Protein AF-A0A957X0J4-F1 (afdb_monomer_lite)

Secondary structure (DSSP, 8-state):
-EEEEESSHHHHHHHHHHHHHTT--EEEEE---TTS---HHHHHHHHHTTT---EEEES--TTSGGG-SSPPPTTHHHHHHHHHHHHHHHHHHTT-EEEEE-SSHHHHHHHHHHHHHTT-GGGGGGEEEEEEEE-TTS-TTTTSSHHHHHHSTT--TTT---STTHHHHHHHHHHHHTSS---EEEEEEE--TT---STTS--S-TTHHHHHHHHHHHHHHHTB-TTSSB--TTB-----TTSBSS-STT-SBSSTT---HHHHHHHHTSPP-----GGGS----------------------PPPEE-THHHHHT-EEE----SSSEEEEEEEEE-TTTSTT--EEEEEEE-TTS-B-TT-EEEEEETT--TTSPPEEEE--TTSEEEEE---EE-TTTT---EEEEESSS-B-EEEEE-EETT---EEEEEEEEPP-

Foldseek 3Di:
DAEAEDQDLVSLLVVCLVCVVVVHQYAYEHNAALPDDDDLLSNQVSCVVSVHAAHYEYFEAQVDQVSHPDGNDPCSLLSSLLSLLVSLVNQVVNPHAYEDYYDDLSSVLSVLVNNVVVVNLVSLVRYAYAYAFAAQQPAQQPPLDPVNCVVPPPDDCCNPVNHSCVLVNVQVSCCVRVVGHGQYEYNEYQYAQQGCPDVVGDGRHPPNSQVRLLQVLVCQVVQAGPNGDGNAPSHDYHQYPDCDDPQDSRHCDPHPVHHVVSNVVSNVPPDDDDGDHPVVPDDPDDDDDDDDDDDDFDDDLDPQAAAEDPVCVLLLKDKDDFPDPWDKEWRYKDKFFLVRLVLAAKEKEAEAESRRQADFQFWKWKDFDPDDPPDDTDIWTAHNRNMTMDGADFEDASVVLPFTIKMFTPPTGTMMIGSDHQHVVGRMYMYIYIYTYDD

Sequence (439 aa):
WTLIYAQDELQAQRAAKACWAAGIMPVVRIGKKIDEFVDTEQYVRALQAINVPPYVQIYNEPGDGREWEEERPDNYTKIFGERWARHAAKTVDVGGYAGLQVMGKEELFAAVDAVAAMGRQDIWQRAFFVVHNYGVNHPPAYPYDELTQREHPGRTILEDSVSILSFLAFAKWMQERIGFVLPIVGGEGGWQFGVNDDRRYPEVIQPFHADYHREVFEWFRTGLLSNGEPLPDYLFSVTPWLVGGWNTSEDWWGGPLGDKTETIEAVRAIPAFIRTFSWGESGTDDDGEPVDEEDNGEDSTGTSSLEWDSRLDGLGVRLTRMTAAQGWRLVSAHYRDVHESDNKHHIYITAIDGNQRPVAGAKFLVDWIGRRTDEQPGLLTTDDRGMANYAMFINMHPEEKDGILFALAQNQPSDRVDGMGLPNNHHVCFDLTFQVAPA

Structure (mmCIF, N/CA/C/O backbone):
data_AF-A0A957X0J4-F1
#
_entry.id   AF-A0A957X0J4-F1
#
loop_
_atom_site.group_PDB
_atom_site.id
_atom_site.type_symbol
_atom_site.label_atom_id
_atom_site.label_alt_id
_atom_site.label_comp_id
_atom_site.label_asym_id
_atom_site.label_entity_id
_atom_site.label_seq_id
_atom_site.pdbx_PDB_ins_code
_atom_site.Cartn_x
_atom_site.Cartn_y
_atom_site.Cartn_z
_atom_site.occupancy
_atom_site.B_iso_or_equiv
_atom_site.auth_seq_id
_atom_site.auth_comp_id
_atom_site.auth_asym_id
_atom_site.auth_atom_id
_atom_site.pdbx_PDB_model_num
ATOM 1 N N . TRP A 1 1 ? -3.758 -3.192 -5.979 1.00 90.81 1 TRP A N 1
ATOM 2 C CA . TRP A 1 1 ? -3.930 -1.795 -5.548 1.00 90.81 1 TRP A CA 1
ATOM 3 C C . TRP A 1 1 ? -4.050 -0.915 -6.775 1.00 90.81 1 TRP A C 1
ATOM 5 O O . TRP A 1 1 ? -3.449 -1.245 -7.790 1.00 90.81 1 TRP A O 1
ATOM 15 N N . THR A 1 2 ? -4.842 0.149 -6.707 1.00 92.69 2 THR A N 1
ATOM 16 C CA . THR A 1 2 ? -4.929 1.181 -7.747 1.00 92.69 2 THR A CA 1
ATOM 17 C C . THR A 1 2 ? -5.300 2.512 -7.104 1.00 92.69 2 THR A C 1
ATOM 19 O O . THR A 1 2 ? -6.131 2.533 -6.192 1.00 92.69 2 THR A O 1
ATOM 22 N N . LEU A 1 3 ? -4.677 3.601 -7.558 1.00 93.81 3 LEU A N 1
ATOM 23 C CA . LEU A 1 3 ? -5.058 4.948 -7.157 1.00 93.81 3 LEU A CA 1
ATOM 24 C C . LEU A 1 3 ? -6.136 5.479 -8.106 1.00 93.81 3 LEU A C 1
ATOM 26 O O . LEU A 1 3 ? -5.975 5.478 -9.324 1.00 93.81 3 LEU A O 1
ATOM 30 N N . ILE A 1 4 ? -7.235 5.955 -7.534 1.00 94.19 4 ILE A N 1
ATOM 31 C CA . ILE A 1 4 ? -8.353 6.560 -8.247 1.00 94.19 4 ILE A CA 1
ATOM 32 C C . ILE A 1 4 ? -8.335 8.052 -7.958 1.00 94.19 4 ILE A C 1
ATOM 34 O O . ILE A 1 4 ? -8.582 8.467 -6.828 1.00 94.19 4 ILE A O 1
ATOM 38 N N . TYR A 1 5 ? -8.109 8.860 -8.986 1.00 93.00 5 TYR A N 1
ATOM 39 C CA . TYR A 1 5 ? -8.348 10.295 -8.917 1.00 93.00 5 TYR A CA 1
ATOM 40 C C . TYR A 1 5 ? -9.841 10.578 -9.114 1.00 93.00 5 TYR A C 1
ATOM 42 O O . TYR A 1 5 ? -10.386 10.309 -10.186 1.00 93.00 5 TYR A O 1
ATOM 50 N N . ALA A 1 6 ? -10.512 11.096 -8.084 1.00 94.62 6 ALA A N 1
ATOM 51 C CA . ALA A 1 6 ? -11.949 11.362 -8.116 1.00 94.62 6 ALA A CA 1
ATOM 52 C C . ALA A 1 6 ? -12.252 12.834 -7.812 1.00 94.62 6 ALA A C 1
ATOM 54 O O . ALA A 1 6 ? -11.852 13.346 -6.770 1.00 94.62 6 ALA A O 1
ATOM 55 N N . GLN A 1 7 ? -12.990 13.507 -8.700 1.00 92.94 7 GLN A N 1
ATOM 56 C CA . GLN A 1 7 ? -13.403 14.909 -8.508 1.00 92.94 7 GLN A CA 1
ATOM 57 C C . GLN A 1 7 ? -14.531 15.079 -7.484 1.00 92.94 7 GLN A C 1
ATOM 59 O O . GLN A 1 7 ? -14.693 16.151 -6.890 1.00 92.94 7 GLN A O 1
ATOM 64 N N . ASP A 1 8 ? -15.331 14.027 -7.331 1.00 94.44 8 ASP A N 1
ATOM 65 C CA . ASP A 1 8 ? -16.509 13.965 -6.480 1.00 94.44 8 ASP A CA 1
ATOM 66 C C . ASP A 1 8 ? -16.737 12.530 -5.970 1.00 94.44 8 ASP A C 1
ATOM 68 O O . ASP A 1 8 ? -16.127 11.552 -6.426 1.00 94.44 8 ASP A O 1
ATOM 72 N N . GLU A 1 9 ? -17.633 12.402 -5.000 1.00 95.62 9 GLU A N 1
ATOM 73 C CA . GLU A 1 9 ? -17.987 11.150 -4.347 1.00 95.62 9 GLU A CA 1
ATOM 74 C C . GLU A 1 9 ? -18.682 10.152 -5.285 1.00 95.62 9 GLU A C 1
ATOM 76 O O . GLU A 1 9 ? -18.562 8.939 -5.098 1.00 95.62 9 GLU A O 1
ATOM 81 N N . LEU A 1 10 ? -19.373 10.624 -6.328 1.00 95.56 10 LEU A N 1
ATOM 82 C CA . LEU A 1 10 ? -20.038 9.757 -7.300 1.00 95.56 10 LEU A CA 1
ATOM 83 C C . LEU A 1 10 ? -19.016 9.073 -8.217 1.00 95.56 10 LEU A C 1
ATOM 85 O O . LEU A 1 10 ? -19.148 7.880 -8.514 1.00 95.56 10 LEU A O 1
ATOM 89 N N . GLN A 1 11 ? -17.991 9.805 -8.653 1.00 95.81 11 GLN A N 1
ATOM 90 C CA . GLN A 1 11 ? -16.853 9.258 -9.387 1.00 95.81 11 GLN A CA 1
ATOM 91 C C . GLN A 1 11 ? -16.086 8.261 -8.525 1.00 95.81 11 GLN A C 1
ATOM 93 O O . GLN A 1 11 ? -15.827 7.146 -8.986 1.00 95.81 11 GLN A O 1
ATOM 98 N N . ALA A 1 12 ? -15.810 8.624 -7.266 1.00 96.62 12 ALA A N 1
ATOM 99 C CA . ALA A 1 12 ? -15.154 7.742 -6.308 1.00 96.62 12 ALA A CA 1
ATOM 100 C C . ALA A 1 12 ? -15.907 6.410 -6.171 1.00 96.62 12 ALA A C 1
ATOM 102 O O . ALA A 1 12 ? -15.308 5.354 -6.361 1.00 96.62 12 ALA A O 1
ATOM 103 N N . GLN A 1 13 ? -17.227 6.438 -5.944 1.00 97.12 13 GLN A N 1
ATOM 104 C CA . GLN A 1 13 ? -18.039 5.218 -5.831 1.00 97.12 13 GLN A CA 1
ATOM 105 C C . GLN A 1 13 ? -17.980 4.353 -7.084 1.00 97.12 13 GLN A C 1
ATOM 107 O O . GLN A 1 13 ? -17.777 3.144 -6.998 1.00 97.12 13 GLN A O 1
ATOM 112 N N . ARG A 1 14 ? -18.190 4.952 -8.260 1.00 96.94 14 ARG A N 1
ATOM 113 C CA . ARG A 1 14 ? -18.267 4.200 -9.519 1.00 96.94 14 ARG A CA 1
ATOM 114 C C . ARG A 1 14 ? -16.950 3.501 -9.830 1.00 96.94 14 ARG A C 1
ATOM 116 O O . ARG A 1 14 ? -16.962 2.307 -10.129 1.00 96.94 14 ARG A O 1
ATOM 123 N N . ALA A 1 15 ? -15.843 4.232 -9.738 1.00 95.75 15 ALA A N 1
ATOM 124 C CA . ALA A 1 15 ? -14.519 3.689 -10.004 1.00 95.75 15 ALA A CA 1
ATOM 125 C C . ALA A 1 15 ? -14.124 2.655 -8.941 1.00 95.75 15 ALA A C 1
ATOM 127 O O . ALA A 1 15 ? -13.758 1.535 -9.290 1.00 95.75 15 ALA A O 1
ATOM 128 N N . ALA A 1 16 ? -14.292 2.974 -7.654 1.00 97.75 16 ALA A N 1
ATOM 129 C CA . ALA A 1 16 ? -13.911 2.072 -6.572 1.00 97.75 16 ALA A CA 1
ATOM 130 C C . ALA A 1 16 ? -14.724 0.772 -6.593 1.00 97.75 16 ALA A C 1
ATOM 132 O O . ALA A 1 16 ? -14.151 -0.301 -6.429 1.00 97.75 16 ALA A O 1
ATOM 133 N N . LYS A 1 17 ? -16.030 0.840 -6.891 1.00 97.50 17 LYS A N 1
ATOM 134 C CA . LYS A 1 17 ? -16.876 -0.348 -7.069 1.00 97.50 17 LYS A CA 1
ATOM 135 C C . LYS A 1 17 ? -16.375 -1.242 -8.200 1.00 97.50 17 LYS A C 1
ATOM 137 O O . LYS A 1 17 ? -16.339 -2.458 -8.038 1.00 97.50 17 LYS A O 1
ATOM 142 N N . ALA A 1 18 ? -16.009 -0.654 -9.340 1.00 96.50 18 ALA A N 1
ATOM 143 C CA . ALA A 1 18 ? -15.516 -1.407 -10.489 1.00 96.50 18 ALA A CA 1
ATOM 144 C C . ALA A 1 18 ? -14.172 -2.087 -10.186 1.00 96.50 18 ALA A C 1
ATOM 146 O O . ALA A 1 18 ? -14.012 -3.272 -10.472 1.00 96.50 18 ALA A O 1
ATOM 147 N N . CYS A 1 19 ? -13.235 -1.367 -9.562 1.00 95.81 19 CYS A N 1
ATOM 148 C CA . CYS A 1 19 ? -11.945 -1.919 -9.150 1.00 95.81 19 CYS A CA 1
ATOM 149 C C . CYS A 1 19 ? -12.114 -3.037 -8.116 1.00 95.81 19 CYS A C 1
ATOM 151 O O . CYS A 1 19 ? -11.553 -4.119 -8.285 1.00 95.81 19 CYS A O 1
ATOM 153 N N . TRP A 1 20 ? -12.939 -2.811 -7.092 1.00 96.94 20 TRP A N 1
ATOM 154 C CA . TRP A 1 20 ? -13.171 -3.783 -6.029 1.00 96.94 20 TRP A CA 1
ATOM 155 C C . TRP A 1 20 ? -13.800 -5.076 -6.551 1.00 96.94 20 TRP A C 1
ATOM 157 O O . TRP A 1 20 ? -13.308 -6.161 -6.256 1.00 96.94 20 TRP A O 1
ATOM 167 N N . ALA A 1 21 ? -14.812 -4.968 -7.418 1.00 95.75 21 ALA A N 1
ATOM 168 C CA . ALA A 1 21 ? -15.426 -6.124 -8.073 1.00 95.75 21 ALA A CA 1
ATOM 169 C C . ALA A 1 21 ? -14.443 -6.917 -8.958 1.00 95.75 21 ALA A C 1
ATOM 171 O O . ALA A 1 21 ? -14.666 -8.096 -9.219 1.00 95.75 21 ALA A O 1
ATOM 172 N N . ALA A 1 22 ? -13.355 -6.286 -9.412 1.00 95.31 22 ALA A N 1
ATOM 173 C CA . ALA A 1 22 ? -12.282 -6.925 -10.168 1.00 95.31 22 ALA A CA 1
ATOM 174 C C . ALA A 1 22 ? -11.150 -7.487 -9.280 1.00 95.31 22 ALA A C 1
ATOM 176 O O . ALA A 1 22 ? -10.128 -7.922 -9.806 1.00 95.31 22 ALA A O 1
ATOM 177 N N . GLY A 1 23 ? -11.292 -7.460 -7.949 1.00 94.88 23 GLY A N 1
ATOM 178 C CA . GLY A 1 23 ? -10.247 -7.889 -7.012 1.00 94.88 23 GLY A CA 1
ATOM 179 C C . GLY A 1 23 ? -9.084 -6.898 -6.885 1.00 94.88 23 GLY A C 1
ATOM 180 O O . GLY A 1 23 ? -8.009 -7.253 -6.403 1.00 94.88 23 GLY A O 1
ATOM 181 N N . ILE A 1 24 ? -9.267 -5.649 -7.323 1.00 93.94 24 ILE A N 1
ATOM 182 C CA . ILE A 1 24 ? -8.251 -4.597 -7.260 1.00 93.94 24 ILE A CA 1
ATOM 183 C C . ILE A 1 24 ? -8.589 -3.664 -6.096 1.00 93.94 24 ILE A C 1
ATOM 185 O O . ILE A 1 24 ? -9.567 -2.925 -6.160 1.00 93.94 24 ILE A O 1
ATOM 189 N N . MET A 1 25 ? -7.751 -3.658 -5.054 1.00 95.81 25 MET A N 1
ATOM 190 C CA . MET A 1 25 ? -7.910 -2.758 -3.902 1.00 95.81 25 MET A CA 1
ATOM 191 C C . MET A 1 25 ? -7.870 -1.276 -4.332 1.00 95.81 25 MET A C 1
ATOM 193 O O . MET A 1 25 ? -6.819 -0.842 -4.824 1.00 95.81 25 MET A O 1
ATOM 197 N N . PRO A 1 26 ? -8.961 -0.506 -4.165 1.00 96.75 26 PRO A N 1
ATOM 198 C CA . PRO A 1 26 ? -8.997 0.905 -4.529 1.00 96.75 26 PRO A CA 1
ATOM 199 C C . PRO A 1 26 ? -8.455 1.800 -3.407 1.00 96.75 26 PRO A C 1
ATOM 201 O O . PRO A 1 26 ? -8.773 1.614 -2.235 1.00 96.75 26 PRO A O 1
ATOM 204 N N . VAL A 1 27 ? -7.691 2.821 -3.788 1.00 97.56 27 VAL A N 1
ATOM 205 C CA . VAL A 1 27 ? -7.331 3.967 -2.943 1.00 97.56 27 VAL A CA 1
ATOM 206 C C . VAL A 1 27 ? -7.837 5.216 -3.646 1.00 97.56 27 VAL A C 1
ATOM 208 O O . VAL A 1 27 ? -7.495 5.449 -4.801 1.00 97.56 27 VAL A O 1
ATOM 211 N N . VAL A 1 28 ? -8.669 6.016 -2.985 1.00 98.06 28 VAL A N 1
ATOM 212 C CA . VAL A 1 28 ? -9.260 7.209 -3.604 1.00 98.06 28 VAL A CA 1
ATOM 213 C C . VAL A 1 28 ? -8.454 8.446 -3.240 1.00 98.06 28 VAL A C 1
ATOM 215 O O . VAL A 1 28 ? -8.458 8.871 -2.089 1.00 98.06 28 VAL A O 1
ATOM 218 N N . ARG A 1 29 ? -7.806 9.066 -4.226 1.00 97.31 29 ARG A N 1
ATOM 219 C CA . ARG A 1 29 ? -7.288 10.431 -4.123 1.00 97.31 29 ARG A CA 1
ATOM 220 C C . ARG A 1 29 ? -8.423 11.412 -4.362 1.00 97.31 29 ARG A C 1
ATOM 222 O O . ARG A 1 29 ? -9.022 11.441 -5.438 1.00 97.31 29 ARG A O 1
ATOM 229 N N . ILE A 1 30 ? -8.682 12.244 -3.358 1.00 97.31 30 ILE A N 1
ATOM 230 C CA . ILE A 1 30 ? -9.615 13.359 -3.492 1.00 97.31 30 ILE A CA 1
ATOM 231 C C . ILE A 1 30 ? -9.006 14.378 -4.456 1.00 97.31 30 ILE A C 1
ATOM 233 O O . ILE A 1 30 ? -7.952 14.950 -4.184 1.00 97.31 30 ILE A O 1
ATOM 237 N N . GLY A 1 31 ? -9.683 14.620 -5.575 1.00 94.88 31 GLY A N 1
ATOM 238 C CA . GLY A 1 31 ? -9.282 15.562 -6.616 1.00 94.88 31 GLY A CA 1
ATOM 239 C C . GLY A 1 31 ? -9.581 17.012 -6.252 1.00 94.88 31 GLY A C 1
ATOM 240 O O . GLY A 1 31 ? -10.241 17.708 -7.017 1.00 94.88 31 GLY A O 1
ATOM 241 N N . LYS A 1 32 ? -9.140 17.440 -5.066 1.00 95.50 32 LYS A N 1
ATOM 242 C CA . LYS A 1 32 ? -9.283 18.806 -4.560 1.00 95.50 32 LYS A CA 1
ATOM 243 C C . LYS A 1 32 ? -7.927 19.393 -4.229 1.00 95.50 32 LYS A C 1
ATOM 245 O O . LYS A 1 32 ? -7.069 18.701 -3.678 1.00 95.50 32 LYS A O 1
ATOM 250 N N . LYS A 1 33 ? -7.776 20.677 -4.535 1.00 96.19 33 LYS A N 1
ATOM 251 C CA . LYS A 1 33 ? -6.574 21.443 -4.209 1.00 96.19 33 LYS A CA 1
ATOM 252 C C . LYS A 1 33 ? -6.496 21.720 -2.712 1.00 96.19 33 LYS A C 1
ATOM 254 O O . LYS A 1 33 ? -7.494 21.646 -1.992 1.00 96.19 33 LYS A O 1
ATOM 259 N N . ILE A 1 34 ? -5.303 22.035 -2.221 1.00 96.69 34 ILE A N 1
ATOM 260 C CA . ILE A 1 34 ? -5.025 22.135 -0.781 1.00 96.69 34 ILE A CA 1
ATOM 261 C C . ILE A 1 34 ? -5.799 23.276 -0.115 1.00 96.69 34 ILE A C 1
ATOM 263 O O . ILE A 1 34 ? -6.102 23.216 1.077 1.00 96.69 34 ILE A O 1
ATOM 267 N N . ASP A 1 35 ? -6.107 24.334 -0.852 1.00 94.62 35 ASP A N 1
ATOM 268 C CA . ASP A 1 35 ? -6.868 25.518 -0.443 1.00 94.62 35 ASP A CA 1
ATOM 269 C C . ASP A 1 35 ? -8.339 25.508 -0.853 1.00 94.62 35 ASP A C 1
ATOM 271 O O . ASP A 1 35 ? -9.083 26.413 -0.471 1.00 94.62 35 ASP A O 1
ATOM 275 N N . GLU A 1 36 ? -8.794 24.439 -1.498 1.00 93.44 36 GLU A N 1
ATOM 276 C CA . GLU A 1 36 ? -10.209 24.211 -1.737 1.00 93.44 36 GLU A CA 1
ATOM 277 C C . GLU A 1 36 ? -10.918 23.621 -0.513 1.00 93.44 36 GLU A C 1
ATOM 279 O O . GLU A 1 36 ? -10.334 23.002 0.384 1.00 93.44 36 GLU A O 1
ATOM 284 N N . PHE A 1 37 ? -12.240 23.785 -0.494 1.00 91.00 37 PHE A N 1
ATOM 285 C CA . PHE A 1 37 ? -13.083 23.078 0.455 1.00 91.00 37 PHE A CA 1
ATOM 286 C C . PHE A 1 37 ? -13.076 21.573 0.155 1.00 91.00 37 PHE A C 1
ATOM 288 O O . PHE A 1 37 ? -13.434 21.141 -0.942 1.00 91.00 37 PHE A O 1
ATOM 295 N N . VAL A 1 38 ? -12.735 20.779 1.171 1.00 91.06 38 VAL A N 1
ATOM 296 C CA . VAL A 1 38 ? -12.770 19.315 1.126 1.00 91.06 38 VAL A CA 1
ATOM 297 C C . VAL A 1 38 ? -13.694 18.781 2.207 1.00 91.06 38 VAL A C 1
ATOM 299 O O . VAL A 1 38 ? -13.618 19.185 3.369 1.00 91.06 38 VAL A O 1
ATOM 302 N N . ASP A 1 39 ? -14.528 17.812 1.843 1.00 93.69 39 ASP A N 1
ATOM 303 C CA . ASP A 1 39 ? -15.300 17.025 2.796 1.00 93.69 39 ASP A CA 1
ATOM 304 C C . ASP A 1 39 ? -14.899 15.551 2.712 1.00 93.69 39 ASP A C 1
ATOM 306 O O . ASP A 1 39 ? -15.461 14.768 1.950 1.00 93.69 39 ASP A O 1
ATOM 310 N N . THR A 1 40 ? -13.877 15.176 3.484 1.00 97.31 40 THR A N 1
ATOM 311 C CA . THR A 1 40 ? -13.363 13.801 3.512 1.00 97.31 40 THR A CA 1
ATOM 312 C C . THR A 1 40 ? -14.394 12.793 4.011 1.00 97.31 40 THR A C 1
ATOM 314 O O . THR A 1 40 ? -14.355 11.637 3.593 1.00 97.31 40 THR A O 1
ATOM 317 N N . GLU A 1 41 ? -15.342 13.214 4.857 1.00 97.75 41 GLU A N 1
ATOM 318 C CA . GLU A 1 41 ? -16.391 12.326 5.354 1.00 97.75 41 GLU A CA 1
ATOM 319 C C . GLU A 1 41 ? -17.260 11.818 4.202 1.00 97.75 41 GLU A C 1
ATOM 321 O O . GLU A 1 41 ? -17.531 10.621 4.135 1.00 97.75 41 GLU A O 1
ATOM 326 N N . GLN A 1 42 ? -17.634 12.680 3.251 1.00 97.44 42 GLN A N 1
ATOM 327 C CA . GLN A 1 42 ? -18.466 12.267 2.117 1.00 97.44 42 GLN A CA 1
ATOM 328 C C . GLN A 1 42 ? -17.806 11.167 1.282 1.00 97.44 42 GLN A C 1
ATOM 330 O O . GLN A 1 42 ? -18.472 10.195 0.934 1.00 97.44 42 GLN A O 1
ATOM 335 N N . TYR A 1 43 ? -16.496 11.256 1.034 1.00 98.44 43 TYR A N 1
ATOM 336 C CA . TYR A 1 43 ? -15.752 10.212 0.321 1.00 98.44 43 TYR A CA 1
ATOM 337 C C . TYR A 1 43 ? -15.695 8.899 1.113 1.00 98.44 43 TYR A C 1
ATOM 339 O O 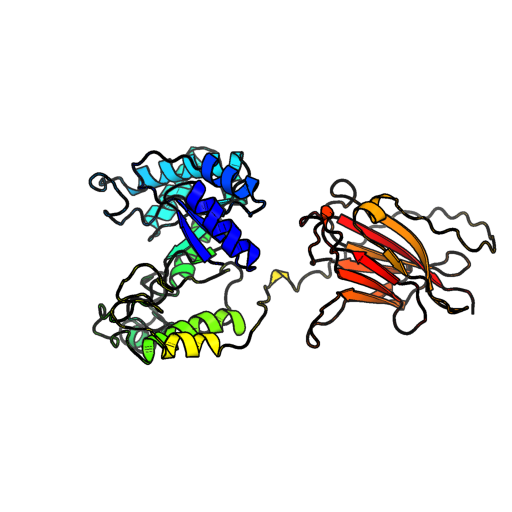. TYR A 1 43 ? -15.905 7.830 0.541 1.00 98.44 43 TYR A O 1
ATOM 347 N N . VAL A 1 44 ? -15.478 8.957 2.431 1.00 98.62 44 VAL A N 1
ATOM 348 C CA . VAL A 1 44 ? -15.489 7.752 3.277 1.00 98.62 44 VAL A CA 1
ATOM 349 C C . VAL A 1 44 ? -16.866 7.089 3.271 1.00 98.62 44 VAL A C 1
ATOM 351 O O . VAL A 1 44 ? -16.970 5.890 3.010 1.00 98.62 44 VAL A O 1
ATOM 354 N N . ARG A 1 45 ? -17.931 7.863 3.504 1.00 98.25 45 ARG A N 1
ATOM 355 C CA . ARG A 1 45 ? -19.318 7.368 3.507 1.00 98.25 45 ARG A CA 1
ATOM 356 C C . ARG A 1 45 ? -19.705 6.777 2.159 1.00 98.25 45 ARG A C 1
ATOM 358 O O . ARG A 1 45 ? -20.377 5.752 2.105 1.00 98.25 45 ARG A O 1
ATOM 365 N N . ALA A 1 46 ? -19.258 7.406 1.081 1.00 97.75 46 ALA A N 1
ATOM 366 C CA . ALA A 1 46 ? -19.467 6.947 -0.277 1.00 97.75 46 ALA A CA 1
ATOM 367 C C . ALA A 1 46 ? -18.858 5.557 -0.521 1.00 97.75 46 ALA A C 1
ATOM 369 O O . ALA A 1 46 ? -19.538 4.688 -1.061 1.00 97.75 46 ALA A O 1
ATOM 370 N N . LEU A 1 47 ? -17.622 5.315 -0.073 1.00 98.44 47 LEU A N 1
ATOM 371 C CA . LEU A 1 47 ? -16.977 4.000 -0.174 1.00 98.44 47 LEU A CA 1
ATOM 372 C C . LEU A 1 47 ? -17.636 2.956 0.739 1.00 98.44 47 LEU A C 1
ATOM 374 O O . LEU A 1 47 ? -17.915 1.838 0.305 1.00 98.44 47 LEU A O 1
ATOM 378 N N . GLN A 1 48 ? -17.981 3.338 1.970 1.00 98.19 48 GLN A N 1
ATOM 379 C CA . GLN A 1 48 ? -18.703 2.468 2.903 1.00 98.19 48 GLN A CA 1
ATOM 380 C C . GLN A 1 48 ? -20.067 2.028 2.349 1.00 98.19 48 GLN A C 1
ATOM 382 O O . GLN A 1 48 ? -20.427 0.861 2.472 1.00 98.19 48 GLN A O 1
ATOM 387 N N . ALA A 1 49 ? -20.805 2.921 1.681 1.00 97.69 49 ALA A N 1
ATOM 388 C CA . ALA A 1 49 ? -22.122 2.625 1.109 1.00 97.69 49 ALA A CA 1
ATOM 389 C C . ALA A 1 49 ? -22.101 1.542 0.013 1.00 97.69 49 ALA A C 1
ATOM 391 O O . ALA A 1 49 ? -23.144 0.977 -0.317 1.00 97.69 49 ALA A O 1
ATOM 392 N N . ILE A 1 50 ? -20.928 1.253 -0.556 1.00 96.50 50 ILE A N 1
ATOM 393 C CA . ILE A 1 50 ? -20.717 0.202 -1.559 1.00 96.50 50 ILE A CA 1
ATOM 394 C C . ILE A 1 50 ? -19.862 -0.958 -1.026 1.00 96.50 50 ILE A C 1
ATOM 396 O O . ILE A 1 50 ? -19.390 -1.765 -1.824 1.00 96.50 50 ILE A O 1
ATOM 400 N N . ASN A 1 51 ? -19.677 -1.048 0.298 1.00 96.31 51 ASN A N 1
ATOM 401 C CA . ASN A 1 51 ? -18.871 -2.064 0.985 1.00 96.31 51 ASN A CA 1
ATOM 402 C C . ASN A 1 51 ? -17.415 -2.136 0.494 1.00 96.31 51 ASN A C 1
ATOM 404 O O . ASN A 1 51 ? -16.811 -3.206 0.452 1.00 96.31 51 ASN A O 1
ATOM 408 N N . VAL A 1 52 ? -16.849 -0.989 0.116 1.00 97.06 52 VAL A N 1
ATOM 409 C CA . VAL A 1 52 ? -15.437 -0.868 -0.251 1.00 97.06 52 VAL A CA 1
ATOM 410 C C . VAL A 1 52 ? -14.655 -0.296 0.936 1.00 97.06 52 VAL A C 1
ATOM 412 O O . VAL A 1 52 ? -15.106 0.690 1.529 1.00 97.06 52 VAL A O 1
ATOM 415 N N . PRO A 1 53 ? -13.476 -0.855 1.281 1.00 97.19 53 PRO A N 1
ATOM 416 C CA . PRO A 1 53 ? -12.619 -0.291 2.317 1.00 97.19 53 PRO A CA 1
ATOM 417 C C . PRO A 1 53 ? -12.291 1.194 2.053 1.00 97.19 53 PRO A C 1
ATOM 419 O O . PRO A 1 53 ? -11.795 1.533 0.976 1.00 97.19 53 PRO A O 1
ATOM 422 N N . PRO A 1 54 ? -12.558 2.101 3.008 1.00 97.94 54 PRO A N 1
ATOM 423 C CA . PRO A 1 54 ? -12.480 3.544 2.784 1.00 97.94 54 PRO A CA 1
ATOM 424 C C . PRO A 1 54 ? -11.048 4.104 2.895 1.00 97.94 54 PRO A C 1
ATOM 426 O O . PRO A 1 54 ? -10.758 4.906 3.786 1.00 97.94 54 PRO A O 1
ATOM 429 N N . TYR A 1 55 ? -10.149 3.691 1.998 1.00 98.44 55 TYR A N 1
ATOM 430 C CA . TYR A 1 55 ? -8.802 4.264 1.868 1.00 98.44 55 TYR A CA 1
ATOM 431 C C . TYR A 1 55 ? -8.841 5.546 1.042 1.00 98.44 55 TYR A C 1
ATOM 433 O O . TYR A 1 55 ? -9.110 5.510 -0.161 1.00 98.44 55 TYR A O 1
ATOM 441 N N . VAL A 1 56 ? -8.558 6.679 1.686 1.00 98.50 56 VAL A N 1
ATOM 442 C CA . VAL A 1 56 ? -8.663 7.997 1.059 1.00 98.50 56 VAL A CA 1
ATOM 443 C C . VAL A 1 56 ? -7.349 8.757 1.195 1.00 98.50 56 VAL A C 1
ATOM 445 O O . VAL A 1 56 ? -6.939 9.086 2.304 1.00 98.50 56 VAL A O 1
ATOM 448 N N . GLN A 1 57 ? -6.703 9.069 0.073 1.00 98.56 57 GLN A N 1
ATOM 449 C CA . GLN A 1 57 ? -5.590 10.012 0.028 1.00 98.56 57 GLN A CA 1
ATOM 450 C C . GLN A 1 57 ? -6.129 11.443 0.105 1.00 98.56 57 GLN A C 1
ATOM 452 O O . GLN A 1 57 ? -6.976 11.859 -0.694 1.00 98.56 57 GLN A O 1
ATOM 457 N N . ILE A 1 58 ? -5.608 12.191 1.075 1.00 98.38 58 ILE A N 1
ATOM 458 C CA . ILE A 1 58 ? -5.996 13.570 1.352 1.00 98.38 58 ILE A CA 1
ATOM 459 C C . ILE A 1 58 ? -4.944 14.490 0.733 1.00 98.38 58 ILE A C 1
ATOM 461 O O . ILE A 1 58 ? -3.801 14.505 1.189 1.00 98.38 58 ILE A O 1
ATOM 465 N N . TYR A 1 59 ? -5.370 15.282 -0.254 1.00 97.62 59 TYR A N 1
ATOM 466 C CA . TYR A 1 59 ? -4.520 16.183 -1.040 1.00 97.62 59 TYR A CA 1
ATOM 467 C C . TYR A 1 59 ? -3.385 15.474 -1.798 1.00 97.62 59 TYR A C 1
ATOM 469 O O . TYR A 1 59 ? -3.292 14.243 -1.834 1.00 97.62 59 TYR A O 1
ATOM 477 N N . ASN A 1 60 ? -2.559 16.272 -2.469 1.00 97.44 60 ASN A N 1
ATOM 478 C CA . ASN A 1 60 ? -1.434 15.819 -3.266 1.00 97.44 60 ASN A CA 1
ATOM 479 C C . ASN A 1 60 ? -0.334 16.879 -3.304 1.00 97.44 60 ASN A C 1
ATOM 481 O O . ASN A 1 60 ? -0.633 18.066 -3.240 1.00 97.44 60 ASN A O 1
ATOM 485 N N . GLU A 1 61 ? 0.905 16.413 -3.387 1.00 96.94 61 GLU A N 1
ATOM 486 C CA . GLU A 1 61 ? 2.169 17.108 -3.627 1.00 96.94 61 GLU A CA 1
ATOM 487 C C . GLU A 1 61 ? 2.170 18.575 -3.184 1.00 96.94 61 GLU A C 1
ATOM 489 O O . GLU A 1 61 ? 2.175 19.478 -4.017 1.00 96.94 61 GLU A O 1
ATOM 494 N N . PRO A 1 62 ? 2.183 18.861 -1.869 1.00 97.62 62 PRO A N 1
ATOM 495 C CA . PRO A 1 62 ? 1.984 20.224 -1.391 1.00 97.62 62 PRO A CA 1
ATOM 496 C C . PRO A 1 62 ? 3.057 21.219 -1.834 1.00 97.62 62 PRO A C 1
ATOM 498 O O . PRO A 1 62 ? 2.775 22.418 -1.875 1.00 97.62 62 PRO A O 1
ATOM 501 N N . GLY A 1 63 ? 4.255 20.759 -2.190 1.00 96.94 63 GLY A N 1
ATOM 502 C CA . GLY A 1 63 ? 5.305 21.578 -2.790 1.00 96.94 63 GLY A CA 1
ATOM 503 C C . GLY A 1 63 ? 5.035 22.001 -4.240 1.00 96.94 63 GLY A C 1
ATOM 504 O O . GLY A 1 63 ? 5.617 22.993 -4.695 1.00 96.94 63 GLY A O 1
ATOM 505 N N . ASP A 1 64 ? 4.144 21.315 -4.958 1.00 96.38 64 ASP A N 1
ATOM 506 C CA . ASP A 1 64 ? 3.764 21.659 -6.325 1.00 96.38 64 ASP A CA 1
ATOM 507 C C . ASP A 1 64 ? 2.723 22.783 -6.333 1.00 96.38 64 ASP A C 1
ATOM 509 O O . ASP A 1 64 ? 1.636 22.665 -5.772 1.00 96.38 64 ASP A O 1
ATOM 513 N N . GLY A 1 65 ? 3.036 23.888 -7.014 1.00 96.50 65 GLY A N 1
ATOM 514 C CA . GLY A 1 65 ? 2.122 25.022 -7.154 1.00 96.50 65 GLY A CA 1
ATOM 515 C C . GLY A 1 65 ? 0.811 24.684 -7.873 1.00 96.50 65 GLY A C 1
ATOM 516 O O . GLY A 1 65 ? -0.171 25.392 -7.681 1.00 96.50 65 GLY A O 1
ATOM 517 N N . ARG A 1 66 ? 0.759 23.604 -8.665 1.00 95.56 66 ARG A N 1
ATOM 518 C CA . ARG A 1 66 ? -0.464 23.149 -9.354 1.00 95.56 66 ARG A CA 1
ATOM 519 C C . ARG A 1 66 ? -1.531 22.616 -8.392 1.00 95.56 66 ARG A C 1
ATOM 521 O O . ARG A 1 66 ? -2.711 22.617 -8.742 1.00 95.56 66 ARG A O 1
ATOM 528 N N . GLU A 1 67 ? -1.128 22.203 -7.192 1.00 96.50 67 GLU A N 1
ATOM 529 C CA . GLU A 1 67 ? -2.006 21.649 -6.150 1.00 96.50 67 GLU A CA 1
ATOM 530 C C . GLU A 1 67 ? -2.638 22.738 -5.259 1.00 96.50 67 GLU A C 1
ATOM 532 O O . GLU A 1 67 ? -3.288 22.442 -4.252 1.00 96.50 67 GLU A O 1
ATOM 537 N N . TRP A 1 68 ? -2.479 24.004 -5.656 1.00 97.44 68 TRP A N 1
ATOM 538 C CA . TRP A 1 68 ? -3.050 25.192 -5.026 1.00 97.44 68 TRP A CA 1
ATOM 539 C C . TRP A 1 68 ? -3.898 25.959 -6.049 1.00 97.44 68 TRP A C 1
ATOM 541 O O . TRP A 1 68 ? -3.627 25.957 -7.256 1.00 97.44 68 TRP A O 1
ATOM 551 N N . GLU A 1 69 ? -5.018 26.520 -5.603 1.00 94.62 69 GLU A N 1
ATOM 552 C CA . GLU A 1 69 ? -5.890 27.342 -6.442 1.00 94.62 69 GLU A CA 1
ATOM 553 C C . GLU A 1 69 ? -5.303 28.739 -6.575 1.00 94.62 69 GLU A C 1
ATOM 555 O O . GLU A 1 69 ? -5.211 29.281 -7.678 1.00 94.62 69 GLU A O 1
ATOM 560 N N . GLU A 1 70 ? -4.834 29.276 -5.453 1.00 94.06 70 GLU A N 1
ATOM 561 C CA . GLU A 1 70 ? -4.008 30.470 -5.416 1.00 94.06 70 GLU A CA 1
ATOM 562 C C . GLU A 1 70 ? -2.513 30.125 -5.506 1.00 94.06 70 GLU A C 1
ATOM 564 O O . GLU A 1 70 ? -2.099 28.966 -5.562 1.00 94.06 70 GLU A O 1
ATOM 569 N N . GLU A 1 71 ? -1.668 31.154 -5.537 1.00 95.88 71 GLU A N 1
ATOM 570 C CA . GLU A 1 71 ? -0.221 30.967 -5.466 1.00 95.88 71 GLU A CA 1
ATOM 571 C C . GLU A 1 71 ? 0.161 30.225 -4.177 1.00 95.88 71 GLU A C 1
ATOM 573 O O . GLU A 1 71 ? -0.269 30.596 -3.080 1.00 95.88 71 GLU A O 1
ATOM 578 N N . ARG A 1 72 ? 0.993 29.179 -4.306 1.00 97.25 72 ARG A N 1
ATOM 579 C CA . ARG A 1 72 ? 1.476 28.407 -3.158 1.00 97.25 72 ARG A CA 1
ATOM 580 C C . ARG A 1 72 ? 2.165 29.350 -2.161 1.00 97.25 72 ARG A C 1
ATOM 582 O O . ARG A 1 72 ? 3.190 29.940 -2.502 1.00 97.25 72 ARG A O 1
ATOM 589 N N . PRO A 1 73 ? 1.671 29.459 -0.918 1.00 97.19 73 PRO A N 1
ATOM 590 C CA . PRO A 1 73 ? 2.224 30.400 0.047 1.00 97.19 73 PRO A CA 1
ATOM 591 C C . PRO A 1 73 ? 3.604 29.954 0.556 1.00 97.19 73 PRO A C 1
ATOM 593 O O . PRO A 1 73 ? 3.903 28.763 0.632 1.00 97.19 73 PRO A O 1
ATOM 596 N N . ASP A 1 74 ? 4.437 30.893 1.007 1.00 97.25 74 ASP A N 1
ATOM 597 C CA . ASP A 1 74 ? 5.775 30.575 1.539 1.00 97.25 74 ASP A CA 1
ATOM 598 C C . ASP A 1 74 ? 5.727 29.608 2.735 1.00 97.25 74 ASP A C 1
ATOM 600 O O . ASP A 1 74 ? 6.579 28.735 2.887 1.00 97.25 74 ASP A O 1
ATOM 604 N N . ASN A 1 75 ? 4.696 29.721 3.578 1.00 97.44 75 ASN A N 1
ATOM 605 C CA . ASN A 1 75 ? 4.467 28.853 4.735 1.00 97.44 75 ASN A CA 1
ATOM 606 C C . ASN A 1 75 ? 3.585 27.628 4.415 1.00 97.44 75 ASN A C 1
ATOM 608 O O . ASN A 1 75 ? 2.909 27.108 5.310 1.00 97.44 75 ASN A O 1
ATOM 612 N N . TYR A 1 76 ? 3.571 27.175 3.157 1.00 98.25 76 TYR A N 1
ATOM 613 C CA . TYR A 1 76 ? 2.714 26.083 2.689 1.00 98.25 76 TYR A CA 1
ATOM 614 C C . TYR A 1 76 ? 2.844 24.794 3.505 1.00 98.25 76 TYR A C 1
ATOM 616 O O . TYR A 1 76 ? 1.825 24.166 3.759 1.00 98.25 76 TYR A O 1
ATOM 624 N N . THR A 1 77 ? 4.043 24.414 3.965 1.00 98.38 77 THR A N 1
ATOM 625 C CA . THR A 1 77 ? 4.252 23.173 4.737 1.00 98.38 77 THR A CA 1
ATOM 626 C C . THR A 1 77 ? 3.395 23.154 5.998 1.00 98.38 77 THR A C 1
ATOM 628 O O . THR A 1 77 ? 2.701 22.175 6.272 1.00 98.38 77 THR A O 1
ATOM 631 N N . LYS A 1 78 ? 3.362 24.277 6.726 1.00 98.25 78 LYS A N 1
ATOM 632 C CA . LYS A 1 78 ? 2.514 24.455 7.907 1.00 98.25 78 LYS A CA 1
ATOM 633 C C . LYS A 1 78 ? 1.029 24.405 7.541 1.00 98.25 78 LYS A C 1
ATOM 635 O O . LYS A 1 78 ? 0.267 23.702 8.198 1.00 98.25 78 LYS A O 1
ATOM 640 N N . ILE A 1 79 ? 0.623 25.135 6.500 1.00 98.38 79 ILE A N 1
ATOM 641 C CA . ILE A 1 79 ? -0.782 25.193 6.061 1.00 98.38 79 ILE A CA 1
ATOM 642 C C . ILE A 1 79 ? -1.275 23.805 5.644 1.00 98.38 79 ILE A C 1
ATOM 644 O O . ILE A 1 79 ? -2.348 23.377 6.071 1.00 98.38 79 ILE A O 1
ATOM 648 N N . PHE A 1 80 ? -0.484 23.098 4.840 1.00 98.56 80 PHE A N 1
ATOM 649 C CA . PHE A 1 80 ? -0.749 21.730 4.430 1.00 98.56 80 PHE A CA 1
ATOM 650 C C . PHE A 1 80 ? -0.857 20.811 5.646 1.00 98.56 80 PHE A C 1
ATOM 652 O O . PHE A 1 80 ? -1.882 20.153 5.793 1.00 98.56 80 PHE A O 1
ATOM 659 N N . GLY A 1 81 ? 0.131 20.811 6.548 1.00 98.56 81 GLY A N 1
ATOM 660 C CA . GLY A 1 81 ? 0.126 19.946 7.730 1.00 98.56 81 GLY A CA 1
ATOM 661 C C . GLY A 1 81 ? -1.125 20.138 8.592 1.00 98.56 81 GLY A C 1
ATOM 662 O O . GLY A 1 81 ? -1.810 19.171 8.923 1.00 98.56 81 GLY A O 1
ATOM 663 N N . GLU A 1 82 ? -1.492 21.390 8.887 1.00 98.56 82 GLU A N 1
ATOM 664 C CA . GLU A 1 82 ? -2.697 21.732 9.660 1.00 98.56 82 GLU A CA 1
ATOM 665 C C . GLU A 1 82 ? -4.003 21.348 8.945 1.00 98.56 82 GLU A C 1
ATOM 667 O O . GLU A 1 82 ? -4.996 20.985 9.584 1.00 98.56 82 GLU A O 1
ATOM 672 N N . ARG A 1 83 ? -4.054 21.446 7.613 1.00 98.50 83 ARG A N 1
ATOM 673 C CA . ARG A 1 83 ? -5.225 21.023 6.831 1.00 98.50 83 ARG A CA 1
ATOM 674 C C . ARG A 1 83 ? -5.319 19.506 6.764 1.00 98.50 83 ARG A C 1
ATOM 676 O O . ARG A 1 83 ? -6.369 18.964 7.106 1.00 98.50 83 ARG A O 1
ATOM 683 N N . TRP A 1 84 ? -4.233 18.832 6.402 1.00 98.62 84 TRP A N 1
ATOM 684 C CA . TRP A 1 84 ? -4.170 17.380 6.339 1.00 98.62 84 TRP A CA 1
ATOM 685 C C . TRP A 1 84 ? -4.553 16.758 7.684 1.00 98.62 84 TRP A C 1
ATOM 687 O O . TRP A 1 84 ? -5.467 15.943 7.716 1.00 98.62 84 TRP A O 1
ATOM 697 N N . ALA A 1 85 ? -3.977 17.211 8.805 1.00 98.75 85 ALA A N 1
ATOM 698 C CA . ALA A 1 85 ? -4.283 16.660 10.129 1.00 98.75 85 ALA A CA 1
ATOM 699 C C . ALA A 1 85 ? -5.770 16.811 10.510 1.00 98.75 85 ALA A C 1
ATOM 701 O O . ALA A 1 85 ? -6.381 15.876 11.034 1.00 98.75 85 ALA A O 1
ATOM 702 N N . ARG A 1 86 ? -6.400 17.950 10.181 1.00 98.50 86 ARG A N 1
ATOM 703 C CA . ARG A 1 86 ? -7.848 18.153 10.388 1.00 98.50 86 ARG A CA 1
ATOM 704 C C . ARG A 1 86 ? -8.697 17.213 9.538 1.00 98.50 86 ARG A C 1
ATOM 706 O O . ARG A 1 86 ? -9.707 16.702 10.018 1.00 98.50 86 ARG A O 1
ATOM 713 N N . HIS A 1 87 ? -8.313 16.987 8.288 1.00 98.69 87 HIS A N 1
ATOM 714 C CA . HIS A 1 87 ? -9.026 16.082 7.388 1.00 98.69 87 HIS A CA 1
ATOM 715 C C . HIS A 1 87 ? -8.783 14.606 7.721 1.00 98.69 87 HIS A C 1
ATOM 717 O O . HIS A 1 87 ? -9.708 13.800 7.610 1.00 98.69 87 HIS A O 1
ATOM 723 N N . ALA A 1 88 ? -7.590 14.258 8.199 1.00 98.75 88 ALA A N 1
ATOM 724 C CA . ALA A 1 88 ? -7.255 12.933 8.696 1.00 98.75 88 ALA A CA 1
ATOM 725 C C . ALA A 1 88 ? -8.079 12.599 9.945 1.00 98.75 88 ALA A C 1
ATOM 727 O O . ALA A 1 88 ? -8.705 11.544 9.979 1.00 98.75 88 ALA A O 1
ATOM 728 N N . ALA A 1 89 ? -8.192 13.531 10.902 1.00 98.69 89 ALA A N 1
ATOM 729 C CA . ALA A 1 89 ? -9.066 13.382 12.068 1.00 98.69 89 ALA A CA 1
ATOM 730 C C . ALA A 1 89 ? -10.512 13.067 11.655 1.00 98.69 89 ALA A C 1
ATOM 732 O O . ALA A 1 89 ? -11.059 12.052 12.070 1.00 98.69 89 ALA A O 1
ATOM 733 N N . LYS A 1 90 ? -11.093 13.874 10.753 1.00 98.44 90 LYS A N 1
ATOM 734 C CA . LYS A 1 90 ? -12.448 13.635 10.225 1.00 98.44 90 LYS A CA 1
ATOM 735 C C . LYS A 1 90 ? -12.586 12.262 9.573 1.00 98.44 90 LYS A C 1
ATOM 737 O O . LYS A 1 90 ? -13.559 11.569 9.828 1.00 98.44 90 LYS A O 1
ATOM 742 N N . THR A 1 91 ? -11.616 11.883 8.742 1.00 98.69 91 THR A N 1
ATOM 743 C CA . THR A 1 91 ? -11.590 10.592 8.037 1.00 98.69 91 THR A CA 1
ATOM 744 C C . THR A 1 91 ? -11.614 9.435 9.032 1.00 98.69 91 THR A C 1
ATOM 746 O O . THR A 1 91 ? -12.431 8.527 8.902 1.00 98.69 91 THR A O 1
ATOM 749 N N . VAL A 1 92 ? -10.762 9.495 10.057 1.00 98.56 92 VAL A N 1
ATOM 750 C CA . VAL A 1 92 ? -10.655 8.479 11.110 1.00 98.56 92 VAL A CA 1
ATOM 751 C C . VAL A 1 92 ? -11.921 8.411 11.965 1.00 98.56 92 VAL A C 1
ATOM 753 O O . VAL A 1 92 ? -12.418 7.312 12.211 1.00 98.56 92 VAL A O 1
ATOM 756 N N . ASP A 1 93 ? -12.490 9.559 12.342 1.00 98.44 93 ASP A N 1
ATOM 757 C CA . ASP A 1 93 ? -13.691 9.652 13.186 1.00 98.44 93 ASP A CA 1
ATOM 758 C C . ASP A 1 93 ? -14.919 8.975 12.548 1.00 98.44 93 ASP A C 1
ATOM 760 O O . ASP A 1 93 ? -15.814 8.506 13.253 1.00 98.44 93 ASP A O 1
ATOM 764 N N . VAL A 1 94 ? -14.952 8.865 11.214 1.00 98.38 94 VAL A N 1
ATOM 765 C CA . VAL A 1 94 ? -16.031 8.191 10.469 1.00 98.38 94 VAL A CA 1
ATOM 766 C C . VAL A 1 94 ? -15.659 6.788 9.983 1.00 98.38 94 VAL A C 1
ATOM 768 O O . VAL A 1 94 ? -16.381 6.186 9.185 1.00 98.38 94 VAL A O 1
ATOM 771 N N . GLY A 1 95 ? -14.550 6.239 10.481 1.00 98.19 95 GLY A N 1
ATOM 772 C CA . GLY A 1 95 ? -14.108 4.875 10.200 1.00 98.19 95 GLY A CA 1
ATOM 773 C C . GLY A 1 95 ? -13.300 4.710 8.909 1.00 98.19 95 GLY A C 1
ATOM 774 O O . GLY A 1 95 ? -13.137 3.581 8.449 1.00 98.19 95 GLY A O 1
ATOM 775 N N . GLY A 1 96 ? -12.803 5.805 8.333 1.00 98.50 96 GLY A N 1
ATOM 776 C CA . GLY A 1 96 ? -11.912 5.829 7.173 1.00 98.50 96 GLY A CA 1
ATOM 777 C C . GLY A 1 96 ? -10.451 5.504 7.499 1.00 98.50 96 GLY A C 1
ATOM 778 O O . GLY A 1 96 ? -10.059 5.462 8.670 1.00 98.50 96 GLY A O 1
ATOM 779 N N . TYR A 1 97 ? -9.646 5.333 6.447 1.00 98.81 97 TYR A N 1
ATOM 780 C CA . TYR A 1 97 ? -8.183 5.328 6.511 1.00 98.81 97 TYR A CA 1
ATOM 781 C C . TYR A 1 97 ? -7.635 6.572 5.806 1.00 98.81 97 TYR A C 1
ATOM 783 O O . TYR A 1 97 ? -8.021 6.862 4.671 1.00 98.81 97 TYR A O 1
ATOM 791 N N . ALA A 1 98 ? -6.748 7.306 6.477 1.00 98.75 98 ALA A N 1
ATOM 792 C CA . ALA A 1 98 ? -6.228 8.590 6.011 1.00 98.75 98 ALA A CA 1
ATOM 793 C C . ALA A 1 98 ? -4.862 8.431 5.326 1.00 98.75 98 ALA A C 1
ATOM 795 O O . ALA A 1 98 ? -3.868 8.089 5.965 1.00 98.75 98 ALA A O 1
ATOM 796 N N . GLY A 1 99 ? -4.814 8.709 4.027 1.00 98.69 99 GLY A N 1
ATOM 797 C CA . GLY A 1 99 ? -3.595 8.691 3.229 1.00 98.69 99 GLY A CA 1
ATOM 798 C C . GLY A 1 99 ? -2.854 10.021 3.318 1.00 98.69 99 GLY A C 1
ATOM 799 O O . GLY A 1 99 ? -3.427 11.075 3.021 1.00 98.69 99 GLY A O 1
ATOM 800 N N . LEU A 1 100 ? -1.584 9.970 3.715 1.00 98.81 100 LEU A N 1
ATOM 801 C CA . LEU A 1 100 ? -0.642 11.086 3.651 1.00 98.81 100 LEU A CA 1
ATOM 802 C C . LEU A 1 100 ? 0.204 10.970 2.386 1.00 98.81 100 LEU A C 1
ATOM 804 O O . LEU A 1 100 ? 0.877 9.961 2.208 1.00 98.81 100 LEU A O 1
ATOM 808 N N . GLN A 1 101 ? 0.211 12.010 1.559 1.00 98.06 101 GLN A N 1
ATOM 809 C CA . GLN A 1 101 ? 1.092 12.124 0.400 1.00 98.06 101 GLN A CA 1
ATOM 810 C C . GLN A 1 101 ? 1.886 13.426 0.529 1.00 98.06 101 GLN A C 1
ATOM 812 O O . GLN A 1 101 ? 1.297 14.483 0.758 1.00 98.06 101 GLN A O 1
ATOM 817 N N . VAL A 1 102 ? 3.213 13.325 0.434 1.00 98.00 102 VAL A N 1
ATOM 818 C CA . VAL A 1 102 ? 4.155 14.454 0.415 1.00 98.00 102 VAL A CA 1
ATOM 819 C C . VAL A 1 102 ? 5.403 14.075 -0.391 1.00 98.00 102 VAL A C 1
ATOM 821 O O . VAL A 1 102 ? 5.668 12.890 -0.593 1.00 98.00 102 VAL A O 1
ATOM 824 N N . MET A 1 103 ? 6.197 15.065 -0.798 1.00 95.12 103 MET A N 1
ATOM 825 C CA . MET A 1 103 ? 7.405 14.895 -1.615 1.00 95.12 103 MET A CA 1
ATOM 826 C C . MET A 1 103 ? 8.708 14.976 -0.815 1.00 95.12 103 MET A C 1
ATOM 828 O O . MET A 1 103 ? 9.749 14.541 -1.305 1.00 95.12 103 MET A O 1
ATOM 832 N N . GLY A 1 104 ? 8.680 15.478 0.425 1.00 95.50 104 GLY A N 1
ATOM 833 C CA . GLY A 1 104 ? 9.903 15.615 1.218 1.00 95.50 104 GLY A CA 1
ATOM 834 C C . GLY A 1 104 ? 9.750 15.533 2.735 1.00 95.50 104 GLY A C 1
ATOM 835 O O . GLY A 1 104 ? 8.654 15.528 3.301 1.00 95.50 104 GLY A O 1
ATOM 836 N N . LYS A 1 105 ? 10.909 15.499 3.409 1.00 96.94 105 LYS A N 1
ATOM 837 C CA . LYS A 1 105 ? 11.027 15.397 4.873 1.00 96.94 105 LYS A CA 1
ATOM 838 C C . LYS A 1 105 ? 10.290 16.522 5.603 1.00 96.94 105 LYS A C 1
ATOM 840 O O . LYS A 1 105 ? 9.623 16.263 6.600 1.00 96.94 105 LYS A O 1
ATOM 845 N N . GLU A 1 106 ? 10.411 17.757 5.120 1.00 97.56 106 GLU A N 1
ATOM 846 C CA . GLU A 1 106 ? 9.822 18.934 5.776 1.00 97.56 106 GLU A CA 1
ATOM 847 C C . GLU A 1 106 ? 8.291 18.878 5.804 1.00 97.56 106 GLU A C 1
ATOM 849 O O . GLU A 1 106 ? 7.675 19.150 6.832 1.00 97.56 106 GLU A O 1
ATOM 854 N N . GLU A 1 107 ? 7.675 18.466 4.698 1.00 98.25 107 GLU A N 1
ATOM 855 C CA . GLU A 1 107 ? 6.224 18.319 4.570 1.00 98.25 107 GLU A CA 1
ATOM 856 C C . GLU A 1 107 ? 5.699 17.170 5.442 1.00 98.25 107 GLU A C 1
ATOM 858 O O . GLU A 1 107 ? 4.704 17.341 6.152 1.00 98.25 107 GLU A O 1
ATOM 863 N N . LEU A 1 108 ? 6.402 16.026 5.456 1.00 98.56 108 LEU A N 1
ATOM 864 C CA . LEU A 1 108 ? 6.092 14.907 6.353 1.00 98.56 108 LEU A CA 1
ATOM 865 C C . LEU A 1 108 ? 6.118 15.371 7.813 1.00 98.56 108 LEU A C 1
ATOM 867 O O . LEU A 1 108 ? 5.192 15.102 8.576 1.00 98.56 108 LEU A O 1
ATOM 871 N N . PHE A 1 109 ? 7.174 16.084 8.205 1.00 98.62 109 PHE A N 1
ATOM 872 C CA . PHE A 1 109 ? 7.348 16.541 9.580 1.00 98.62 109 PHE A CA 1
ATOM 873 C C . PHE A 1 109 ? 6.272 17.556 9.965 1.00 98.62 109 PHE A C 1
ATOM 875 O O . PHE A 1 109 ? 5.718 17.449 11.055 1.00 98.62 109 PHE A O 1
ATOM 882 N N . ALA A 1 110 ? 5.895 18.462 9.062 1.00 98.62 110 ALA A N 1
ATOM 883 C CA . ALA A 1 110 ? 4.809 19.406 9.303 1.00 98.62 110 ALA A CA 1
ATOM 884 C C . ALA A 1 110 ? 3.454 18.708 9.532 1.00 98.62 110 ALA A C 1
ATOM 886 O O . ALA A 1 110 ? 2.699 19.114 10.418 1.00 98.62 110 ALA A O 1
ATOM 887 N N . ALA A 1 111 ? 3.150 17.639 8.786 1.00 98.62 111 ALA A N 1
ATOM 888 C CA . ALA A 1 111 ? 1.949 16.834 9.018 1.00 98.62 111 ALA A CA 1
ATOM 889 C C . ALA A 1 111 ? 1.985 16.136 10.389 1.00 98.62 111 ALA A C 1
ATOM 891 O O . ALA A 1 111 ? 0.986 16.146 11.114 1.00 98.62 111 ALA A O 1
ATOM 892 N N . VAL A 1 112 ? 3.143 15.591 10.784 1.00 98.62 112 VAL A N 1
ATOM 893 C CA . VAL A 1 112 ? 3.297 14.972 12.108 1.00 98.62 112 VAL A CA 1
ATOM 894 C C . VAL A 1 112 ? 3.124 15.988 13.236 1.00 98.62 112 VAL A C 1
ATOM 896 O O . VAL A 1 112 ? 2.403 15.728 14.204 1.00 98.62 112 VAL A O 1
ATOM 899 N N . ASP A 1 113 ? 3.747 17.157 13.104 1.00 98.56 113 ASP A N 1
ATOM 900 C CA . ASP A 1 113 ? 3.675 18.240 14.085 1.00 98.56 113 ASP A CA 1
ATOM 901 C C . ASP A 1 113 ? 2.235 18.722 14.266 1.00 98.56 113 ASP A C 1
ATOM 903 O O . ASP A 1 113 ? 1.791 18.938 15.395 1.00 98.56 113 ASP A O 1
ATOM 907 N N . ALA A 1 114 ? 1.481 18.828 13.171 1.00 98.75 114 ALA A N 1
ATOM 908 C CA . ALA A 1 114 ? 0.078 19.213 13.204 1.00 98.75 114 ALA A CA 1
ATOM 909 C C . ALA A 1 114 ? -0.802 18.179 13.931 1.00 98.75 114 ALA A C 1
ATOM 911 O O . ALA A 1 114 ? -1.623 18.561 14.768 1.00 98.75 114 ALA A O 1
ATOM 912 N N . VAL A 1 115 ? -0.605 16.877 13.688 1.00 98.75 115 VAL A N 1
ATOM 913 C CA . VAL A 1 115 ? -1.315 15.812 14.426 1.00 98.75 115 VAL A CA 1
ATOM 914 C C . VAL A 1 115 ? -0.992 15.861 15.920 1.00 98.75 115 VAL A C 1
ATOM 916 O O . VAL A 1 115 ? -1.894 15.763 16.760 1.00 98.75 115 VAL A O 1
ATOM 919 N N . ALA A 1 116 ? 0.282 16.059 16.265 1.00 98.19 116 ALA A N 1
ATOM 920 C CA . ALA A 1 116 ? 0.715 16.183 17.651 1.00 98.19 116 ALA A CA 1
ATOM 921 C C . ALA A 1 116 ? 0.101 17.413 18.336 1.00 98.19 116 ALA A C 1
ATOM 923 O O . ALA A 1 116 ? -0.404 17.298 19.453 1.00 98.19 116 ALA A O 1
ATOM 924 N N . ALA A 1 117 ? 0.079 18.564 17.657 1.00 98.44 117 ALA A N 1
ATOM 925 C CA . ALA A 1 117 ? -0.516 19.800 18.162 1.00 98.44 117 ALA A CA 1
ATOM 926 C C . ALA A 1 117 ? -2.033 19.683 18.390 1.00 98.44 117 ALA A C 1
ATOM 928 O O . ALA A 1 117 ? -2.571 20.320 19.295 1.00 98.44 117 ALA A O 1
ATOM 929 N N . MET A 1 118 ? -2.720 18.845 17.608 1.00 98.12 118 MET A N 1
ATOM 930 C CA . MET A 1 118 ? -4.137 18.523 17.802 1.00 98.12 118 MET A CA 1
ATOM 931 C C . MET A 1 118 ? -4.394 17.527 18.943 1.00 98.12 118 MET A C 1
ATOM 933 O O . MET A 1 118 ? -5.547 17.333 19.322 1.00 98.12 118 MET A O 1
ATOM 937 N N . GLY A 1 119 ? -3.358 16.866 19.472 1.00 98.00 119 GLY A N 1
ATOM 938 C CA . GLY A 1 119 ? -3.509 15.795 20.460 1.00 98.00 119 GLY A CA 1
ATOM 939 C C . GLY A 1 119 ? -4.180 14.533 19.902 1.00 98.00 119 GLY A C 1
ATOM 940 O O . GLY A 1 119 ? -4.768 13.776 20.667 1.00 98.00 119 GLY A O 1
ATOM 941 N N . ARG A 1 120 ? -4.109 14.307 18.581 1.00 97.88 120 ARG A N 1
ATOM 942 C CA . ARG A 1 120 ? -4.811 13.225 17.862 1.00 97.88 120 ARG A CA 1
ATOM 943 C C . ARG A 1 120 ? -3.866 12.134 17.347 1.00 97.88 120 ARG A C 1
ATOM 945 O O . ARG A 1 120 ? -3.928 11.723 16.193 1.00 97.88 120 ARG A O 1
ATOM 952 N N . GLN A 1 121 ? -2.957 11.665 18.204 1.00 96.81 121 GLN A N 1
ATOM 953 C CA . GLN A 1 121 ? -1.996 10.601 17.855 1.00 96.81 121 GLN A CA 1
ATOM 954 C C . GLN A 1 121 ? -2.680 9.277 17.457 1.00 96.81 121 GLN A C 1
ATOM 956 O O . GLN A 1 121 ? -2.071 8.445 16.791 1.00 96.81 121 GLN A O 1
ATOM 961 N N . ASP A 1 122 ? -3.952 9.093 17.822 1.00 97.19 122 ASP A N 1
ATOM 962 C CA . ASP A 1 122 ? -4.800 7.981 17.384 1.00 97.19 122 ASP A CA 1
ATOM 963 C C . ASP A 1 122 ? -4.959 7.910 15.856 1.00 97.19 122 ASP A C 1
ATOM 965 O O . ASP A 1 122 ? -5.142 6.818 15.320 1.00 97.19 122 ASP A O 1
ATOM 969 N N . ILE A 1 123 ? -4.806 9.036 15.142 1.00 98.62 123 ILE A N 1
ATOM 970 C CA . ILE A 1 123 ? -4.864 9.085 13.672 1.00 98.62 123 ILE A CA 1
ATOM 971 C C . ILE A 1 123 ? -3.901 8.077 13.045 1.00 98.62 123 ILE A C 1
ATOM 973 O O . ILE A 1 123 ? -4.250 7.429 12.058 1.00 98.62 123 ILE A O 1
ATOM 977 N N . TRP A 1 124 ? -2.712 7.890 13.624 1.00 98.25 124 TRP A N 1
ATOM 978 C CA . TRP A 1 124 ? -1.704 7.015 13.033 1.00 98.25 124 TRP A CA 1
ATOM 979 C C . TRP A 1 124 ? -2.086 5.535 13.026 1.00 98.25 124 TRP A C 1
ATOM 981 O O . TRP A 1 124 ? -1.558 4.787 12.211 1.00 98.25 124 TRP A O 1
ATOM 991 N N . GLN A 1 125 ? -3.042 5.112 13.860 1.00 96.88 125 GLN A N 1
ATOM 992 C CA . GLN A 1 125 ? -3.570 3.740 13.842 1.00 96.88 125 GLN A CA 1
ATOM 993 C C . GLN A 1 125 ? -4.381 3.439 12.574 1.00 96.88 125 GLN A C 1
ATOM 995 O O . GLN A 1 125 ? -4.645 2.281 12.256 1.00 96.88 125 GLN A O 1
ATOM 1000 N N . ARG A 1 126 ? -4.808 4.484 11.858 1.00 98.19 126 ARG A N 1
ATOM 1001 C CA . ARG A 1 126 ? -5.600 4.408 10.626 1.00 98.19 126 ARG A CA 1
ATOM 1002 C C . ARG A 1 126 ? -5.004 5.262 9.508 1.00 98.19 126 ARG A C 1
ATOM 1004 O O . ARG A 1 126 ? -5.691 5.573 8.536 1.00 98.19 126 ARG A O 1
ATOM 1011 N N . ALA A 1 127 ? -3.735 5.637 9.632 1.00 98.69 127 ALA A N 1
ATOM 1012 C CA . ALA A 1 127 ? -3.017 6.348 8.591 1.00 98.69 127 ALA A CA 1
ATOM 1013 C C . ALA A 1 127 ? -2.233 5.374 7.709 1.00 98.69 127 ALA A C 1
ATOM 1015 O O . ALA A 1 127 ? -1.777 4.322 8.154 1.00 98.69 127 ALA A O 1
ATOM 1016 N N . PHE A 1 128 ? -2.046 5.760 6.456 1.00 98.81 128 PHE A N 1
ATOM 1017 C CA . PHE A 1 128 ? -1.132 5.107 5.531 1.00 98.81 128 PHE A CA 1
ATOM 1018 C C . PHE A 1 128 ? -0.393 6.177 4.730 1.00 98.81 128 PHE A C 1
ATOM 1020 O O . PHE A 1 128 ? -0.843 7.320 4.627 1.00 98.81 128 PHE A O 1
ATOM 1027 N N . PHE A 1 129 ? 0.762 5.822 4.189 1.00 98.81 129 PHE A N 1
ATOM 1028 C CA . PHE A 1 129 ? 1.562 6.710 3.369 1.00 98.81 129 PHE A CA 1
ATOM 1029 C C . PHE A 1 129 ? 1.362 6.383 1.894 1.00 98.81 129 PHE A C 1
ATOM 1031 O O . PHE A 1 129 ? 1.402 5.222 1.486 1.00 98.81 129 PHE A O 1
ATOM 1038 N N . VAL A 1 130 ? 1.156 7.415 1.092 1.00 98.50 130 VAL A N 1
ATOM 1039 C CA . VAL A 1 130 ? 1.084 7.310 -0.357 1.00 98.50 130 VAL A CA 1
ATOM 1040 C C . VAL A 1 130 ? 2.389 7.847 -0.914 1.00 98.50 130 VAL A C 1
ATOM 1042 O O . VAL A 1 130 ? 2.653 9.044 -0.836 1.00 98.50 130 VAL A O 1
ATOM 1045 N N . VAL A 1 131 ? 3.225 6.965 -1.453 1.00 97.56 131 VAL A N 1
ATOM 1046 C CA . VAL A 1 131 ? 4.510 7.373 -2.022 1.00 97.56 131 VAL A CA 1
ATOM 1047 C C . VAL A 1 131 ? 4.353 7.765 -3.485 1.00 97.56 131 VAL A C 1
ATOM 1049 O O . VAL A 1 131 ? 3.649 7.092 -4.242 1.00 97.56 131 VAL A O 1
ATOM 1052 N N . HIS A 1 132 ? 5.023 8.851 -3.867 1.00 96.44 132 HIS A N 1
ATOM 1053 C CA . HIS A 1 132 ? 5.261 9.231 -5.256 1.00 96.44 132 HIS A CA 1
ATOM 1054 C C . HIS A 1 132 ? 6.734 8.975 -5.576 1.00 96.44 132 HIS A C 1
ATOM 1056 O O . HIS A 1 132 ? 7.606 9.795 -5.291 1.00 96.44 132 HIS A O 1
ATOM 1062 N N . ASN A 1 133 ? 7.037 7.779 -6.074 1.00 94.56 133 ASN A N 1
ATOM 1063 C CA . ASN A 1 133 ? 8.406 7.327 -6.308 1.00 94.56 133 ASN A CA 1
ATOM 1064 C C . ASN A 1 133 ? 8.737 7.349 -7.801 1.00 94.56 133 ASN A C 1
ATOM 1066 O O . ASN A 1 133 ? 8.830 6.317 -8.463 1.00 94.56 133 ASN A O 1
ATOM 1070 N N . TYR A 1 134 ? 8.900 8.550 -8.348 1.00 94.88 134 TYR A N 1
ATOM 1071 C CA . TYR A 1 134 ? 9.381 8.720 -9.714 1.00 94.88 134 TYR A CA 1
ATOM 1072 C C . TYR A 1 134 ? 10.884 8.443 -9.797 1.00 94.88 134 TYR A C 1
ATOM 1074 O O . TYR A 1 134 ? 11.685 9.033 -9.073 1.00 94.88 134 TYR A O 1
ATOM 1082 N N . GLY A 1 135 ? 11.271 7.553 -10.710 1.00 94.06 135 GLY A N 1
ATOM 1083 C CA . GLY A 1 135 ? 12.673 7.267 -11.015 1.00 94.06 135 GLY A CA 1
ATOM 1084 C C . GLY A 1 135 ? 13.321 8.293 -11.947 1.00 94.06 135 GLY A C 1
ATOM 1085 O O . GLY A 1 135 ? 14.524 8.217 -12.174 1.00 94.06 135 GLY A O 1
ATOM 1086 N N . VAL A 1 136 ? 12.549 9.244 -12.491 1.00 93.81 136 VAL A N 1
ATOM 1087 C CA . VAL A 1 136 ? 12.994 10.193 -13.529 1.00 93.81 136 VAL A CA 1
ATOM 1088 C C . VAL A 1 136 ? 13.580 9.415 -14.712 1.00 93.81 136 VAL A C 1
ATOM 1090 O O . VAL A 1 136 ? 12.829 8.690 -15.354 1.00 93.81 136 VAL A O 1
ATOM 1093 N N . ASN A 1 137 ? 14.887 9.492 -14.979 1.00 96.50 137 ASN A N 1
ATOM 1094 C CA . ASN A 1 137 ? 15.599 8.610 -15.907 1.00 96.50 137 ASN A CA 1
ATOM 1095 C C . ASN A 1 137 ? 16.737 7.816 -15.242 1.00 96.50 137 ASN A C 1
ATOM 1097 O O . ASN A 1 137 ? 17.578 7.232 -15.925 1.00 96.50 137 ASN A O 1
ATOM 1101 N N . HIS A 1 138 ? 16.743 7.749 -13.911 1.00 97.88 138 HIS A N 1
ATOM 1102 C CA . HIS A 1 138 ? 17.675 6.941 -13.135 1.00 97.88 138 HIS A CA 1
ATOM 1103 C C . HIS A 1 138 ? 17.316 5.444 -13.197 1.00 97.88 138 HIS A C 1
ATOM 1105 O O . HIS A 1 138 ? 16.135 5.105 -13.282 1.00 97.88 138 HIS A O 1
ATOM 1111 N N . PRO A 1 139 ? 18.289 4.519 -13.129 1.00 97.81 139 PRO A N 1
ATOM 1112 C CA . PRO A 1 139 ? 18.011 3.086 -13.078 1.00 97.81 139 PRO A CA 1
ATOM 1113 C C . PRO A 1 139 ? 17.339 2.679 -11.751 1.00 97.81 139 PRO A C 1
ATOM 1115 O O . PRO A 1 139 ? 17.482 3.387 -10.751 1.00 97.81 139 PRO A O 1
ATOM 1118 N N . PRO A 1 140 ? 16.677 1.508 -11.681 1.00 98.19 140 PRO A N 1
ATOM 1119 C CA . PRO A 1 140 ? 15.973 1.049 -10.479 1.00 98.19 140 PRO A CA 1
ATOM 1120 C C . PRO A 1 140 ? 16.825 0.969 -9.204 1.00 98.19 140 PRO A C 1
ATOM 1122 O O . PRO A 1 140 ? 16.310 1.143 -8.102 1.00 98.19 140 PRO A O 1
ATOM 1125 N N . ALA A 1 141 ? 18.134 0.742 -9.343 1.00 97.88 141 ALA A N 1
ATOM 1126 C CA . ALA A 1 141 ? 19.074 0.683 -8.225 1.00 97.88 141 ALA A CA 1
ATOM 1127 C C . ALA A 1 141 ? 19.566 2.059 -7.733 1.00 97.88 141 ALA A C 1
ATOM 1129 O O . ALA A 1 141 ? 20.305 2.112 -6.753 1.00 97.88 141 ALA A O 1
ATOM 1130 N N . TYR A 1 142 ? 19.207 3.174 -8.376 1.00 98.19 142 TYR A N 1
ATOM 1131 C CA . TYR A 1 142 ? 19.698 4.506 -8.000 1.00 98.19 142 TYR A CA 1
ATOM 1132 C C . TYR A 1 142 ? 19.321 4.888 -6.553 1.00 98.19 142 TYR A C 1
ATOM 1134 O O . TYR A 1 142 ? 18.180 4.648 -6.142 1.00 98.19 142 TYR A O 1
ATOM 1142 N N . PRO A 1 143 ? 20.213 5.531 -5.770 1.00 97.38 143 PRO A N 1
ATOM 1143 C CA . PRO A 1 143 ? 21.556 6.019 -6.127 1.00 97.38 143 PRO A CA 1
ATOM 1144 C C . PRO A 1 143 ? 22.687 5.000 -5.886 1.00 97.38 143 PRO A C 1
ATOM 1146 O O . PRO A 1 143 ? 23.861 5.364 -5.801 1.00 97.38 143 PRO A O 1
ATOM 1149 N N . TYR A 1 144 ? 22.356 3.721 -5.715 1.00 97.62 144 TYR A N 1
ATOM 1150 C CA . TYR A 1 144 ? 23.311 2.649 -5.413 1.00 97.62 144 TYR A CA 1
ATOM 1151 C C . TYR A 1 144 ? 23.940 2.021 -6.664 1.00 97.62 144 TYR A C 1
ATOM 1153 O O . TYR A 1 144 ? 24.737 1.091 -6.555 1.00 97.62 144 TYR A O 1
ATOM 1161 N N . ASP A 1 145 ? 23.591 2.516 -7.849 1.00 97.38 145 ASP A N 1
ATOM 1162 C CA . ASP A 1 145 ? 24.134 2.054 -9.118 1.00 97.38 145 ASP A CA 1
ATOM 1163 C C . ASP A 1 145 ? 25.632 2.397 -9.275 1.00 97.38 145 ASP A C 1
ATOM 1165 O O . ASP A 1 145 ? 26.178 3.290 -8.620 1.00 97.38 145 ASP A O 1
ATOM 1169 N N . GLU A 1 146 ? 26.314 1.688 -10.179 1.00 97.56 146 GLU A N 1
ATOM 1170 C CA . GLU A 1 146 ? 27.762 1.823 -10.381 1.00 97.56 146 GLU A CA 1
ATOM 1171 C C . GLU A 1 146 ? 28.188 3.244 -10.788 1.00 97.56 146 GLU A C 1
ATOM 1173 O O . GLU A 1 146 ? 29.246 3.719 -10.363 1.00 97.56 146 GLU A O 1
ATOM 1178 N N . LEU A 1 147 ? 27.387 3.932 -11.610 1.00 97.19 147 LEU A N 1
ATOM 1179 C CA . LEU A 1 147 ? 27.725 5.262 -12.108 1.00 97.19 147 LEU A CA 1
ATOM 1180 C C . LEU A 1 147 ? 27.712 6.270 -10.961 1.00 97.19 147 LEU A C 1
ATOM 1182 O O . LEU A 1 147 ? 28.718 6.953 -10.743 1.00 97.19 147 LEU A O 1
ATOM 1186 N N . THR A 1 148 ? 26.626 6.304 -10.185 1.00 97.50 148 THR A N 1
ATOM 1187 C CA . THR A 1 148 ? 26.521 7.189 -9.019 1.00 97.50 148 THR A CA 1
ATOM 1188 C C . THR A 1 148 ? 27.586 6.873 -7.979 1.00 97.50 148 THR A C 1
ATOM 1190 O O . THR A 1 148 ? 28.243 7.792 -7.497 1.00 97.50 148 THR A O 1
ATOM 1193 N N . GLN A 1 149 ? 27.826 5.599 -7.659 1.00 97.50 149 GLN A N 1
ATOM 1194 C CA . GLN A 1 149 ? 28.817 5.228 -6.642 1.00 97.50 149 GLN A CA 1
ATOM 1195 C C . GLN A 1 149 ? 30.261 5.517 -7.072 1.00 97.50 149 GLN A C 1
ATOM 1197 O O . GLN A 1 149 ? 31.117 5.762 -6.223 1.00 97.50 149 GLN A O 1
ATOM 1202 N N . ARG A 1 150 ? 30.556 5.548 -8.377 1.00 97.75 150 ARG A N 1
ATOM 1203 C CA . ARG A 1 150 ? 31.865 5.983 -8.882 1.00 97.75 150 ARG A CA 1
ATOM 1204 C C . ARG A 1 150 ? 32.077 7.491 -8.722 1.00 97.75 150 ARG A C 1
ATOM 1206 O O . ARG A 1 150 ? 33.184 7.912 -8.395 1.00 97.75 150 ARG A O 1
ATOM 1213 N N . GLU A 1 151 ? 31.050 8.298 -8.977 1.00 97.25 151 GLU A N 1
ATOM 1214 C CA . GLU A 1 151 ? 31.123 9.768 -8.900 1.00 97.25 151 GLU A CA 1
ATOM 1215 C C . GLU A 1 151 ? 30.966 10.296 -7.468 1.00 97.25 151 GLU A C 1
ATOM 1217 O O . GLU A 1 151 ? 31.612 11.269 -7.069 1.00 97.25 151 GLU A O 1
ATOM 1222 N N . HIS A 1 152 ? 30.127 9.627 -6.681 1.00 97.06 152 HIS A N 1
ATOM 1223 C CA . HIS A 1 152 ? 29.766 9.971 -5.313 1.00 97.06 152 HIS A CA 1
ATOM 1224 C C . HIS A 1 152 ? 29.788 8.721 -4.417 1.00 97.06 152 HIS A C 1
ATOM 1226 O O . HIS A 1 152 ? 28.731 8.223 -4.022 1.00 97.06 152 HIS A O 1
ATOM 1232 N N . PRO A 1 153 ? 30.984 8.205 -4.072 1.00 96.88 153 PRO A N 1
ATOM 1233 C CA . PRO A 1 153 ? 31.108 7.008 -3.249 1.00 96.88 153 PRO A CA 1
ATOM 1234 C C . PRO A 1 153 ? 30.377 7.137 -1.912 1.00 96.88 153 PRO A C 1
ATOM 1236 O O . PRO A 1 153 ? 30.592 8.097 -1.171 1.00 96.88 153 PRO A O 1
ATOM 1239 N N . GLY A 1 154 ? 29.545 6.145 -1.595 1.00 94.94 154 GLY A N 1
ATOM 1240 C CA . GLY A 1 154 ? 28.793 6.092 -0.344 1.00 94.94 154 GLY A CA 1
ATOM 1241 C C . GLY A 1 154 ? 27.501 6.902 -0.349 1.00 94.94 154 GLY A C 1
ATOM 1242 O O . GLY A 1 154 ? 26.851 6.956 0.692 1.00 94.94 154 GLY A O 1
ATOM 1243 N N . ARG A 1 155 ? 27.110 7.496 -1.488 1.00 97.00 155 ARG A N 1
ATOM 1244 C CA . ARG A 1 155 ? 25.828 8.196 -1.595 1.00 97.00 155 ARG A CA 1
ATOM 1245 C C . ARG A 1 155 ? 24.670 7.251 -1.293 1.00 97.00 155 ARG A C 1
ATOM 1247 O O . ARG A 1 155 ? 24.634 6.128 -1.794 1.00 97.00 155 ARG A O 1
ATOM 1254 N N . THR A 1 156 ? 23.718 7.725 -0.499 1.00 96.31 156 THR A N 1
ATOM 1255 C CA . THR A 1 156 ? 22.537 6.963 -0.078 1.00 96.31 156 THR A CA 1
ATOM 1256 C C . THR A 1 156 ? 21.236 7.639 -0.496 1.00 96.31 156 THR A C 1
ATOM 1258 O O . THR A 1 156 ? 21.208 8.827 -0.819 1.00 96.31 156 THR A O 1
ATOM 1261 N N . ILE A 1 157 ? 20.127 6.900 -0.398 1.00 95.75 157 ILE A N 1
ATOM 1262 C CA . ILE A 1 157 ? 18.776 7.421 -0.649 1.00 95.75 157 ILE A CA 1
ATOM 1263 C C . ILE A 1 157 ? 18.390 8.612 0.249 1.00 95.75 157 ILE A C 1
ATOM 1265 O O . ILE A 1 157 ? 17.492 9.376 -0.083 1.00 95.75 157 ILE A O 1
ATOM 1269 N N . LEU A 1 158 ? 19.056 8.794 1.398 1.00 95.38 158 LEU A N 1
ATOM 1270 C CA . LEU A 1 158 ? 18.806 9.930 2.294 1.00 95.38 158 LEU A CA 1
ATOM 1271 C C . LEU A 1 158 ? 19.445 11.229 1.795 1.00 95.38 158 LEU A C 1
ATOM 1273 O O . LEU A 1 158 ? 19.015 12.308 2.198 1.00 95.38 158 LEU A O 1
ATOM 1277 N N . GLU A 1 159 ? 20.473 11.124 0.958 1.00 95.00 159 GLU A N 1
ATOM 1278 C CA . GLU A 1 159 ? 21.158 12.267 0.353 1.00 95.00 159 GLU A CA 1
ATOM 1279 C C . GLU A 1 159 ? 20.582 12.601 -1.022 1.00 95.00 159 GLU A C 1
ATOM 1281 O O . GLU A 1 159 ? 20.570 13.767 -1.407 1.00 95.00 159 GLU A O 1
ATOM 1286 N N . ASP A 1 160 ? 20.091 11.591 -1.744 1.00 94.00 160 ASP A N 1
ATOM 1287 C CA . ASP A 1 160 ? 19.415 11.755 -3.024 1.00 94.00 160 ASP A CA 1
ATOM 1288 C C . ASP A 1 160 ? 18.229 10.791 -3.122 1.00 94.00 160 ASP A C 1
ATOM 1290 O O . ASP A 1 160 ? 18.385 9.601 -3.396 1.00 94.00 160 ASP A O 1
ATOM 1294 N N . SER A 1 161 ? 17.040 11.323 -2.845 1.00 91.69 161 SER A N 1
ATOM 1295 C CA . SER A 1 161 ? 15.786 10.563 -2.813 1.00 91.69 161 SER A CA 1
ATOM 1296 C C . SER A 1 161 ? 14.996 10.649 -4.119 1.00 91.69 161 SER A C 1
ATOM 1298 O O . SER A 1 161 ? 13.891 10.116 -4.181 1.00 91.69 161 SER A O 1
ATOM 1300 N N . VAL A 1 162 ? 15.545 11.272 -5.172 1.00 91.94 162 VAL A N 1
ATOM 1301 C CA . VAL A 1 162 ? 14.904 11.360 -6.494 1.00 91.94 162 VAL A CA 1
ATOM 1302 C C . VAL A 1 162 ? 15.075 10.019 -7.214 1.00 91.94 162 VAL A C 1
ATOM 1304 O O . VAL A 1 162 ? 15.934 9.831 -8.074 1.00 91.94 162 VAL A O 1
ATOM 1307 N N . SER A 1 163 ? 14.312 9.029 -6.757 1.00 94.56 163 SER A N 1
ATOM 1308 C CA . SER A 1 163 ? 14.454 7.628 -7.134 1.00 94.56 163 SER A CA 1
ATOM 1309 C C . SER A 1 163 ? 13.154 6.861 -6.926 1.00 94.56 163 SER A C 1
ATOM 1311 O O . SER A 1 163 ? 12.355 7.167 -6.040 1.00 94.56 163 SER A O 1
ATOM 1313 N N . ILE A 1 164 ? 13.019 5.748 -7.645 1.00 97.31 164 ILE A N 1
ATOM 1314 C CA . ILE A 1 164 ? 12.010 4.722 -7.379 1.00 97.31 164 ILE A CA 1
ATOM 1315 C C . ILE A 1 164 ? 12.125 4.133 -5.953 1.00 97.31 164 ILE A C 1
ATOM 1317 O O . ILE A 1 164 ? 11.141 3.641 -5.399 1.00 97.31 164 ILE A O 1
ATOM 1321 N N . LEU A 1 165 ? 13.308 4.222 -5.327 1.00 97.94 165 LEU A N 1
ATOM 1322 C CA . LEU A 1 165 ? 13.578 3.777 -3.954 1.00 97.94 165 LEU A CA 1
ATOM 1323 C C . LEU A 1 165 ? 13.258 4.837 -2.881 1.00 97.94 165 LEU A C 1
ATOM 1325 O O . LEU A 1 165 ? 13.529 4.607 -1.701 1.00 97.94 165 LEU A O 1
ATOM 1329 N N . SER A 1 166 ? 12.670 5.986 -3.241 1.00 97.00 166 SER A N 1
ATOM 1330 C CA . SER A 1 166 ? 12.404 7.105 -2.314 1.00 97.00 166 SER A CA 1
ATOM 1331 C C . SER A 1 166 ? 11.611 6.712 -1.060 1.00 97.00 166 SER A C 1
ATOM 1333 O O . SER A 1 166 ? 11.792 7.306 0.006 1.00 97.00 166 SER A O 1
ATOM 1335 N N . PHE A 1 167 ? 10.787 5.661 -1.138 1.00 98.12 167 PHE A N 1
ATOM 1336 C CA . PHE A 1 167 ? 10.045 5.118 0.002 1.00 98.12 167 PHE A CA 1
ATOM 1337 C C . PHE A 1 167 ? 10.953 4.714 1.179 1.00 98.12 167 PHE A C 1
ATOM 1339 O O . PHE A 1 167 ? 10.520 4.800 2.327 1.00 98.12 167 PHE A O 1
ATOM 1346 N N . LEU A 1 168 ? 12.211 4.328 0.929 1.00 98.25 168 LEU A N 1
ATOM 1347 C CA . LEU A 1 168 ? 13.187 4.015 1.980 1.00 98.25 168 LEU A CA 1
ATOM 1348 C C . LEU A 1 168 ? 13.552 5.260 2.802 1.00 98.25 168 LEU A C 1
ATOM 1350 O O . LEU A 1 168 ? 13.679 5.187 4.028 1.00 98.25 168 LEU A O 1
ATOM 1354 N N . ALA A 1 169 ? 13.679 6.418 2.146 1.00 98.06 169 ALA A N 1
ATOM 1355 C CA . ALA A 1 169 ? 13.939 7.681 2.829 1.00 98.06 169 ALA A CA 1
ATOM 1356 C C . ALA A 1 169 ? 12.745 8.085 3.704 1.00 98.06 169 ALA A C 1
ATOM 1358 O O . ALA A 1 169 ? 12.918 8.390 4.886 1.00 98.06 169 ALA A O 1
ATOM 1359 N N . PHE A 1 170 ? 11.526 7.979 3.169 1.00 98.50 170 PHE A N 1
ATOM 1360 C CA . PHE A 1 170 ? 10.306 8.225 3.937 1.00 98.50 170 PHE A CA 1
ATOM 1361 C C . PHE A 1 170 ? 10.157 7.278 5.126 1.00 98.50 170 PHE A C 1
ATOM 1363 O O . PHE A 1 170 ? 9.859 7.739 6.226 1.00 98.50 170 PHE A O 1
ATOM 1370 N N . ALA A 1 171 ? 10.422 5.983 4.948 1.00 98.56 171 ALA A N 1
ATOM 1371 C CA . ALA A 1 171 ? 10.403 5.018 6.042 1.00 98.56 171 ALA A CA 1
ATOM 1372 C C . ALA A 1 171 ? 11.376 5.420 7.160 1.00 98.56 171 ALA A C 1
ATOM 1374 O O . ALA A 1 171 ? 11.010 5.426 8.337 1.00 98.56 171 ALA A O 1
ATOM 1375 N N . LYS A 1 172 ? 12.593 5.855 6.807 1.00 98.12 172 LYS A N 1
ATOM 1376 C CA . LYS A 1 172 ? 13.565 6.357 7.785 1.00 98.12 172 LYS A CA 1
ATOM 1377 C C . LYS A 1 172 ? 13.057 7.595 8.527 1.00 98.12 172 LYS A C 1
ATOM 1379 O O . LYS A 1 172 ? 13.207 7.667 9.746 1.00 98.12 172 LYS A O 1
ATOM 1384 N N . TRP A 1 173 ? 12.458 8.550 7.820 1.00 98.38 173 TRP A N 1
ATOM 1385 C CA . TRP A 1 173 ? 11.930 9.778 8.419 1.00 98.38 173 TRP A CA 1
ATOM 1386 C C . TRP A 1 173 ? 10.708 9.523 9.310 1.00 98.38 173 TRP A C 1
ATOM 1388 O O . TRP A 1 173 ? 10.599 10.138 10.369 1.00 98.38 173 TRP A O 1
ATOM 1398 N N . MET A 1 174 ? 9.822 8.594 8.939 1.00 98.56 174 MET A N 1
ATOM 1399 C CA . MET A 1 174 ? 8.710 8.159 9.792 1.00 98.56 174 MET A CA 1
ATOM 1400 C C . MET A 1 174 ? 9.231 7.481 11.062 1.00 98.56 174 MET A C 1
ATOM 1402 O O . MET A 1 174 ? 8.862 7.875 12.168 1.00 98.56 174 MET A O 1
ATOM 1406 N N . GLN A 1 175 ? 10.179 6.549 10.929 1.00 97.88 175 GLN A N 1
ATOM 1407 C CA . GLN A 1 175 ? 10.807 5.896 12.077 1.00 97.88 175 GLN A CA 1
ATOM 1408 C C . GLN A 1 175 ? 11.469 6.912 13.027 1.00 97.88 175 GLN A C 1
ATOM 1410 O O . GLN A 1 175 ? 11.368 6.767 14.243 1.00 97.88 175 GLN A O 1
ATOM 1415 N N . GLU A 1 176 ? 12.119 7.949 12.487 1.00 95.81 176 GLU A N 1
ATOM 1416 C CA . GLU A 1 176 ? 12.725 9.051 13.251 1.00 95.81 176 GLU A CA 1
ATOM 1417 C C . GLU A 1 176 ? 11.675 9.920 13.963 1.00 95.81 176 GLU A C 1
ATOM 1419 O O . GLU A 1 176 ? 11.878 10.308 15.114 1.00 95.81 176 GLU A O 1
ATOM 1424 N N . ARG A 1 177 ? 10.561 10.247 13.292 1.00 95.62 177 ARG A N 1
ATOM 1425 C CA . ARG A 1 177 ? 9.601 11.252 13.776 1.00 95.62 177 ARG A CA 1
ATOM 1426 C C . ARG A 1 177 ? 8.473 10.675 14.632 1.00 95.62 177 ARG A C 1
ATOM 1428 O O . ARG A 1 177 ? 8.101 11.320 15.612 1.00 95.62 177 ARG A O 1
ATOM 1435 N N . ILE A 1 178 ? 7.927 9.517 14.260 1.00 95.94 178 ILE A N 1
ATOM 1436 C CA . ILE A 1 178 ? 6.770 8.879 14.919 1.00 95.94 178 ILE A CA 1
ATOM 1437 C C . ILE A 1 178 ? 7.087 7.505 15.526 1.00 95.94 178 ILE A C 1
ATOM 1439 O O . ILE A 1 178 ? 6.255 6.956 16.238 1.00 95.94 178 ILE A O 1
ATOM 1443 N N . GLY A 1 179 ? 8.292 6.965 15.310 1.00 96.81 179 GLY A N 1
ATOM 1444 C CA . GLY A 1 179 ? 8.752 5.730 15.959 1.00 96.81 179 GLY A CA 1
ATOM 1445 C C . GLY A 1 179 ? 8.338 4.428 15.266 1.00 96.81 179 GLY A C 1
ATOM 1446 O O . GLY A 1 179 ? 8.654 3.353 15.773 1.00 96.81 179 GLY A O 1
ATOM 1447 N N . PHE A 1 180 ? 7.672 4.504 14.115 1.00 97.31 180 PHE A N 1
ATOM 1448 C CA . PHE A 1 180 ? 7.317 3.366 13.262 1.00 97.31 180 PHE A CA 1
ATOM 1449 C C . PHE A 1 180 ? 7.133 3.827 11.813 1.00 97.31 180 PHE A C 1
ATOM 1451 O O . PHE A 1 180 ? 7.138 5.026 11.527 1.00 97.31 180 PHE A O 1
ATOM 1458 N N . VAL A 1 181 ? 6.975 2.874 10.895 1.00 98.38 181 VAL A N 1
ATOM 1459 C CA . VAL A 1 181 ? 6.732 3.131 9.471 1.00 98.38 181 VAL A CA 1
ATOM 1460 C C . VAL A 1 181 ? 5.264 2.857 9.162 1.00 98.38 181 VAL A C 1
ATOM 1462 O O . VAL A 1 181 ? 4.753 1.787 9.490 1.00 98.38 181 VAL A O 1
ATOM 1465 N N . LEU A 1 182 ? 4.580 3.823 8.547 1.00 98.44 182 LEU A N 1
ATOM 1466 C CA . LEU A 1 182 ? 3.212 3.621 8.069 1.00 98.44 182 LEU A CA 1
ATOM 1467 C C . LEU A 1 182 ? 3.196 2.607 6.915 1.00 98.44 182 LEU A C 1
ATOM 1469 O O . LEU A 1 182 ? 4.159 2.562 6.148 1.00 98.44 182 LEU A O 1
ATOM 1473 N N . PRO A 1 183 ? 2.099 1.852 6.716 1.00 98.12 183 PRO A N 1
ATOM 1474 C CA . PRO A 1 183 ? 1.899 1.113 5.475 1.00 98.12 183 PRO A CA 1
ATOM 1475 C C . PRO A 1 183 ? 2.027 2.061 4.278 1.00 98.12 183 PRO A C 1
ATOM 1477 O O . PRO A 1 183 ? 1.395 3.114 4.255 1.00 98.12 183 PRO A O 1
ATOM 1480 N N . ILE A 1 184 ? 2.849 1.697 3.301 1.00 98.56 184 ILE A N 1
ATOM 1481 C CA . ILE A 1 184 ? 3.153 2.483 2.109 1.00 98.56 184 ILE A CA 1
ATOM 1482 C C . ILE A 1 184 ? 2.452 1.861 0.905 1.00 98.56 184 ILE A C 1
ATOM 1484 O O . ILE A 1 184 ? 2.627 0.679 0.611 1.00 98.56 184 ILE A O 1
ATOM 1488 N N . VAL A 1 185 ? 1.700 2.665 0.165 1.00 97.69 185 VAL A N 1
ATOM 1489 C CA . VAL A 1 185 ? 1.119 2.305 -1.135 1.00 97.69 185 VAL A CA 1
ATOM 1490 C C . VAL A 1 185 ? 1.598 3.289 -2.197 1.00 97.69 185 VAL A C 1
ATOM 1492 O O . VAL A 1 185 ? 1.871 4.448 -1.887 1.00 97.69 185 VAL A O 1
ATOM 1495 N N . GLY A 1 186 ? 1.704 2.852 -3.449 1.00 96.19 186 GLY A N 1
ATOM 1496 C CA . GLY A 1 186 ? 2.034 3.754 -4.551 1.00 96.19 186 GLY A CA 1
ATOM 1497 C C . GLY A 1 186 ? 0.847 4.652 -4.895 1.00 96.19 186 GLY A C 1
ATOM 1498 O O . GLY A 1 186 ? -0.249 4.143 -5.141 1.00 96.19 186 GLY A O 1
ATOM 1499 N N . GLY A 1 187 ? 1.059 5.965 -4.945 1.00 95.19 187 GLY A N 1
ATOM 1500 C CA . GLY A 1 187 ? 0.099 6.910 -5.527 1.00 95.19 187 GLY A CA 1
ATOM 1501 C C . GLY A 1 187 ? 0.416 7.192 -6.985 1.00 95.19 187 GLY A C 1
ATOM 1502 O O . GLY A 1 187 ? -0.431 7.043 -7.861 1.00 95.19 187 GLY A O 1
ATOM 1503 N N . GLU A 1 188 ? 1.681 7.503 -7.229 1.00 94.12 188 GLU A N 1
ATOM 1504 C CA . GLU A 1 188 ? 2.269 7.749 -8.537 1.00 94.12 188 GLU A CA 1
ATOM 1505 C C . GLU A 1 188 ? 3.719 7.244 -8.521 1.00 94.12 188 GLU A C 1
ATOM 1507 O O . GLU A 1 188 ? 4.290 7.001 -7.454 1.00 94.12 188 GLU A O 1
ATOM 1512 N N . GLY A 1 189 ? 4.342 7.076 -9.683 1.00 94.50 189 GLY A N 1
ATOM 1513 C CA . GLY A 1 189 ? 5.744 6.679 -9.746 1.00 94.50 189 GLY A CA 1
ATOM 1514 C C . GLY A 1 189 ? 6.103 5.915 -11.006 1.00 94.50 189 GLY A C 1
ATOM 1515 O O . GLY A 1 189 ? 5.403 5.969 -12.019 1.00 94.50 189 GLY A O 1
ATOM 1516 N N . GLY A 1 190 ? 7.218 5.191 -10.931 1.00 95.50 190 GLY A N 1
ATOM 1517 C CA . GLY A 1 190 ? 7.814 4.545 -12.096 1.00 95.50 190 GLY A CA 1
ATOM 1518 C C . GLY A 1 190 ? 8.599 5.544 -12.942 1.00 95.50 190 GLY A C 1
ATOM 1519 O O . GLY A 1 190 ? 9.215 6.473 -12.413 1.00 95.50 190 GLY A O 1
ATOM 1520 N N . TRP A 1 191 ? 8.590 5.338 -14.257 1.00 95.12 191 TRP A N 1
ATOM 1521 C CA . TRP A 1 191 ? 9.335 6.164 -15.204 1.00 95.12 191 TRP A CA 1
ATOM 1522 C C . TRP A 1 191 ? 8.433 6.684 -16.308 1.00 95.12 191 TRP A C 1
ATOM 1524 O O . TRP A 1 191 ? 7.781 5.914 -17.007 1.00 95.12 191 TRP A O 1
ATOM 1534 N N . GLN A 1 192 ? 8.448 7.993 -16.508 1.00 92.94 192 GLN A N 1
ATOM 1535 C CA . GLN A 1 192 ? 7.713 8.623 -17.593 1.00 92.94 192 GLN A CA 1
ATOM 1536 C C . GLN A 1 192 ? 8.455 8.418 -18.918 1.00 92.94 192 GLN A C 1
ATOM 1538 O O . GLN A 1 192 ? 9.669 8.615 -19.017 1.00 92.94 192 GLN A O 1
ATOM 1543 N N . PHE A 1 193 ? 7.720 8.025 -19.957 1.00 93.06 193 PHE A N 1
ATOM 1544 C CA . PHE A 1 193 ? 8.293 7.756 -21.273 1.00 93.06 193 PHE A CA 1
ATOM 1545 C C . PHE A 1 193 ? 8.897 9.030 -21.895 1.00 93.06 193 PHE A C 1
ATOM 1547 O O . PHE A 1 193 ? 8.215 10.044 -22.029 1.00 93.06 193 PHE A O 1
ATOM 1554 N N . GLY A 1 194 ? 10.161 8.963 -22.316 1.00 92.31 194 GLY A N 1
ATOM 1555 C CA . GLY A 1 194 ? 10.907 10.067 -22.933 1.00 92.31 194 GLY A CA 1
ATOM 1556 C C . GLY A 1 194 ? 11.607 11.017 -21.953 1.00 92.31 194 GLY A C 1
ATOM 1557 O O . GLY A 1 194 ? 12.251 11.970 -22.390 1.00 92.31 194 GLY A O 1
ATOM 1558 N N . VAL A 1 195 ? 11.517 10.787 -20.637 1.00 92.88 195 VAL A N 1
ATOM 1559 C CA . VAL A 1 195 ? 12.236 11.622 -19.660 1.00 92.88 195 VAL A CA 1
ATOM 1560 C C . VAL A 1 195 ? 13.751 11.442 -19.795 1.00 92.88 195 VAL A C 1
ATOM 1562 O O . VAL A 1 195 ? 14.251 10.335 -20.006 1.00 92.88 195 VAL A O 1
ATOM 1565 N N . ASN A 1 196 ? 14.480 12.559 -19.708 1.00 96.38 196 ASN A N 1
ATOM 1566 C CA . ASN A 1 196 ? 15.924 12.669 -19.951 1.00 96.38 196 ASN A CA 1
ATOM 1567 C C . ASN A 1 196 ? 16.513 13.854 -19.161 1.00 96.38 196 ASN A C 1
ATOM 1569 O O . ASN A 1 196 ? 17.215 14.713 -19.712 1.00 96.38 196 ASN A O 1
ATOM 1573 N N . ASP A 1 197 ? 16.134 13.952 -17.888 1.00 95.19 197 ASP A N 1
ATOM 1574 C CA . ASP A 1 197 ? 16.474 15.100 -17.045 1.00 95.19 197 ASP A CA 1
ATOM 1575 C C . ASP A 1 197 ? 17.924 15.011 -16.558 1.00 95.19 197 ASP A C 1
ATOM 1577 O O . ASP A 1 197 ? 18.676 15.984 -16.666 1.00 95.19 197 ASP A O 1
ATOM 1581 N N . ASP A 1 198 ? 18.357 13.829 -16.105 1.00 95.94 198 ASP A N 1
ATOM 1582 C CA . ASP A 1 198 ? 19.755 13.564 -15.782 1.00 95.94 198 ASP A CA 1
ATOM 1583 C C . ASP A 1 198 ? 20.512 13.053 -17.012 1.00 95.94 198 ASP A C 1
ATOM 1585 O O . ASP A 1 198 ? 20.398 11.899 -17.427 1.00 95.94 198 ASP A O 1
ATOM 1589 N N . ARG A 1 199 ? 21.365 13.914 -17.572 1.00 96.62 199 ARG A N 1
ATOM 1590 C CA . ARG A 1 199 ? 22.158 13.631 -18.781 1.00 96.62 199 ARG A CA 1
ATOM 1591 C C . ARG A 1 199 ? 23.214 12.538 -18.614 1.00 96.62 199 ARG A C 1
ATOM 1593 O O . ARG A 1 199 ? 23.844 12.167 -19.604 1.00 96.62 199 ARG A O 1
ATOM 1600 N N . ARG A 1 200 ? 23.435 12.043 -17.396 1.00 96.25 200 ARG A N 1
ATOM 1601 C CA . ARG A 1 200 ? 24.309 10.895 -17.125 1.00 96.25 200 ARG A CA 1
ATOM 1602 C C . ARG A 1 200 ? 23.662 9.568 -17.526 1.00 96.25 200 ARG A C 1
ATOM 1604 O O . ARG A 1 200 ? 24.382 8.619 -17.833 1.00 96.25 200 ARG A O 1
ATOM 1611 N N . TYR A 1 201 ? 22.331 9.515 -17.555 1.00 97.56 201 TYR A N 1
ATOM 1612 C CA . TYR A 1 201 ? 21.553 8.313 -17.840 1.00 97.56 201 TYR A CA 1
ATOM 1613 C C . TYR A 1 201 ? 20.861 8.390 -19.205 1.00 97.56 201 TYR A C 1
ATOM 1615 O O . TYR A 1 201 ? 20.624 9.483 -19.724 1.00 97.56 201 TYR A O 1
ATOM 1623 N N . PRO A 1 202 ? 20.548 7.238 -19.826 1.00 97.06 202 PRO A N 1
ATOM 1624 C CA . PRO A 1 202 ? 19.783 7.220 -21.064 1.00 97.06 202 PRO A CA 1
ATOM 1625 C C . PRO A 1 202 ? 18.385 7.817 -20.874 1.00 97.06 202 PRO A C 1
ATOM 1627 O O . PRO A 1 202 ? 17.839 7.865 -19.774 1.00 97.06 202 PRO A O 1
ATOM 1630 N N . GLU A 1 203 ? 17.797 8.254 -21.982 1.00 97.19 203 GLU A N 1
ATOM 1631 C CA . GLU A 1 203 ? 16.385 8.618 -22.035 1.00 97.19 203 GLU A CA 1
ATOM 1632 C C . GLU A 1 203 ? 15.500 7.387 -21.795 1.00 97.19 203 GLU A C 1
ATOM 1634 O O . GLU A 1 203 ? 15.804 6.293 -22.283 1.00 97.19 203 GLU A O 1
ATOM 1639 N N . VAL A 1 204 ? 14.388 7.563 -21.076 1.00 96.06 204 VAL A N 1
ATOM 1640 C CA . VAL A 1 204 ? 13.446 6.478 -20.760 1.00 96.06 204 VAL A CA 1
ATOM 1641 C C . VAL A 1 204 ? 12.557 6.157 -21.963 1.00 96.06 204 VAL A C 1
ATOM 1643 O O . VAL A 1 204 ? 11.365 6.452 -22.005 1.00 96.06 204 VAL A O 1
ATOM 1646 N N . ILE A 1 205 ? 13.142 5.515 -22.961 1.00 94.94 205 ILE A N 1
ATOM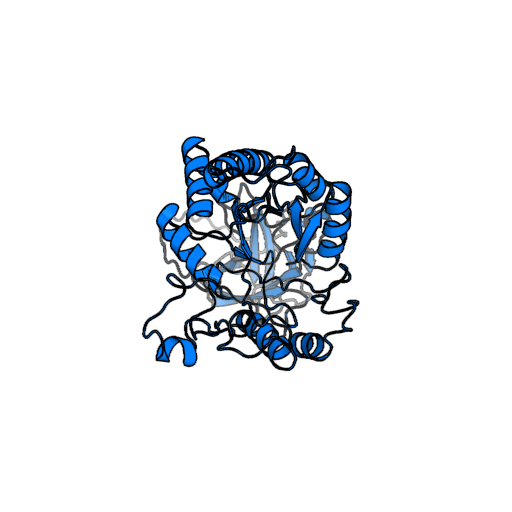 1647 C CA . ILE A 1 205 ? 12.433 4.866 -24.068 1.00 94.94 205 ILE A CA 1
ATOM 1648 C C . ILE A 1 205 ? 12.649 3.354 -23.987 1.00 94.94 205 ILE A C 1
ATOM 1650 O O . ILE A 1 205 ? 13.243 2.855 -23.032 1.00 94.94 205 ILE A O 1
ATOM 1654 N N . GLN A 1 206 ? 12.167 2.592 -24.967 1.00 95.06 206 GLN A N 1
ATOM 1655 C CA . GLN A 1 206 ? 12.500 1.169 -25.024 1.00 95.06 206 GLN A CA 1
ATOM 1656 C C . GLN A 1 206 ? 14.006 0.949 -25.281 1.00 95.06 206 GLN A C 1
ATOM 1658 O O . GLN A 1 206 ? 14.602 1.709 -26.051 1.00 95.06 206 GLN A O 1
ATOM 1663 N N . PRO A 1 207 ? 14.631 -0.073 -24.664 1.00 96.25 207 PRO A N 1
ATOM 1664 C CA . PRO A 1 207 ? 14.018 -1.068 -23.771 1.00 96.25 207 PRO A CA 1
ATOM 1665 C C . PRO A 1 207 ? 13.922 -0.623 -22.299 1.00 96.25 207 PRO A C 1
ATOM 1667 O O . PRO A 1 207 ? 13.244 -1.275 -21.511 1.00 96.25 207 PRO A O 1
ATOM 1670 N N . PHE A 1 208 ? 14.546 0.497 -21.912 1.00 97.69 208 PHE A N 1
ATOM 1671 C CA . PHE A 1 208 ? 14.634 0.944 -20.514 1.00 97.69 208 PHE A CA 1
ATOM 1672 C C . PHE A 1 208 ? 13.269 1.099 -19.837 1.00 97.69 208 PHE A C 1
ATOM 1674 O O . PHE A 1 208 ? 13.099 0.672 -18.699 1.00 97.69 208 PHE A O 1
ATOM 1681 N N . HIS A 1 209 ? 12.270 1.644 -20.538 1.00 96.62 209 HIS A N 1
ATOM 1682 C CA . HIS A 1 209 ? 10.920 1.766 -19.986 1.00 96.62 209 HIS A CA 1
ATOM 1683 C C . HIS A 1 209 ? 10.306 0.396 -19.635 1.00 96.62 209 HIS A C 1
ATOM 1685 O O . HIS A 1 209 ? 9.623 0.276 -18.620 1.00 96.62 209 HIS A O 1
ATOM 1691 N N . ALA A 1 210 ? 10.530 -0.646 -20.445 1.00 97.75 210 ALA A N 1
ATOM 1692 C CA . ALA A 1 210 ? 10.085 -2.005 -20.139 1.00 97.75 210 ALA A CA 1
ATOM 1693 C C . ALA A 1 210 ? 10.908 -2.650 -19.017 1.00 97.75 210 ALA A C 1
ATOM 1695 O O . ALA A 1 210 ? 10.326 -3.177 -18.067 1.00 97.75 210 ALA A O 1
ATOM 1696 N N . ASP A 1 211 ? 12.235 -2.575 -19.108 1.00 98.31 211 ASP A N 1
ATOM 1697 C CA . ASP A 1 211 ? 13.148 -3.233 -18.173 1.00 98.31 211 ASP A CA 1
ATOM 1698 C C . ASP A 1 211 ? 12.991 -2.685 -16.752 1.00 98.31 211 ASP A C 1
ATOM 1700 O O . ASP A 1 211 ? 12.838 -3.456 -15.805 1.00 98.31 211 ASP A O 1
ATOM 1704 N N . TYR A 1 212 ? 12.933 -1.359 -16.602 1.00 98.06 212 TYR A N 1
ATOM 1705 C CA . TYR A 1 212 ? 12.834 -0.720 -15.292 1.00 98.06 212 TYR A CA 1
ATOM 1706 C C . TYR A 1 212 ? 11.509 -1.041 -14.596 1.00 98.06 212 TYR A C 1
ATOM 1708 O O . TYR A 1 212 ? 11.494 -1.419 -13.425 1.00 98.06 212 TYR A O 1
ATOM 1716 N N . HIS A 1 213 ? 10.382 -0.969 -15.313 1.00 97.62 213 HIS A N 1
ATOM 1717 C CA . HIS A 1 213 ? 9.088 -1.326 -14.730 1.00 97.62 213 HIS A CA 1
ATOM 1718 C C . HIS A 1 213 ? 8.994 -2.815 -14.405 1.00 97.62 213 HIS A C 1
ATOM 1720 O O . HIS A 1 213 ? 8.477 -3.171 -13.345 1.00 97.62 213 HIS A O 1
ATOM 1726 N N . ARG A 1 214 ? 9.510 -3.689 -15.280 1.00 97.81 214 ARG A N 1
ATOM 1727 C CA . ARG A 1 214 ? 9.573 -5.124 -14.997 1.00 97.81 214 ARG A CA 1
ATOM 1728 C C . ARG A 1 214 ? 10.346 -5.386 -13.707 1.00 97.81 214 ARG A C 1
ATOM 1730 O O . ARG A 1 214 ? 9.864 -6.148 -12.877 1.00 97.81 214 ARG A O 1
ATOM 1737 N N . GLU A 1 215 ? 11.505 -4.756 -13.535 1.00 98.00 215 GLU A N 1
ATOM 1738 C CA . GLU A 1 215 ? 12.346 -4.930 -12.351 1.00 98.00 215 GLU A C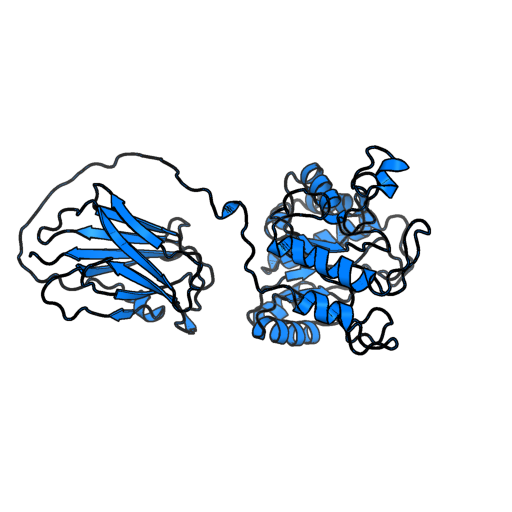A 1
ATOM 1739 C C . GLU A 1 215 ? 11.608 -4.568 -11.055 1.00 98.00 215 GLU A C 1
ATOM 1741 O O . GLU A 1 215 ? 11.606 -5.355 -10.111 1.00 98.00 215 GLU A O 1
ATOM 1746 N N . VAL A 1 216 ? 10.890 -3.443 -11.030 1.00 97.25 216 VAL A N 1
ATOM 1747 C CA . VAL A 1 216 ? 10.126 -3.030 -9.841 1.00 97.25 216 VAL A CA 1
ATOM 1748 C C . VAL A 1 216 ? 9.016 -4.019 -9.492 1.00 97.25 216 VAL A C 1
ATOM 1750 O O . VAL A 1 216 ? 8.808 -4.333 -8.321 1.00 97.25 216 VAL A O 1
ATOM 1753 N N . PHE A 1 217 ? 8.290 -4.541 -10.483 1.00 96.25 217 PHE A N 1
ATOM 1754 C CA . PHE A 1 217 ? 7.270 -5.561 -10.219 1.00 96.25 217 PHE A CA 1
ATOM 1755 C C . PHE A 1 217 ? 7.886 -6.902 -9.798 1.00 96.25 217 PHE A C 1
ATOM 1757 O O . PHE A 1 217 ? 7.314 -7.610 -8.966 1.00 96.25 217 PHE A O 1
ATOM 1764 N N . GLU A 1 218 ? 9.073 -7.234 -10.308 1.00 97.31 218 GLU A N 1
ATOM 1765 C CA . GLU A 1 218 ? 9.847 -8.398 -9.877 1.00 97.31 218 GLU A CA 1
ATOM 1766 C C . GLU A 1 218 ? 10.303 -8.293 -8.415 1.00 97.31 218 GLU A C 1
ATOM 1768 O O . GLU A 1 218 ? 10.442 -9.335 -7.771 1.00 97.31 218 GLU A O 1
ATOM 1773 N N . TRP A 1 219 ? 10.446 -7.092 -7.834 1.00 97.44 219 TRP A N 1
ATOM 1774 C CA . TRP A 1 219 ? 10.717 -6.951 -6.395 1.00 97.44 219 TRP A CA 1
ATOM 1775 C C . TRP A 1 219 ? 9.679 -7.685 -5.556 1.00 97.44 219 TRP A C 1
ATOM 1777 O O . TRP A 1 219 ? 10.021 -8.438 -4.649 1.00 97.44 219 TRP A O 1
ATOM 1787 N N . PHE A 1 220 ? 8.400 -7.517 -5.892 1.00 95.69 220 PHE A N 1
ATOM 1788 C CA . PHE A 1 220 ? 7.292 -8.135 -5.168 1.00 95.69 220 PHE A CA 1
ATOM 1789 C C . PHE A 1 220 ? 7.260 -9.656 -5.334 1.00 95.69 220 PHE A C 1
ATOM 1791 O O . PHE A 1 220 ? 6.838 -10.351 -4.410 1.00 95.69 220 PHE A O 1
ATOM 1798 N N . ARG A 1 221 ? 7.727 -10.177 -6.478 1.00 95.06 221 ARG A N 1
ATOM 1799 C CA . ARG A 1 221 ? 7.826 -11.622 -6.720 1.00 95.06 221 ARG A CA 1
ATOM 1800 C C . ARG A 1 221 ? 9.025 -12.245 -6.010 1.00 95.06 221 ARG A C 1
ATOM 1802 O O . ARG A 1 221 ? 8.941 -13.371 -5.533 1.00 95.06 221 ARG A O 1
ATOM 1809 N N . THR A 1 222 ? 10.155 -11.548 -6.016 1.00 95.19 222 THR A N 1
ATOM 1810 C CA . THR A 1 222 ? 11.443 -12.063 -5.526 1.00 95.19 222 THR A CA 1
ATOM 1811 C C . THR A 1 222 ? 11.698 -11.755 -4.057 1.00 95.19 222 THR A C 1
ATOM 1813 O O . THR A 1 222 ? 12.520 -12.424 -3.438 1.00 95.19 222 THR A O 1
ATOM 1816 N N . GLY A 1 223 ? 11.012 -10.757 -3.501 1.00 95.88 223 GLY A N 1
ATOM 1817 C CA . GLY A 1 223 ? 11.281 -10.232 -2.168 1.00 95.88 223 GLY A CA 1
ATOM 1818 C C . GLY A 1 223 ? 12.574 -9.417 -2.080 1.00 95.88 223 GLY A C 1
ATOM 1819 O O . GLY A 1 223 ? 13.070 -9.217 -0.975 1.00 95.88 223 GLY A O 1
ATOM 1820 N N . LEU A 1 224 ? 13.137 -8.958 -3.206 1.00 96.88 224 LEU A N 1
ATOM 1821 C CA . LEU A 1 224 ? 14.409 -8.232 -3.259 1.00 96.88 224 LEU A CA 1
ATOM 1822 C C . LEU A 1 224 ? 14.276 -6.929 -4.045 1.00 96.88 224 LEU A C 1
ATOM 1824 O O . LEU A 1 224 ? 13.721 -6.910 -5.140 1.00 96.88 224 LEU A O 1
ATOM 1828 N N . LEU A 1 225 ? 14.823 -5.851 -3.494 1.00 98.19 225 LEU A N 1
ATOM 1829 C CA . LEU A 1 225 ? 14.957 -4.559 -4.157 1.00 98.19 225 LEU A CA 1
ATOM 1830 C C . LEU A 1 225 ? 16.155 -4.549 -5.115 1.00 98.19 225 LEU A C 1
ATOM 1832 O O . LEU A 1 225 ? 17.084 -5.348 -4.996 1.00 98.19 225 LEU A O 1
ATOM 1836 N N . SER A 1 226 ? 16.186 -3.572 -6.022 1.00 97.44 226 SER A N 1
ATOM 1837 C CA . SER A 1 226 ? 17.284 -3.380 -6.984 1.00 97.44 226 SER A CA 1
ATOM 1838 C C . SER A 1 226 ? 18.642 -3.069 -6.352 1.00 97.44 226 SER A C 1
ATOM 1840 O O . SER A 1 226 ? 19.676 -3.280 -6.979 1.00 97.44 226 SER A O 1
ATOM 1842 N N . ASN A 1 227 ? 18.664 -2.577 -5.112 1.00 95.19 227 ASN A N 1
ATOM 1843 C CA . ASN A 1 227 ? 19.899 -2.380 -4.347 1.00 95.19 227 ASN A CA 1
ATOM 1844 C C . ASN A 1 227 ? 20.368 -3.662 -3.620 1.00 95.19 227 ASN A C 1
ATOM 1846 O O . ASN A 1 227 ? 21.369 -3.630 -2.909 1.00 95.19 227 ASN A O 1
ATOM 1850 N N . GLY A 1 228 ? 19.654 -4.781 -3.786 1.00 95.75 228 GLY A N 1
ATOM 1851 C CA . GLY A 1 228 ? 19.945 -6.071 -3.160 1.00 95.75 228 GLY A CA 1
ATOM 1852 C C . GLY A 1 228 ? 19.392 -6.240 -1.743 1.00 95.75 228 GLY A C 1
ATOM 1853 O O . GLY A 1 228 ? 19.537 -7.320 -1.170 1.00 95.75 228 GLY A O 1
ATOM 1854 N N . GLU A 1 229 ? 18.759 -5.216 -1.166 1.00 95.62 229 GLU A N 1
ATOM 1855 C CA . GLU A 1 229 ? 18.121 -5.326 0.146 1.00 95.62 229 GLU A CA 1
ATOM 1856 C C . GLU A 1 229 ? 16.780 -6.078 0.058 1.00 95.62 229 GLU A C 1
ATOM 1858 O O . GLU A 1 229 ? 16.126 -6.065 -0.990 1.00 95.62 229 GLU A O 1
ATOM 1863 N N . PRO A 1 230 ? 16.328 -6.725 1.147 1.00 96.31 230 PRO A N 1
ATOM 1864 C CA . PRO A 1 230 ? 14.994 -7.310 1.202 1.00 96.31 230 PRO A CA 1
ATOM 1865 C C . PRO A 1 230 ? 13.903 -6.266 0.947 1.00 96.31 230 PRO A C 1
ATOM 1867 O O . PRO A 1 230 ? 13.960 -5.153 1.473 1.00 96.31 230 PRO A O 1
ATOM 1870 N N . LEU A 1 231 ? 12.876 -6.642 0.185 1.00 97.31 231 LEU A N 1
ATOM 1871 C CA . LEU A 1 231 ? 11.675 -5.835 0.005 1.00 97.31 231 LEU A CA 1
ATOM 1872 C C . LEU A 1 231 ? 10.982 -5.664 1.367 1.00 97.31 231 LEU A C 1
ATOM 1874 O O . LEU A 1 231 ? 10.504 -6.652 1.929 1.00 97.31 231 LEU A O 1
ATOM 1878 N N . PRO A 1 232 ? 10.883 -4.438 1.907 1.00 97.25 232 PRO A N 1
ATOM 1879 C CA . PRO A 1 232 ? 10.308 -4.240 3.222 1.00 97.25 232 PRO A CA 1
ATOM 1880 C C . PRO A 1 232 ? 8.809 -4.500 3.222 1.00 97.25 232 PRO A C 1
ATOM 1882 O O . PRO A 1 232 ? 8.076 -4.105 2.308 1.00 97.25 232 PRO A O 1
ATOM 1885 N N . ASP A 1 233 ? 8.334 -5.090 4.308 1.00 96.12 233 ASP A N 1
ATOM 1886 C CA . ASP A 1 233 ? 6.933 -5.445 4.478 1.00 96.12 233 ASP A CA 1
ATOM 1887 C C . ASP A 1 233 ? 5.963 -4.260 4.496 1.00 96.12 233 ASP A C 1
ATOM 1889 O O . ASP A 1 233 ? 4.786 -4.408 4.179 1.00 96.12 233 ASP A O 1
ATOM 1893 N N . TYR A 1 234 ? 6.448 -3.067 4.831 1.00 96.94 234 TYR A N 1
ATOM 1894 C CA . TYR A 1 234 ? 5.613 -1.874 4.833 1.00 96.94 234 TYR A CA 1
ATOM 1895 C C . TYR A 1 234 ? 5.279 -1.367 3.423 1.00 96.94 234 TYR A C 1
ATOM 1897 O O . TYR A 1 234 ? 4.387 -0.541 3.310 1.00 96.94 234 TYR A O 1
ATOM 1905 N N . LEU A 1 235 ? 5.943 -1.806 2.344 1.00 97.62 235 LEU A N 1
ATOM 1906 C CA . LEU A 1 235 ? 5.622 -1.363 0.978 1.00 97.62 235 LEU A CA 1
ATOM 1907 C C . LEU A 1 235 ? 4.610 -2.308 0.329 1.00 97.62 235 LEU A C 1
ATOM 1909 O O . LEU A 1 235 ? 4.990 -3.387 -0.074 1.00 97.62 235 LEU A O 1
ATOM 1913 N N . PHE A 1 236 ? 3.349 -1.933 0.145 1.00 95.75 236 PHE A N 1
ATOM 1914 C CA . PHE A 1 236 ? 2.296 -2.831 -0.359 1.00 95.75 236 PHE A CA 1
ATOM 1915 C C . PHE A 1 236 ? 2.117 -2.798 -1.878 1.00 95.75 236 PHE A C 1
ATOM 1917 O O . PHE A 1 236 ? 1.615 -3.757 -2.466 1.00 95.75 236 PHE A O 1
ATOM 1924 N N . SER A 1 237 ? 2.478 -1.691 -2.524 1.00 94.94 237 SER A N 1
ATOM 1925 C CA . SER A 1 237 ? 2.329 -1.529 -3.970 1.00 94.94 237 SER A CA 1
ATOM 1926 C C . SER A 1 237 ? 3.216 -0.421 -4.514 1.00 94.94 237 SER A C 1
ATOM 1928 O O . SER A 1 237 ? 3.614 0.484 -3.785 1.00 94.94 237 SER A O 1
ATOM 1930 N N . VAL A 1 238 ? 3.462 -0.489 -5.819 1.00 94.75 238 VAL A N 1
ATOM 1931 C CA . VAL A 1 238 ? 3.904 0.635 -6.647 1.00 94.75 238 VAL A CA 1
ATOM 1932 C C . VAL A 1 238 ? 2.817 0.933 -7.676 1.00 94.75 238 VAL A C 1
ATOM 1934 O O . VAL A 1 238 ? 2.088 0.022 -8.079 1.00 94.75 238 VAL A O 1
ATOM 1937 N N . THR A 1 239 ? 2.722 2.186 -8.113 1.00 93.50 239 THR A N 1
ATOM 1938 C CA . THR A 1 239 ? 1.683 2.626 -9.053 1.00 93.50 239 THR A CA 1
ATOM 1939 C C . THR A 1 239 ? 2.329 3.422 -10.184 1.00 93.50 239 THR A C 1
ATOM 1941 O O . THR A 1 239 ? 2.552 4.619 -10.019 1.00 93.50 239 THR A O 1
ATOM 1944 N N . PRO A 1 240 ? 2.660 2.777 -11.321 1.00 93.06 240 PRO A N 1
ATOM 1945 C CA . PRO A 1 240 ? 3.198 3.478 -12.480 1.00 93.06 240 PRO A CA 1
ATOM 1946 C C . PRO A 1 240 ? 2.215 4.517 -13.027 1.00 93.06 240 PRO A C 1
ATOM 1948 O O . PRO A 1 240 ? 1.053 4.200 -13.302 1.00 93.06 240 PRO A O 1
ATOM 1951 N N . TRP A 1 241 ? 2.698 5.742 -13.209 1.00 89.62 241 TRP A N 1
ATOM 1952 C CA . TRP A 1 241 ? 1.946 6.849 -13.794 1.00 89.62 241 TRP A CA 1
ATOM 1953 C C . TRP A 1 241 ? 2.360 7.027 -15.274 1.00 89.62 241 TRP A C 1
ATOM 1955 O O . TRP A 1 241 ? 3.531 7.264 -15.552 1.00 89.62 241 TRP A O 1
ATOM 1965 N N . LEU A 1 242 ? 1.493 6.850 -16.279 1.00 87.25 242 LEU A N 1
ATOM 1966 C CA . LEU A 1 242 ? 0.098 6.393 -16.245 1.00 87.25 242 LEU A CA 1
ATOM 1967 C C . LEU A 1 242 ? -0.100 5.121 -17.056 1.00 87.25 242 LEU A C 1
ATOM 1969 O O . LEU A 1 242 ? 0.400 4.973 -18.166 1.00 87.25 242 LEU A O 1
ATOM 1973 N N . VAL A 1 243 ? -0.930 4.217 -16.539 1.00 86.88 243 VAL A N 1
ATOM 1974 C CA . VAL A 1 243 ? -1.302 3.013 -17.289 1.00 86.88 243 VAL A CA 1
ATOM 1975 C C . VAL A 1 243 ? -2.158 3.383 -18.509 1.00 86.88 243 VAL A C 1
ATOM 1977 O O . VAL A 1 243 ? -1.949 2.823 -19.577 1.00 86.88 243 VAL A O 1
ATOM 1980 N N . GLY A 1 244 ? -3.075 4.348 -18.408 1.00 86.44 244 GLY A N 1
ATOM 1981 C CA . GLY A 1 244 ? -3.806 4.864 -19.569 1.00 86.44 244 GLY A CA 1
ATOM 1982 C C . GLY A 1 244 ? -5.005 5.743 -19.213 1.00 86.44 244 GLY A C 1
ATOM 1983 O O . GLY A 1 244 ? -5.421 5.816 -18.055 1.00 86.44 244 GLY A O 1
ATOM 1984 N N . GLY A 1 245 ? -5.605 6.356 -20.237 1.00 76.62 245 GLY A N 1
ATOM 1985 C CA . GLY A 1 245 ? -6.891 7.058 -20.143 1.00 76.62 245 GLY A CA 1
ATOM 1986 C C . GLY A 1 245 ? -6.814 8.578 -19.980 1.00 76.62 245 GLY A C 1
ATOM 1987 O O . GLY A 1 245 ? -7.865 9.214 -19.914 1.00 76.62 245 GLY A O 1
ATOM 1988 N N . TRP A 1 246 ? -5.616 9.168 -19.941 1.00 80.69 246 TRP A N 1
ATOM 1989 C CA . TRP A 1 246 ? -5.436 10.625 -19.850 1.00 80.69 246 TRP A CA 1
ATOM 1990 C C . TRP A 1 246 ? -5.020 11.277 -21.176 1.00 80.69 246 TRP A C 1
ATOM 1992 O O . TRP A 1 246 ? -4.971 12.503 -21.273 1.00 80.69 246 TRP A O 1
ATOM 2002 N N . ASN A 1 247 ? -4.788 10.473 -22.215 1.00 85.69 247 ASN A N 1
ATOM 2003 C CA . ASN A 1 247 ? -4.324 10.892 -23.534 1.00 85.69 247 ASN A CA 1
ATOM 2004 C C . ASN A 1 247 ? -3.010 11.696 -23.461 1.00 85.69 247 ASN A C 1
ATOM 2006 O O . ASN A 1 247 ? -2.836 12.704 -24.152 1.00 85.69 247 ASN A O 1
ATOM 2010 N N . THR A 1 248 ? -2.083 11.248 -22.611 1.00 85.81 248 THR A N 1
ATOM 2011 C CA . THR A 1 248 ? -0.752 11.848 -22.435 1.00 85.81 248 THR A CA 1
ATOM 2012 C C . THR A 1 248 ? 0.329 10.944 -23.017 1.00 85.81 248 THR A C 1
ATOM 2014 O O . THR A 1 248 ? 0.137 9.744 -23.210 1.00 85.81 248 THR A O 1
ATOM 2017 N N . SER A 1 249 ? 1.506 11.504 -23.302 1.00 82.50 249 SER A N 1
ATOM 2018 C CA . SER A 1 249 ? 2.665 10.731 -23.774 1.00 82.50 249 SER A CA 1
ATOM 2019 C C . SER A 1 249 ? 3.065 9.585 -22.835 1.00 82.50 249 SER A C 1
ATOM 2021 O O . SER A 1 249 ? 3.659 8.606 -23.296 1.00 82.50 249 SER A O 1
ATOM 2023 N N . GLU A 1 250 ? 2.707 9.704 -21.556 1.00 85.75 250 GLU A N 1
ATOM 2024 C CA . GLU A 1 250 ? 3.015 8.772 -20.470 1.00 85.75 250 GLU A CA 1
ATOM 2025 C C . GLU A 1 250 ? 2.109 7.539 -20.459 1.00 85.75 250 GLU A C 1
ATOM 2027 O O . GLU A 1 250 ? 2.508 6.514 -19.914 1.00 85.75 250 GLU A O 1
ATOM 2032 N N . ASP A 1 251 ? 0.933 7.604 -21.093 1.00 90.25 251 ASP A N 1
ATOM 2033 C CA . ASP A 1 251 ? -0.011 6.490 -21.130 1.00 90.25 251 ASP A CA 1
ATOM 2034 C C . ASP A 1 251 ? 0.644 5.228 -21.719 1.00 90.25 251 ASP A C 1
ATOM 2036 O O . ASP A 1 251 ? 1.186 5.230 -22.840 1.00 90.25 251 ASP A O 1
ATOM 2040 N N . TRP A 1 252 ? 0.565 4.122 -20.973 1.00 93.12 252 TRP A N 1
ATOM 2041 C CA . TRP A 1 252 ? 1.025 2.823 -21.462 1.00 93.12 252 TRP A CA 1
ATOM 2042 C C . TRP A 1 252 ? 0.155 2.325 -22.610 1.00 93.12 252 TRP A C 1
ATOM 2044 O O . TRP A 1 252 ? 0.684 1.734 -23.547 1.00 93.12 252 TRP A O 1
ATOM 2054 N N . TRP A 1 253 ? -1.153 2.579 -22.571 1.00 92.81 253 TRP A N 1
ATOM 2055 C CA . TRP A 1 253 ? -2.071 2.269 -23.666 1.00 92.81 253 TRP A CA 1
ATOM 2056 C C . TRP A 1 253 ? -3.002 3.442 -23.980 1.00 92.81 253 TRP A C 1
ATOM 2058 O O . TRP A 1 253 ? -3.410 4.193 -23.094 1.00 92.81 253 TRP A O 1
ATOM 2068 N N . GLY A 1 254 ? -3.358 3.594 -25.257 1.00 89.06 254 GLY A N 1
ATOM 2069 C CA . GLY A 1 254 ? -4.314 4.605 -25.721 1.00 89.06 254 GLY A CA 1
ATOM 2070 C C . GLY A 1 254 ? -3.786 6.045 -25.767 1.00 89.06 254 GLY A C 1
ATOM 2071 O O . GLY A 1 254 ? -4.565 6.955 -26.043 1.00 89.06 254 GLY A O 1
ATOM 2072 N N . GLY A 1 255 ? -2.489 6.257 -25.525 1.00 89.44 255 GLY A N 1
ATOM 2073 C CA . GLY A 1 255 ? -1.844 7.569 -25.601 1.00 89.44 255 GLY A CA 1
ATOM 2074 C C . GLY A 1 255 ? -1.430 7.996 -27.021 1.00 89.44 255 GLY A C 1
ATOM 2075 O O . GLY A 1 255 ? -1.317 7.165 -27.927 1.00 89.44 255 GLY A O 1
ATOM 2076 N N . PRO A 1 256 ? -1.099 9.286 -27.231 1.00 90.06 256 PRO A N 1
ATOM 2077 C CA . PRO A 1 256 ? -0.697 9.851 -28.523 1.00 90.06 256 PRO A CA 1
ATOM 2078 C C . PRO A 1 256 ? 0.619 9.293 -29.085 1.00 90.06 256 PRO A C 1
ATOM 2080 O O . PRO A 1 256 ? 0.862 9.410 -30.284 1.00 90.06 256 PRO A O 1
ATOM 2083 N N . LEU A 1 257 ? 1.468 8.689 -28.247 1.00 88.44 257 LEU A N 1
ATOM 2084 C CA . LEU A 1 257 ? 2.716 8.038 -28.674 1.00 88.44 257 LEU A CA 1
ATOM 2085 C C . LEU A 1 257 ? 2.538 6.545 -28.997 1.00 88.44 257 LEU A C 1
ATOM 2087 O O . LEU A 1 257 ? 3.524 5.838 -29.194 1.00 88.44 257 LEU A O 1
ATOM 2091 N N . GLY A 1 258 ? 1.293 6.067 -29.042 1.00 89.81 258 GLY A N 1
ATOM 2092 C CA . GLY A 1 258 ? 0.973 4.657 -29.207 1.00 89.81 258 GLY A CA 1
ATOM 2093 C C . GLY A 1 258 ? 1.203 3.837 -27.938 1.00 89.81 258 GLY A C 1
ATOM 2094 O O . GLY A 1 258 ? 1.754 4.311 -26.934 1.00 89.81 258 GLY A O 1
ATOM 2095 N N . ASP A 1 259 ? 0.758 2.586 -28.012 1.00 94.19 259 ASP A N 1
ATOM 2096 C CA . ASP A 1 259 ? 0.840 1.636 -26.911 1.00 94.19 259 ASP A CA 1
ATOM 2097 C C . ASP A 1 259 ? 2.295 1.236 -26.651 1.00 94.19 259 ASP A C 1
ATOM 2099 O O . ASP A 1 259 ? 3.031 0.829 -27.559 1.00 94.19 259 ASP A O 1
ATOM 2103 N N . LYS A 1 260 ? 2.705 1.284 -25.383 1.00 94.88 260 LYS A N 1
ATOM 2104 C CA . LYS A 1 260 ? 4.015 0.843 -24.888 1.00 94.88 260 LYS A CA 1
ATOM 2105 C C . LYS A 1 260 ? 4.040 -0.685 -24.797 1.00 94.88 260 LYS A C 1
ATOM 2107 O O . LYS A 1 260 ? 4.201 -1.260 -23.723 1.00 94.88 260 LYS A O 1
ATOM 2112 N N . THR A 1 261 ? 3.845 -1.331 -25.946 1.00 95.75 261 THR A N 1
ATOM 2113 C CA . THR A 1 261 ? 3.607 -2.776 -26.082 1.00 95.75 261 THR A CA 1
ATOM 2114 C C . THR A 1 261 ? 4.701 -3.594 -25.405 1.00 95.75 261 THR A C 1
ATOM 2116 O O . THR A 1 261 ? 4.378 -4.456 -24.599 1.00 95.75 261 THR A O 1
ATOM 2119 N N . GLU A 1 262 ? 5.978 -3.259 -25.618 1.00 97.31 262 GLU A N 1
ATOM 2120 C CA . GLU A 1 262 ? 7.101 -3.957 -24.971 1.00 97.31 262 GLU A CA 1
ATOM 2121 C C . GLU A 1 262 ? 7.028 -3.892 -23.436 1.00 97.31 262 GLU A C 1
ATOM 2123 O O . GLU A 1 262 ? 7.272 -4.888 -22.762 1.00 97.31 262 GLU A O 1
ATOM 2128 N N . THR A 1 263 ? 6.620 -2.758 -22.862 1.00 96.56 263 THR A N 1
ATOM 2129 C CA . THR A 1 263 ? 6.446 -2.615 -21.407 1.00 96.56 263 THR A CA 1
ATOM 2130 C C . THR A 1 263 ? 5.254 -3.418 -20.902 1.00 96.56 263 THR A C 1
ATOM 2132 O O . THR A 1 263 ? 5.372 -4.140 -19.912 1.00 96.56 263 THR A O 1
ATOM 2135 N N . ILE A 1 264 ? 4.116 -3.337 -21.596 1.00 96.31 264 ILE A N 1
ATOM 2136 C CA . ILE A 1 264 ? 2.913 -4.107 -21.256 1.00 96.31 264 ILE A CA 1
ATOM 2137 C C . ILE A 1 264 ? 3.217 -5.608 -21.302 1.00 96.31 264 ILE A C 1
ATOM 2139 O O . ILE A 1 264 ? 2.840 -6.343 -20.390 1.00 96.31 264 ILE A O 1
ATOM 2143 N N . GLU A 1 265 ? 3.914 -6.068 -22.339 1.00 97.69 265 GLU A N 1
ATOM 2144 C CA . GLU A 1 265 ? 4.312 -7.464 -22.509 1.00 97.69 265 GLU A CA 1
ATOM 2145 C C . GLU A 1 265 ? 5.339 -7.898 -21.461 1.00 97.69 265 GLU A C 1
ATOM 2147 O O . GLU A 1 265 ? 5.190 -8.981 -20.895 1.00 97.69 265 GLU A O 1
ATOM 2152 N N . ALA A 1 266 ? 6.326 -7.056 -21.138 1.00 97.81 266 ALA A N 1
ATOM 2153 C CA . ALA A 1 266 ? 7.326 -7.346 -20.113 1.00 97.81 266 ALA A CA 1
ATOM 2154 C C . ALA A 1 266 ? 6.698 -7.533 -18.724 1.00 97.81 266 ALA A C 1
ATOM 2156 O O . ALA A 1 266 ? 7.039 -8.490 -18.029 1.00 97.81 266 ALA A O 1
ATOM 2157 N N . VAL A 1 267 ? 5.751 -6.670 -18.340 1.00 95.69 267 VAL A N 1
ATOM 2158 C CA . VAL A 1 267 ? 5.031 -6.788 -17.061 1.00 95.69 267 VAL A CA 1
ATOM 2159 C C . VAL A 1 267 ? 4.046 -7.957 -17.089 1.00 95.69 267 VAL A C 1
ATOM 2161 O O . VAL A 1 267 ? 3.986 -8.731 -16.137 1.00 95.69 267 VAL A O 1
ATOM 2164 N N . ARG A 1 268 ? 3.317 -8.160 -18.196 1.00 95.75 268 ARG A N 1
ATOM 2165 C CA . ARG A 1 268 ? 2.416 -9.315 -18.372 1.00 95.75 268 ARG A CA 1
ATOM 2166 C C . ARG A 1 268 ? 3.160 -10.654 -18.308 1.00 95.75 268 ARG A C 1
ATOM 2168 O O . ARG A 1 268 ? 2.562 -11.652 -17.918 1.00 95.75 268 ARG A O 1
ATOM 2175 N N . ALA A 1 269 ? 4.428 -10.692 -18.712 1.00 97.44 269 ALA A N 1
ATOM 2176 C CA . ALA A 1 269 ? 5.252 -11.896 -18.684 1.00 97.44 269 ALA A CA 1
ATOM 2177 C C . ALA A 1 269 ? 5.725 -12.289 -17.273 1.00 97.44 269 ALA A C 1
ATOM 2179 O O . ALA A 1 269 ? 6.259 -13.389 -17.112 1.00 97.44 269 ALA A O 1
ATOM 2180 N N . ILE A 1 270 ? 5.544 -11.432 -16.261 1.00 96.12 270 ILE A N 1
ATOM 2181 C CA . ILE A 1 270 ? 5.849 -11.776 -14.870 1.00 96.12 270 ILE A CA 1
ATOM 2182 C C . ILE A 1 270 ? 4.843 -12.846 -14.414 1.00 96.12 270 ILE A C 1
ATOM 2184 O O . ILE A 1 270 ? 3.633 -12.607 -14.468 1.00 96.12 270 ILE A O 1
ATOM 2188 N N . PRO A 1 271 ? 5.298 -14.037 -13.976 1.00 93.75 271 PRO A N 1
ATOM 2189 C CA . PRO A 1 271 ? 4.398 -15.076 -13.491 1.00 93.75 271 PRO A CA 1
ATOM 2190 C C . PRO A 1 271 ? 3.575 -14.571 -12.310 1.00 93.75 271 PRO A C 1
ATOM 2192 O O . PRO A 1 271 ? 4.110 -13.877 -11.451 1.00 93.75 271 PRO A O 1
ATOM 2195 N N . ALA A 1 272 ? 2.302 -14.961 -12.230 1.00 91.19 272 ALA A N 1
ATOM 2196 C CA . ALA A 1 272 ? 1.482 -14.649 -11.065 1.00 91.19 272 ALA A CA 1
ATOM 2197 C C . ALA A 1 272 ? 2.140 -15.187 -9.784 1.00 91.19 272 ALA A C 1
ATOM 2199 O O . ALA A 1 272 ? 2.630 -16.318 -9.749 1.00 91.19 272 ALA A O 1
ATOM 2200 N N . PHE A 1 273 ? 2.130 -14.378 -8.733 1.00 91.06 273 PHE A N 1
ATOM 2201 C CA . PHE A 1 273 ? 2.712 -14.713 -7.442 1.00 91.06 273 PHE A CA 1
ATOM 2202 C C . PHE A 1 273 ? 1.851 -14.147 -6.318 1.00 91.06 273 PHE A C 1
ATOM 2204 O O . PHE A 1 273 ? 1.073 -13.213 -6.517 1.00 91.06 273 PHE A O 1
ATOM 2211 N N . ILE A 1 274 ? 2.018 -14.716 -5.131 1.00 89.19 274 ILE A N 1
ATOM 2212 C CA . ILE A 1 274 ? 1.505 -14.160 -3.884 1.00 89.19 274 ILE A CA 1
ATOM 2213 C C . ILE A 1 274 ? 2.730 -13.749 -3.085 1.00 89.19 274 ILE A C 1
ATOM 2215 O O . ILE A 1 274 ? 3.667 -14.530 -2.936 1.00 89.19 274 ILE A O 1
ATOM 2219 N N . ARG A 1 275 ? 2.747 -12.503 -2.625 1.00 86.12 275 ARG A N 1
ATOM 2220 C CA . ARG A 1 275 ? 3.833 -12.004 -1.793 1.00 86.12 275 ARG A CA 1
ATOM 2221 C C . ARG A 1 275 ? 3.672 -12.507 -0.356 1.00 86.12 275 ARG A C 1
ATOM 2223 O O . ARG A 1 27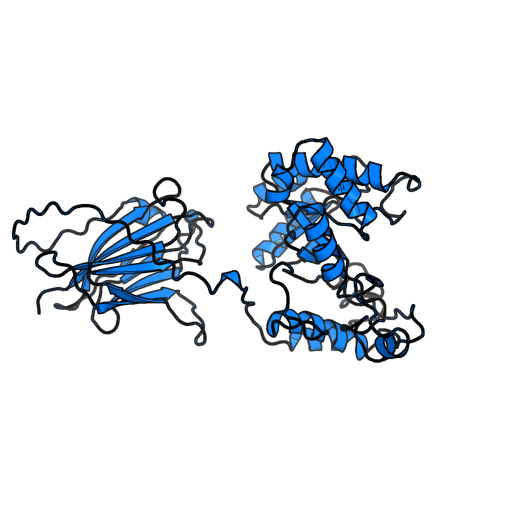5 ? 2.585 -12.393 0.205 1.00 86.12 275 ARG A O 1
ATOM 2230 N N . THR A 1 276 ? 4.770 -12.958 0.242 1.00 80.56 276 THR A N 1
ATOM 2231 C CA . THR A 1 276 ? 4.870 -13.289 1.673 1.00 80.56 276 THR A CA 1
ATOM 2232 C C . THR A 1 276 ? 5.426 -12.097 2.459 1.00 80.56 276 THR A C 1
ATOM 2234 O O . THR A 1 276 ? 6.257 -11.350 1.941 1.00 80.56 276 THR A O 1
ATOM 2237 N N . PHE A 1 277 ? 4.964 -11.916 3.697 1.00 84.88 277 PHE A N 1
ATOM 2238 C CA . PHE A 1 277 ? 5.438 -10.892 4.637 1.00 84.88 277 PHE A CA 1
ATOM 2239 C C . PHE A 1 277 ? 6.136 -11.559 5.831 1.00 84.88 277 PHE A C 1
ATOM 2241 O O . PHE A 1 277 ? 5.781 -12.685 6.184 1.00 84.88 277 PHE A O 1
ATOM 2248 N N . SER A 1 278 ? 7.096 -10.886 6.475 1.00 81.19 278 SER A N 1
ATOM 2249 C CA . SER A 1 278 ? 7.915 -11.488 7.547 1.00 81.19 278 SER A CA 1
ATOM 2250 C C . SER A 1 278 ? 7.123 -11.882 8.797 1.00 81.19 278 SER A C 1
ATOM 2252 O O . SER A 1 278 ? 7.467 -12.852 9.466 1.00 81.19 278 SER A O 1
ATOM 2254 N N . TRP A 1 279 ? 6.013 -11.201 9.089 1.00 75.75 279 TRP A N 1
ATOM 2255 C CA . TRP A 1 279 ? 5.118 -11.559 10.199 1.00 75.75 279 TRP A CA 1
ATOM 2256 C C . TRP A 1 279 ? 4.227 -12.777 9.913 1.00 75.75 279 TRP A C 1
ATOM 2258 O O . TRP A 1 279 ? 3.389 -13.132 10.737 1.00 75.75 279 TRP A O 1
ATOM 2268 N N . GLY A 1 280 ? 4.379 -13.418 8.752 1.00 58.62 280 GLY A N 1
ATOM 2269 C CA . GLY A 1 280 ? 3.700 -14.669 8.423 1.00 58.62 280 GLY A CA 1
ATOM 2270 C C . GLY A 1 280 ? 4.356 -15.928 9.008 1.00 58.62 280 GLY A C 1
ATOM 2271 O O . GLY A 1 280 ? 3.766 -16.996 8.880 1.00 58.62 280 GLY A O 1
ATOM 2272 N N . GLU A 1 281 ? 5.548 -15.836 9.623 1.00 42.31 281 GLU A N 1
ATOM 2273 C CA . GLU A 1 281 ? 6.369 -17.012 9.989 1.00 42.31 281 GLU A CA 1
ATOM 2274 C C . GLU A 1 281 ? 6.685 -17.185 11.495 1.00 42.31 281 GLU A C 1
ATOM 2276 O O . GLU A 1 281 ? 7.243 -18.213 11.877 1.00 42.31 281 GLU A O 1
ATOM 2281 N N . SER A 1 282 ? 6.330 -16.249 12.384 1.00 35.09 282 SER A N 1
ATOM 2282 C CA . SER A 1 282 ? 6.728 -16.299 13.806 1.00 35.09 282 SER A CA 1
ATOM 2283 C C . SER A 1 282 ? 5.556 -16.557 14.763 1.00 35.09 282 SER A C 1
ATOM 2285 O O . SER A 1 282 ? 4.699 -15.689 14.922 1.00 35.09 282 SER A O 1
ATOM 2287 N N . GLY A 1 283 ? 5.554 -17.707 15.449 1.00 37.72 283 GLY A N 1
ATOM 2288 C CA . GLY A 1 283 ? 4.625 -17.980 16.552 1.00 37.72 283 GLY A CA 1
ATOM 2289 C C . GLY A 1 283 ? 4.750 -19.374 17.177 1.00 37.72 283 GLY A C 1
ATOM 2290 O O . GLY A 1 283 ? 3.786 -20.132 17.177 1.00 37.72 283 GLY A O 1
ATOM 2291 N N . THR A 1 284 ? 5.928 -19.730 17.699 1.00 32.78 284 THR A N 1
ATOM 2292 C CA . THR A 1 284 ? 6.062 -20.752 18.754 1.00 32.78 284 THR A CA 1
ATOM 2293 C C . THR A 1 284 ? 6.277 -20.016 20.070 1.00 32.78 284 THR A C 1
ATOM 2295 O O . THR A 1 284 ? 7.426 -19.771 20.428 1.00 32.78 284 THR A O 1
ATOM 2298 N N . ASP A 1 285 ? 5.198 -19.641 20.753 1.00 39.41 285 ASP A N 1
ATOM 2299 C CA . ASP A 1 285 ? 5.285 -19.055 22.092 1.00 39.41 285 ASP A CA 1
ATOM 2300 C C . ASP A 1 285 ? 4.723 -20.046 23.119 1.00 39.41 285 ASP A C 1
ATOM 2302 O O . ASP A 1 285 ? 3.531 -20.358 23.179 1.00 39.41 285 ASP A O 1
ATOM 2306 N N . ASP A 1 286 ? 5.690 -20.605 23.838 1.00 39.94 286 ASP A N 1
ATOM 2307 C CA . ASP A 1 286 ? 5.636 -21.490 24.990 1.00 39.94 286 ASP A CA 1
ATOM 2308 C C . ASP A 1 286 ? 5.332 -20.652 26.236 1.00 39.94 286 ASP A C 1
ATOM 2310 O O . ASP A 1 286 ? 6.250 -20.179 26.895 1.00 39.94 286 ASP A O 1
ATOM 2314 N N . ASP A 1 287 ? 4.051 -20.451 26.546 1.00 35.94 287 ASP A N 1
ATOM 2315 C CA . ASP A 1 287 ? 3.622 -19.829 27.802 1.00 35.94 287 ASP A CA 1
ATOM 2316 C C . ASP A 1 287 ? 2.676 -20.783 28.540 1.00 35.94 287 ASP A C 1
ATOM 2318 O O . ASP A 1 287 ? 1.446 -20.700 28.474 1.00 35.94 287 ASP A O 1
ATOM 2322 N N . GLY A 1 288 ? 3.283 -21.752 29.224 1.00 38.56 288 GLY A N 1
ATOM 2323 C CA . GLY A 1 288 ? 2.598 -22.625 30.162 1.00 38.56 288 GLY A CA 1
ATOM 2324 C C . GLY A 1 288 ? 2.261 -21.901 31.463 1.00 38.56 288 GLY A C 1
ATOM 2325 O O . GLY A 1 288 ? 3.160 -21.516 32.204 1.00 38.56 288 GLY A O 1
ATOM 2326 N N . GLU A 1 289 ? 0.973 -21.835 31.797 1.00 32.06 289 GLU A N 1
ATOM 2327 C CA . GLU A 1 289 ? 0.510 -21.756 33.185 1.00 32.06 289 GLU A CA 1
ATOM 2328 C C . GLU A 1 289 ? -0.593 -22.802 33.454 1.00 32.06 289 GLU A C 1
ATOM 2330 O O . GLU A 1 289 ? -1.365 -23.141 32.547 1.00 32.06 289 GLU A O 1
ATOM 2335 N N . PRO A 1 290 ? -0.638 -23.380 34.672 1.00 33.88 290 PRO A N 1
ATOM 2336 C CA . PRO A 1 290 ? -1.466 -24.533 34.999 1.00 33.88 290 PRO A CA 1
ATOM 2337 C C . PRO A 1 290 ? -2.847 -24.101 35.504 1.00 33.88 290 PRO A C 1
ATOM 2339 O O . PRO A 1 290 ? -2.966 -23.138 36.259 1.00 33.88 290 PRO A O 1
ATOM 2342 N N . VAL A 1 291 ? -3.886 -24.858 35.152 1.00 33.75 291 VAL A N 1
ATOM 2343 C CA . VAL A 1 291 ? -5.177 -24.785 35.845 1.00 33.75 291 VAL A CA 1
ATOM 2344 C C . VAL A 1 291 ? -5.610 -26.197 36.209 1.00 33.75 291 VAL A C 1
ATOM 2346 O O . VAL A 1 291 ? -5.503 -27.120 35.401 1.00 33.75 291 VAL A O 1
ATOM 2349 N N . ASP A 1 292 ? -6.009 -26.309 37.470 1.00 31.17 292 ASP A N 1
ATOM 2350 C CA . ASP A 1 292 ? -6.252 -27.513 38.243 1.00 31.17 292 ASP A CA 1
ATOM 2351 C C . ASP A 1 292 ? -7.316 -28.447 37.650 1.00 31.17 292 ASP A C 1
ATOM 2353 O O . ASP A 1 292 ? -8.340 -28.025 37.110 1.00 31.17 292 ASP A O 1
ATOM 2357 N N . GLU A 1 293 ? -7.043 -29.742 37.807 1.00 35.09 293 GLU A N 1
ATOM 2358 C CA . GLU A 1 293 ? -7.940 -30.861 37.544 1.00 35.09 293 GLU A CA 1
ATOM 2359 C C . GLU A 1 293 ? -9.104 -30.884 38.549 1.00 35.09 293 GLU A C 1
ATOM 2361 O O . GLU A 1 293 ? -8.882 -30.952 39.758 1.00 35.09 293 GLU A O 1
ATOM 2366 N N . GLU A 1 294 ? -10.339 -30.974 38.052 1.00 32.16 294 GLU A N 1
ATOM 2367 C CA . GLU A 1 294 ? -11.385 -31.742 38.732 1.00 32.16 294 GLU A CA 1
ATOM 2368 C C . GLU A 1 294 ? -11.983 -32.769 37.762 1.00 32.16 294 GLU A C 1
ATOM 2370 O O . GLU A 1 294 ? -12.704 -32.456 36.815 1.00 32.16 294 GLU A O 1
ATOM 2375 N N . ASP A 1 295 ? -11.608 -34.016 38.039 1.00 33.66 295 ASP A N 1
ATOM 2376 C CA . ASP A 1 295 ? -12.173 -35.274 37.568 1.00 33.66 295 ASP A CA 1
ATOM 2377 C C . ASP A 1 295 ? -13.607 -35.453 38.090 1.00 33.66 295 ASP A C 1
ATOM 2379 O O . ASP A 1 295 ? -13.871 -35.190 39.263 1.00 33.66 295 ASP A O 1
ATOM 2383 N N . ASN A 1 296 ? -14.508 -35.939 37.234 1.00 32.53 296 ASN A N 1
ATOM 2384 C CA . ASN A 1 296 ? -15.567 -36.878 37.612 1.00 32.53 296 ASN A CA 1
ATOM 2385 C C . ASN A 1 296 ? -16.128 -37.540 36.347 1.00 32.53 296 ASN A C 1
ATOM 2387 O O . ASN A 1 296 ? -16.955 -36.972 35.631 1.00 32.53 296 ASN A O 1
ATOM 2391 N N . GLY A 1 297 ? -15.670 -38.763 36.087 1.00 35.75 297 GLY A N 1
ATOM 2392 C CA . GLY A 1 297 ? -16.219 -39.628 35.051 1.00 35.75 297 GLY A CA 1
ATOM 2393 C C . GLY A 1 297 ? -17.624 -40.156 35.351 1.00 35.75 297 GLY A C 1
ATOM 2394 O O . GLY A 1 297 ? -17.991 -40.388 36.500 1.00 35.75 297 GLY A O 1
ATOM 2395 N N . GLU A 1 298 ? -18.368 -40.457 34.286 1.00 33.72 298 GLU A N 1
ATOM 2396 C CA . GLU A 1 298 ? -19.305 -41.580 34.265 1.00 33.72 298 GLU A CA 1
ATOM 2397 C C . GLU A 1 298 ? -19.462 -42.127 32.837 1.00 33.72 298 GLU A C 1
ATOM 2399 O O . GLU A 1 298 ? -19.684 -41.407 31.863 1.00 33.72 298 GLU A O 1
ATOM 2404 N N . ASP A 1 299 ? -19.280 -43.442 32.750 1.00 38.66 299 ASP A N 1
ATOM 2405 C CA . ASP A 1 299 ? -19.245 -44.288 31.564 1.00 38.66 299 ASP A CA 1
ATOM 2406 C C . ASP A 1 299 ? -20.661 -44.466 30.990 1.00 38.66 299 ASP A C 1
ATOM 2408 O O . ASP A 1 299 ? -21.546 -45.047 31.625 1.00 38.66 299 ASP A O 1
ATOM 2412 N N . SER A 1 300 ? -20.891 -43.972 29.771 1.00 34.16 300 SER A N 1
ATOM 2413 C CA . SER A 1 300 ? -22.053 -44.352 28.974 1.00 34.16 300 SER A CA 1
ATOM 2414 C C . SER A 1 300 ? -21.625 -44.588 27.531 1.00 34.16 300 SER A C 1
ATOM 2416 O O . SER A 1 300 ? -21.089 -43.713 26.856 1.00 34.16 300 SER A O 1
ATOM 2418 N N . THR A 1 301 ? -21.915 -45.783 27.026 1.00 39.72 301 THR A N 1
ATOM 2419 C CA . THR A 1 301 ? -21.746 -46.189 25.621 1.00 39.72 301 THR A CA 1
ATOM 2420 C C . THR A 1 301 ? -22.790 -45.536 24.701 1.00 39.72 301 THR A C 1
ATOM 2422 O O . THR A 1 301 ? -23.262 -46.124 23.727 1.00 39.72 301 THR A O 1
ATOM 2425 N N . GLY A 1 302 ? -23.172 -44.297 25.011 1.00 39.06 302 GLY A N 1
ATOM 2426 C CA . GLY A 1 302 ? -24.020 -43.474 24.175 1.00 39.06 302 GLY A CA 1
ATOM 2427 C C . GLY A 1 302 ? -23.229 -43.019 22.960 1.00 39.06 302 GLY A C 1
ATOM 2428 O O . GLY A 1 302 ? -22.190 -42.380 23.085 1.00 39.06 302 GLY A O 1
ATOM 2429 N N . THR A 1 303 ? -23.738 -43.308 21.766 1.00 46.88 303 THR A N 1
ATOM 2430 C CA . THR A 1 303 ? -23.443 -42.482 20.595 1.00 46.88 303 THR A CA 1
ATOM 2431 C C . THR A 1 303 ? -23.733 -41.037 20.982 1.00 46.88 303 THR A C 1
ATOM 2433 O O . THR A 1 303 ? -24.903 -40.663 21.084 1.00 46.88 303 THR A O 1
ATOM 2436 N N . SER A 1 304 ? -22.682 -40.275 21.277 1.00 58.44 304 SER A N 1
ATOM 2437 C CA . SER A 1 304 ? -22.775 -38.885 21.701 1.00 58.44 304 SER A CA 1
ATOM 2438 C C . SER A 1 304 ? -23.557 -38.120 20.639 1.00 58.44 304 SER A C 1
ATOM 2440 O O . SER A 1 304 ? -23.232 -38.122 19.446 1.00 58.44 304 SER A O 1
ATOM 2442 N N . SER A 1 305 ? -24.689 -37.555 21.055 1.00 83.12 305 SER A N 1
ATOM 2443 C CA . SER A 1 305 ? -25.432 -36.625 20.221 1.00 83.12 305 SER A CA 1
ATOM 2444 C C . SER A 1 305 ? -24.518 -35.445 19.922 1.00 83.12 305 SER A C 1
ATOM 2446 O O . SER A 1 305 ? -23.893 -34.921 20.837 1.00 83.12 305 SER A O 1
ATOM 2448 N N . LEU A 1 306 ? -24.442 -35.043 18.656 1.00 95.69 306 LEU A N 1
ATOM 2449 C CA . LEU A 1 306 ? -23.666 -33.876 18.255 1.00 95.69 306 LEU A CA 1
ATOM 2450 C C . LEU A 1 306 ? -24.147 -32.631 18.995 1.00 95.69 306 LEU A C 1
ATOM 2452 O O . LEU A 1 306 ? -25.309 -32.249 18.854 1.00 95.69 306 LEU A O 1
ATOM 2456 N N . GLU A 1 307 ? -23.233 -31.976 19.689 1.00 97.56 307 GLU A N 1
ATOM 2457 C CA . GLU A 1 307 ? -23.409 -30.612 20.161 1.00 97.56 307 GLU A CA 1
ATOM 2458 C C . GLU A 1 307 ? -23.024 -29.655 19.029 1.00 97.56 307 GLU A C 1
ATOM 2460 O O . GLU A 1 307 ? -21.895 -29.660 18.543 1.00 97.56 307 GLU A O 1
ATOM 2465 N N . TRP A 1 308 ? -23.986 -28.873 18.543 1.00 97.31 308 TRP A N 1
ATOM 2466 C CA . TRP A 1 308 ? -23.790 -27.966 17.412 1.00 97.31 308 TRP A CA 1
ATOM 2467 C C . TRP A 1 308 ? -24.252 -26.566 17.788 1.00 97.31 308 TRP A C 1
ATOM 2469 O O . TRP A 1 308 ? -25.428 -26.364 18.103 1.00 97.31 308 TRP A O 1
ATOM 2479 N N . ASP A 1 309 ? -23.344 -25.594 17.737 1.00 98.06 309 ASP A N 1
ATOM 2480 C CA . ASP A 1 309 ? -23.710 -24.190 17.885 1.00 98.06 309 ASP A CA 1
ATOM 2481 C C . ASP A 1 309 ? -24.522 -23.722 16.669 1.00 98.06 309 ASP A C 1
ATOM 2483 O O . ASP A 1 309 ? -24.024 -23.639 15.549 1.00 98.06 309 ASP A O 1
ATOM 2487 N N . SER A 1 310 ? -25.784 -23.358 16.902 1.00 97.19 310 SER A N 1
ATOM 2488 C CA . SER A 1 310 ? -26.702 -22.879 15.859 1.00 97.19 310 SER A CA 1
ATOM 2489 C C . SER A 1 310 ? -26.201 -21.657 15.068 1.00 97.19 310 SER A C 1
ATOM 2491 O O . SER A 1 310 ? -26.647 -21.437 13.941 1.00 97.19 310 SER A O 1
ATOM 2493 N N . ARG A 1 311 ? -25.254 -20.867 15.600 1.00 97.75 311 ARG A N 1
ATOM 2494 C CA . ARG A 1 311 ? -24.636 -19.739 14.876 1.00 97.75 311 ARG A CA 1
ATOM 2495 C C . ARG A 1 311 ? -23.841 -20.205 13.654 1.00 97.75 311 ARG A C 1
ATOM 2497 O O . ARG A 1 311 ? -23.768 -19.474 12.665 1.00 97.75 311 ARG A O 1
ATOM 2504 N N . LEU A 1 312 ? -23.318 -21.432 13.678 1.00 97.75 312 LEU A N 1
ATOM 2505 C CA . LEU A 1 312 ? -22.588 -22.046 12.566 1.00 97.75 312 LEU A CA 1
ATOM 2506 C C . LEU A 1 312 ? -23.446 -22.145 11.292 1.00 97.75 312 LEU A C 1
ATOM 2508 O O . LEU A 1 312 ? -22.944 -21.906 10.192 1.00 97.75 312 LEU A O 1
ATOM 2512 N N . ASP A 1 313 ? -24.754 -22.384 11.427 1.00 95.56 313 ASP A N 1
ATOM 2513 C CA . ASP A 1 313 ? -25.684 -22.434 10.287 1.00 95.56 313 ASP A CA 1
ATOM 2514 C C . ASP A 1 313 ? -25.838 -21.059 9.614 1.00 95.56 313 ASP A C 1
ATOM 2516 O O . ASP A 1 313 ? -25.983 -20.949 8.386 1.00 95.56 313 ASP A O 1
ATOM 2520 N N . GLY A 1 314 ? -25.795 -19.996 10.425 1.00 91.94 314 GLY A N 1
ATOM 2521 C CA . GLY A 1 314 ? -25.794 -18.607 9.972 1.00 91.94 314 GLY A CA 1
ATOM 2522 C C . GLY A 1 314 ? -24.555 -18.279 9.145 1.00 91.94 314 GLY A C 1
ATOM 2523 O O . GLY A 1 314 ? -24.674 -17.629 8.112 1.00 91.94 314 GLY A O 1
ATOM 2524 N N . LEU A 1 315 ? -23.403 -18.821 9.545 1.00 94.00 315 LEU A N 1
ATOM 2525 C CA . LEU A 1 315 ? -22.119 -18.682 8.852 1.00 94.00 315 LEU A CA 1
ATOM 2526 C C . LEU A 1 315 ? -22.002 -19.561 7.594 1.00 94.00 315 LEU A C 1
ATOM 2528 O O . LEU A 1 315 ? -21.119 -19.346 6.770 1.00 94.00 315 LEU A O 1
ATOM 2532 N N . GLY A 1 316 ? -22.887 -20.545 7.419 1.00 95.56 316 GLY A N 1
ATOM 2533 C CA . GLY A 1 316 ? -22.794 -21.498 6.311 1.00 95.56 316 GLY A CA 1
ATOM 2534 C C . GLY A 1 316 ? -21.805 -22.639 6.542 1.00 95.56 316 GLY A C 1
ATOM 2535 O O . GLY A 1 316 ? -21.481 -23.366 5.594 1.00 95.56 316 GLY A O 1
ATOM 2536 N N . VAL A 1 317 ? -21.370 -22.822 7.791 1.00 98.06 317 VAL A N 1
ATOM 2537 C CA . VAL A 1 317 ? -20.580 -23.982 8.195 1.00 98.06 317 VAL A CA 1
ATOM 2538 C C . VAL A 1 317 ? -21.455 -25.230 8.082 1.00 98.06 317 VAL A C 1
ATOM 2540 O O . VAL A 1 317 ? -22.639 -25.222 8.418 1.00 98.06 317 VAL A O 1
ATOM 2543 N N . ARG A 1 318 ? -20.889 -26.310 7.548 1.00 97.38 318 ARG A N 1
ATOM 2544 C CA . ARG A 1 318 ? -21.602 -27.549 7.228 1.00 97.38 318 ARG A CA 1
ATOM 2545 C C . ARG A 1 318 ? -20.836 -28.751 7.749 1.00 97.38 318 ARG A C 1
ATOM 2547 O O . ARG A 1 318 ? -19.612 -28.785 7.699 1.00 97.38 318 ARG A O 1
ATOM 2554 N N . LEU A 1 319 ? -21.572 -29.767 8.186 1.00 97.94 319 LEU A N 1
ATOM 2555 C CA . LEU A 1 319 ? -21.015 -31.052 8.591 1.00 97.94 319 LEU A CA 1
ATOM 2556 C C . LEU A 1 319 ? -21.330 -32.121 7.545 1.00 97.94 319 LEU A C 1
ATOM 2558 O O . LEU A 1 319 ? -22.493 -32.448 7.303 1.00 97.94 319 LEU A O 1
ATOM 2562 N N . THR A 1 320 ? -20.287 -32.726 6.985 1.00 97.38 320 THR A N 1
ATOM 2563 C CA . THR A 1 320 ? -20.393 -33.941 6.177 1.00 97.38 320 THR A CA 1
ATOM 2564 C C . THR A 1 320 ? -20.030 -35.142 7.041 1.00 97.38 320 THR A C 1
ATOM 2566 O O . THR A 1 320 ? -18.885 -35.285 7.472 1.00 97.38 320 THR A O 1
ATOM 2569 N N . ARG A 1 321 ? -21.005 -36.021 7.295 1.00 95.44 321 ARG A N 1
ATOM 2570 C CA . ARG A 1 321 ? -20.785 -37.244 8.076 1.00 95.44 321 ARG A CA 1
ATOM 2571 C C . ARG A 1 321 ? -20.070 -38.314 7.259 1.00 95.44 321 ARG A C 1
ATOM 2573 O O . ARG A 1 321 ? -20.438 -38.571 6.112 1.00 95.44 321 ARG A O 1
ATOM 2580 N N . MET A 1 322 ? -19.111 -38.998 7.873 1.00 93.44 322 MET A N 1
ATOM 2581 C CA . MET A 1 322 ? -18.531 -40.207 7.300 1.00 93.44 322 MET A CA 1
ATOM 2582 C C . MET A 1 322 ? -19.541 -41.362 7.304 1.00 93.44 322 MET A C 1
ATOM 2584 O O . MET A 1 322 ? -20.387 -41.482 8.190 1.00 93.44 322 MET A O 1
ATOM 2588 N N . THR A 1 323 ? -19.419 -42.262 6.329 1.00 89.75 323 THR A N 1
ATOM 2589 C CA . THR A 1 323 ? -20.250 -43.476 6.232 1.00 89.75 323 THR A CA 1
ATOM 2590 C C . THR A 1 323 ? -19.579 -44.715 6.826 1.00 89.75 323 THR A C 1
ATOM 2592 O O . THR A 1 323 ? -20.226 -45.750 6.981 1.00 89.75 323 THR A O 1
ATOM 2595 N N . ALA A 1 324 ? -18.288 -44.629 7.161 1.00 88.75 324 ALA A N 1
ATOM 2596 C CA . ALA A 1 324 ? -17.535 -45.731 7.740 1.00 88.75 324 ALA A CA 1
ATOM 2597 C C . ALA A 1 324 ? -18.009 -46.052 9.169 1.00 88.75 324 ALA A C 1
ATOM 2599 O O . ALA A 1 324 ? -18.375 -45.165 9.945 1.00 88.75 324 ALA A O 1
ATOM 2600 N N . ALA A 1 325 ? -17.980 -47.341 9.521 1.00 83.12 325 ALA A N 1
ATOM 2601 C CA . ALA A 1 325 ? -18.307 -47.799 10.872 1.00 83.12 325 ALA A CA 1
ATOM 2602 C C . ALA A 1 325 ? -17.263 -47.339 11.905 1.00 83.12 325 ALA A C 1
ATOM 2604 O O . ALA A 1 325 ? -17.617 -47.056 13.045 1.00 83.12 325 ALA A O 1
ATOM 2605 N N . GLN A 1 326 ? -16.002 -47.230 11.479 1.00 88.88 326 GLN A N 1
ATOM 2606 C CA . GLN A 1 326 ? -14.866 -46.785 12.282 1.00 88.88 326 GLN A CA 1
ATOM 2607 C C . GLN A 1 326 ? -14.267 -45.512 11.685 1.00 88.88 326 GLN A C 1
ATOM 2609 O O . GLN A 1 326 ? -14.247 -45.352 10.462 1.00 88.88 326 GLN A O 1
ATOM 2614 N N . GLY A 1 327 ? -13.779 -44.627 12.550 1.00 94.25 327 GLY A N 1
ATOM 2615 C CA . GLY A 1 327 ? -13.179 -43.351 12.175 1.00 94.25 327 GLY A CA 1
ATOM 2616 C C . GLY A 1 327 ? -13.441 -42.262 13.211 1.00 94.25 327 GLY A C 1
ATOM 2617 O O . GLY A 1 327 ? -13.964 -42.536 14.294 1.00 94.25 327 GLY A O 1
ATOM 2618 N N . TRP A 1 328 ? -13.108 -41.028 12.853 1.00 97.19 328 TRP A N 1
ATOM 2619 C CA . TRP A 1 328 ? -13.309 -39.845 13.687 1.00 97.19 328 TRP A CA 1
ATOM 2620 C C . TRP A 1 328 ? -14.675 -39.216 13.426 1.00 97.19 328 TRP A C 1
ATOM 2622 O O . TRP A 1 328 ? -14.982 -38.814 12.307 1.00 97.19 328 TRP A O 1
ATOM 2632 N N . ARG A 1 329 ? -15.508 -39.108 14.457 1.00 96.38 329 ARG A N 1
ATOM 2633 C CA . ARG A 1 329 ? -16.802 -38.421 14.390 1.00 96.38 329 ARG A CA 1
ATOM 2634 C C . ARG A 1 329 ? -16.710 -37.076 15.076 1.00 96.38 329 ARG A C 1
ATOM 2636 O O . ARG A 1 329 ? -16.170 -36.994 16.172 1.00 96.38 329 ARG A O 1
ATOM 2643 N N . LEU A 1 330 ? -17.284 -36.044 14.473 1.00 97.75 330 LEU A N 1
ATOM 2644 C CA . LEU A 1 330 ? -17.485 -34.783 15.171 1.00 97.75 330 LEU A CA 1
ATOM 2645 C C . LEU A 1 330 ? -18.594 -34.984 16.212 1.00 97.75 330 LEU A C 1
ATOM 2647 O O . LEU A 1 330 ? -19.693 -35.449 15.873 1.00 97.75 330 LEU A O 1
ATOM 2651 N N . VAL A 1 331 ? -18.293 -34.645 17.463 1.00 97.25 331 VAL A N 1
ATOM 2652 C CA . VAL A 1 331 ? -19.222 -34.760 18.598 1.00 97.25 331 VAL A CA 1
ATOM 2653 C C . VAL A 1 331 ? -19.569 -33.406 19.205 1.00 97.25 331 VAL A C 1
ATOM 2655 O O . VAL A 1 331 ? -20.653 -33.276 19.760 1.00 97.25 331 VAL A O 1
ATOM 2658 N N . SER A 1 332 ? -18.724 -32.387 19.017 1.00 98.25 332 SER A N 1
ATOM 2659 C CA . SER A 1 332 ? -19.040 -31.001 19.372 1.00 98.25 332 SER A CA 1
ATOM 2660 C C . SER A 1 332 ? -18.430 -30.016 18.372 1.00 98.25 332 SER A C 1
ATOM 2662 O O . SER A 1 332 ? -17.317 -30.241 17.888 1.00 98.25 332 SER A O 1
ATOM 2664 N N . ALA A 1 333 ? -19.156 -28.949 18.045 1.00 98.44 333 ALA A N 1
ATOM 2665 C CA . ALA A 1 333 ? -18.647 -27.788 17.324 1.00 98.44 333 ALA A CA 1
ATOM 2666 C C . ALA A 1 333 ? -19.244 -26.502 17.904 1.00 98.44 333 ALA A C 1
ATOM 2668 O O . ALA A 1 333 ? -20.464 -26.307 17.881 1.00 98.44 333 ALA A O 1
ATOM 2669 N N . HIS A 1 334 ? -18.372 -25.620 18.383 1.00 98.56 334 HIS A N 1
ATOM 2670 C CA . HIS A 1 334 ? -18.734 -24.348 18.994 1.00 98.56 334 HIS A CA 1
ATOM 2671 C C . HIS A 1 334 ? -18.079 -23.183 18.247 1.00 98.56 334 HIS A C 1
ATOM 2673 O O . HIS A 1 334 ? -16.945 -23.290 17.779 1.00 98.56 334 HIS A O 1
ATOM 2679 N N . TYR A 1 335 ? -18.798 -22.071 18.111 1.00 98.25 335 TYR A N 1
ATOM 2680 C CA . TYR A 1 335 ? -18.282 -20.845 17.511 1.00 98.25 335 TYR A CA 1
ATOM 2681 C C . TYR A 1 335 ? -18.028 -19.822 18.613 1.00 98.25 335 TYR A C 1
ATOM 2683 O O . TYR A 1 335 ? -18.882 -19.620 19.465 1.00 98.25 335 TYR A O 1
ATOM 2691 N N . ARG A 1 336 ? -16.876 -19.157 18.601 1.00 98.12 336 ARG A N 1
ATOM 2692 C CA . ARG A 1 336 ? -16.596 -18.025 19.490 1.00 98.12 336 ARG A CA 1
ATOM 2693 C C . ARG A 1 336 ? -16.502 -16.758 18.673 1.00 98.12 336 ARG A C 1
ATOM 2695 O O . ARG A 1 336 ? -15.617 -16.640 17.823 1.00 98.12 336 ARG A O 1
ATOM 2702 N N . ASP A 1 337 ? -17.421 -15.832 18.916 1.00 96.62 337 ASP A N 1
ATOM 2703 C CA . ASP A 1 337 ? -17.437 -14.548 18.223 1.00 96.62 337 ASP A CA 1
ATOM 2704 C C . ASP A 1 337 ? -16.346 -13.589 18.738 1.00 96.62 337 ASP A C 1
ATOM 2706 O O . ASP A 1 337 ? -15.494 -13.950 19.549 1.00 96.62 337 ASP A O 1
ATOM 2710 N N . VAL A 1 338 ? -16.360 -12.348 18.251 1.00 92.69 338 VAL A N 1
ATOM 2711 C CA . VAL A 1 338 ? -15.367 -11.314 18.594 1.00 92.69 338 VAL A CA 1
ATOM 2712 C C . VAL A 1 338 ? -15.269 -10.984 20.080 1.00 92.69 338 VAL A C 1
ATOM 2714 O O . VAL A 1 338 ? -14.257 -10.438 20.510 1.00 92.69 338 VAL A O 1
ATOM 2717 N N . HIS A 1 339 ? -16.309 -11.271 20.859 1.00 95.94 339 HIS A N 1
ATOM 2718 C CA . HIS A 1 339 ? -16.339 -11.030 22.297 1.00 95.94 339 HIS A CA 1
ATOM 2719 C C . HIS A 1 339 ? -15.903 -12.259 23.102 1.00 95.94 339 HIS A C 1
ATOM 2721 O O . HIS A 1 339 ? -15.535 -12.118 24.263 1.00 95.94 339 HIS A O 1
ATOM 2727 N N . GLU A 1 340 ? -15.931 -13.444 22.490 1.00 96.06 340 GLU A N 1
ATOM 2728 C CA . GLU A 1 340 ? -15.632 -14.736 23.121 1.00 96.06 340 GLU A CA 1
ATOM 2729 C C . GLU A 1 340 ? -14.253 -15.287 22.712 1.00 96.06 340 GLU A C 1
ATOM 2731 O O . GLU A 1 340 ? -13.724 -16.215 23.327 1.00 96.06 340 GLU A O 1
ATOM 2736 N N . SER A 1 341 ? -13.667 -14.762 21.634 1.00 92.69 341 SER A N 1
ATOM 2737 C CA . SER A 1 341 ? -12.440 -15.296 21.039 1.00 92.69 341 SER A CA 1
ATOM 2738 C C . SER A 1 341 ? -11.155 -14.875 21.751 1.00 92.69 341 SER A C 1
ATOM 2740 O O . SER A 1 341 ? -10.093 -15.394 21.411 1.00 92.69 341 SER A O 1
ATOM 2742 N N . ASP A 1 342 ? -11.219 -13.936 22.699 1.00 94.00 342 ASP A N 1
ATOM 2743 C CA . ASP A 1 342 ? -10.050 -13.290 23.314 1.00 94.00 342 ASP A CA 1
ATOM 2744 C C . ASP A 1 342 ? -9.062 -12.744 22.268 1.00 94.00 342 ASP A C 1
ATOM 2746 O O . ASP A 1 342 ? -7.845 -12.903 22.376 1.00 94.00 342 ASP A O 1
ATOM 2750 N N . ASN A 1 343 ? -9.601 -12.121 21.212 1.00 88.81 343 ASN A N 1
ATOM 2751 C CA . ASN A 1 343 ? -8.845 -11.583 20.076 1.00 88.81 343 ASN A CA 1
ATOM 2752 C C . ASN A 1 343 ? -8.079 -12.650 19.260 1.00 88.81 343 ASN A C 1
ATOM 2754 O O . ASN A 1 343 ? -7.161 -12.333 18.498 1.00 88.81 343 ASN A O 1
ATOM 2758 N N . LYS A 1 344 ? -8.455 -13.928 19.375 1.00 93.50 344 LYS A N 1
ATOM 2759 C CA . LYS A 1 344 ? -7.866 -15.030 18.601 1.00 93.50 344 LYS A CA 1
ATOM 2760 C C . LYS A 1 344 ? -8.688 -15.334 17.350 1.00 93.50 344 LYS A C 1
ATOM 2762 O O . LYS A 1 344 ? -9.884 -15.067 17.291 1.00 93.50 344 LYS A O 1
ATOM 2767 N N . HIS A 1 345 ? -8.033 -15.923 16.351 1.00 96.44 345 HIS A N 1
ATOM 2768 C CA . HIS A 1 345 ? -8.682 -16.376 15.122 1.00 96.44 345 HIS A CA 1
ATOM 2769 C C . HIS A 1 345 ? -8.301 -17.814 14.739 1.00 96.44 345 HIS A C 1
ATOM 2771 O O . HIS A 1 345 ? -7.535 -18.028 13.809 1.00 96.44 345 HIS A O 1
ATOM 2777 N N . HIS A 1 346 ? -8.759 -18.823 15.477 1.00 98.38 346 HIS A N 1
ATOM 2778 C CA . HIS A 1 346 ? -8.256 -20.195 15.310 1.00 98.38 346 HIS A CA 1
ATOM 2779 C C . HIS A 1 346 ? -9.360 -21.226 15.088 1.00 98.38 346 HIS A C 1
ATOM 2781 O O . HIS A 1 346 ? -10.478 -21.082 15.577 1.00 98.38 346 HIS A O 1
ATOM 2787 N N . ILE A 1 347 ? -9.013 -22.310 14.399 1.00 98.50 347 ILE A N 1
ATOM 2788 C CA . ILE A 1 347 ? -9.716 -23.587 14.519 1.00 98.50 347 ILE A CA 1
ATOM 2789 C C . ILE A 1 347 ? -8.993 -24.373 15.608 1.00 98.50 347 ILE A C 1
ATOM 2791 O O . ILE A 1 347 ? -7.833 -24.745 15.432 1.00 98.50 347 ILE A O 1
ATOM 2795 N N . TYR A 1 348 ? -9.662 -24.608 16.728 1.00 98.50 348 TYR A N 1
ATOM 2796 C CA . TYR A 1 348 ? -9.197 -25.504 17.779 1.00 98.50 348 TYR A CA 1
ATOM 2797 C C . TYR A 1 348 ? -9.759 -26.898 17.528 1.00 98.50 348 TYR A C 1
ATOM 2799 O O . TYR A 1 348 ? -10.932 -27.053 17.195 1.00 98.50 348 TYR A O 1
ATOM 2807 N N . ILE A 1 349 ? -8.918 -27.915 17.675 1.00 98.69 349 ILE A N 1
ATOM 2808 C CA . ILE A 1 349 ? -9.298 -29.317 17.555 1.00 98.69 349 ILE A CA 1
ATOM 2809 C C . ILE A 1 349 ? -8.998 -30.016 18.872 1.00 98.69 349 ILE A C 1
ATOM 2811 O O . ILE A 1 349 ? -7.864 -29.983 19.343 1.00 98.69 349 ILE A O 1
ATOM 2815 N N . THR A 1 350 ? -9.997 -30.710 19.405 1.00 98.62 350 THR A N 1
ATOM 2816 C CA . THR A 1 350 ? -9.864 -31.622 20.540 1.00 98.62 350 THR A CA 1
ATOM 2817 C C . THR A 1 350 ? -10.167 -33.042 20.075 1.00 98.62 350 THR A C 1
ATOM 2819 O O . THR A 1 350 ? -11.208 -33.304 19.475 1.00 98.62 350 THR A O 1
ATOM 2822 N N . ALA A 1 351 ? -9.253 -33.969 20.335 1.00 98.19 351 ALA A N 1
ATOM 2823 C CA . ALA A 1 351 ? -9.353 -35.373 19.968 1.00 98.19 351 ALA A CA 1
ATOM 2824 C C . ALA A 1 351 ? -9.528 -36.238 21.217 1.00 98.19 351 ALA A C 1
ATOM 2826 O O . ALA A 1 351 ? -8.665 -36.245 22.096 1.00 98.19 351 ALA A O 1
ATOM 2827 N N . ILE A 1 352 ? -10.620 -36.998 21.268 1.00 97.81 352 ILE A N 1
ATOM 2828 C CA . ILE A 1 352 ? -10.961 -37.873 22.396 1.00 97.81 352 ILE A CA 1
ATOM 2829 C C . ILE A 1 352 ? -11.293 -39.301 21.948 1.00 97.81 352 ILE A C 1
ATOM 2831 O O . ILE A 1 352 ? -11.661 -39.543 20.796 1.00 97.81 352 ILE A O 1
ATOM 2835 N N . ASP A 1 353 ? -11.163 -40.265 22.857 1.00 95.56 353 ASP A N 1
ATOM 2836 C CA . ASP A 1 353 ? -11.588 -41.650 22.651 1.00 95.56 353 ASP A CA 1
ATOM 2837 C C . ASP A 1 353 ? -13.051 -41.892 23.077 1.00 95.56 353 ASP A C 1
ATOM 2839 O O . ASP A 1 353 ? -13.777 -40.983 23.496 1.00 95.56 353 ASP A O 1
ATOM 2843 N N . GLY A 1 354 ? -13.510 -43.141 22.953 1.00 91.06 354 GLY A N 1
ATOM 2844 C CA . GLY A 1 354 ? -14.857 -43.555 23.364 1.00 91.06 354 GLY A CA 1
ATOM 2845 C C . GLY A 1 354 ? -15.179 -43.314 24.846 1.00 91.06 354 GLY A C 1
ATOM 2846 O O . GLY A 1 354 ? -16.351 -43.220 25.189 1.00 91.06 354 GLY A O 1
ATOM 2847 N N . ASN A 1 355 ? -14.160 -43.148 25.695 1.00 92.38 355 ASN A N 1
ATOM 2848 C CA . ASN A 1 355 ? -14.274 -42.895 27.133 1.00 92.38 355 ASN A CA 1
ATOM 2849 C C . ASN A 1 355 ? -13.984 -41.421 27.483 1.00 92.38 355 ASN A C 1
ATOM 2851 O O . ASN A 1 355 ? -13.670 -41.118 28.630 1.00 92.38 355 ASN A O 1
ATOM 2855 N N . GLN A 1 356 ? -14.030 -40.522 26.492 1.00 93.75 356 GLN A N 1
ATOM 2856 C CA . GLN A 1 356 ? -13.689 -39.097 26.604 1.00 93.75 356 GLN A CA 1
ATOM 2857 C C . GLN A 1 356 ? -12.248 -38.799 27.047 1.00 93.75 356 GLN A C 1
ATOM 2859 O O . GLN A 1 356 ? -11.943 -37.685 27.468 1.00 93.75 356 GLN A O 1
ATOM 2864 N N . ARG A 1 357 ? -11.327 -39.761 26.925 1.00 96.25 357 ARG A N 1
ATOM 2865 C CA . ARG A 1 357 ? -9.918 -39.511 27.247 1.00 96.25 357 ARG A CA 1
ATOM 2866 C C . ARG A 1 357 ? -9.220 -38.847 26.063 1.00 96.25 357 ARG A C 1
ATOM 2868 O O . ARG A 1 357 ? -9.477 -39.257 24.927 1.00 96.25 357 ARG A O 1
ATOM 2875 N N . PRO A 1 358 ? -8.310 -37.889 26.299 1.00 97.69 358 PRO A N 1
ATOM 2876 C CA . PRO A 1 358 ? -7.521 -37.283 25.239 1.00 97.69 358 PRO A CA 1
ATOM 2877 C C . PRO A 1 358 ? -6.742 -38.295 24.399 1.00 97.69 358 PRO A C 1
ATOM 2879 O O . PRO A 1 358 ? -6.176 -39.258 24.921 1.00 97.69 358 PRO A O 1
ATOM 2882 N N . VAL A 1 359 ? -6.672 -38.052 23.091 1.00 97.44 359 VAL A N 1
ATOM 2883 C CA . VAL A 1 359 ? -5.881 -38.860 22.158 1.00 97.44 359 VAL A CA 1
ATOM 2884 C C . VAL A 1 359 ? -4.709 -38.036 21.648 1.00 97.44 359 VAL A C 1
ATOM 2886 O O . VAL A 1 359 ? -4.857 -37.208 20.748 1.00 97.44 359 VAL A O 1
ATOM 2889 N N . ALA A 1 360 ? -3.530 -38.296 22.205 1.00 97.69 360 ALA A N 1
ATOM 2890 C CA . ALA A 1 360 ? -2.287 -37.667 21.781 1.00 97.69 360 ALA A CA 1
ATOM 2891 C C . ALA A 1 360 ? -1.790 -38.201 20.431 1.00 97.69 360 ALA A C 1
ATOM 2893 O O . ALA A 1 360 ? -1.954 -39.381 20.106 1.00 97.69 360 ALA A O 1
ATOM 2894 N N . GLY A 1 361 ? -1.147 -37.338 19.644 1.00 97.06 361 GLY A N 1
ATOM 2895 C CA . GLY A 1 361 ? -0.574 -37.704 18.349 1.00 97.06 361 GLY A CA 1
ATOM 2896 C C . GLY A 1 361 ? -1.600 -37.955 17.237 1.00 97.06 361 GLY A C 1
ATOM 2897 O O . GLY A 1 361 ? -1.222 -38.415 16.153 1.00 97.06 361 GLY A O 1
ATOM 2898 N N . ALA A 1 362 ? -2.884 -37.667 17.471 1.00 97.69 362 ALA A N 1
ATOM 2899 C CA . ALA A 1 362 ? -3.913 -37.716 16.442 1.00 97.69 362 ALA A CA 1
ATOM 2900 C C . ALA A 1 362 ? -3.633 -36.636 15.392 1.00 97.69 362 ALA A C 1
ATOM 2902 O O . ALA A 1 362 ? -3.286 -35.502 15.721 1.00 97.69 362 ALA A O 1
ATOM 2903 N N . LYS A 1 363 ? -3.757 -36.997 14.113 1.00 98.25 363 LYS A N 1
ATOM 2904 C CA . LYS A 1 363 ? -3.425 -36.105 13.001 1.00 98.25 363 LYS A CA 1
ATOM 2905 C C . LYS A 1 363 ? -4.680 -35.533 12.379 1.00 98.25 363 LYS A C 1
ATOM 2907 O O . LYS A 1 363 ? -5.582 -36.291 12.030 1.00 98.25 363 LYS A O 1
ATOM 2912 N N . PHE A 1 364 ? -4.695 -34.225 12.170 1.00 98.38 364 PHE A N 1
ATOM 2913 C CA . PHE A 1 364 ? -5.785 -33.516 11.513 1.00 98.38 364 PHE A CA 1
ATOM 2914 C C . PHE A 1 364 ? -5.267 -32.681 10.349 1.00 98.38 364 PHE A C 1
ATOM 2916 O O . PHE A 1 364 ? -4.104 -32.281 10.301 1.00 98.38 364 PHE A O 1
ATOM 2923 N N . LEU A 1 365 ? -6.155 -32.462 9.391 1.00 97.81 365 LEU A N 1
ATOM 2924 C CA . LEU A 1 365 ? -5.954 -31.631 8.223 1.00 97.81 365 LEU A CA 1
ATOM 2925 C C . LEU A 1 365 ? -6.920 -30.454 8.312 1.00 97.81 365 LEU A C 1
ATOM 2927 O O . LEU A 1 365 ? -8.130 -30.669 8.370 1.00 97.81 365 LEU A O 1
ATOM 2931 N N . VAL A 1 366 ? -6.379 -29.242 8.264 1.00 98.00 366 VAL A N 1
ATOM 2932 C CA . VAL A 1 366 ? -7.124 -28.020 7.961 1.00 98.00 366 VAL A CA 1
ATOM 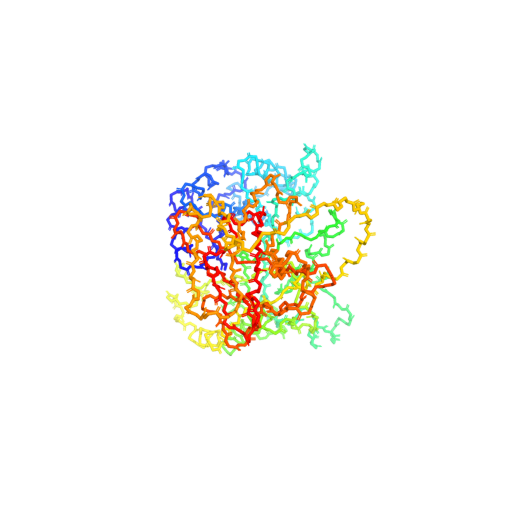2933 C C . VAL A 1 366 ? -6.684 -27.539 6.585 1.00 98.00 366 VAL A C 1
ATOM 2935 O O . VAL A 1 366 ? -5.505 -27.291 6.355 1.00 98.00 366 VAL A O 1
ATOM 2938 N N . ASP A 1 367 ? -7.611 -27.458 5.643 1.00 97.38 367 ASP A N 1
ATOM 2939 C CA . ASP A 1 367 ? -7.326 -27.144 4.241 1.00 97.38 367 ASP A CA 1
ATOM 2940 C C . ASP A 1 367 ? -8.455 -26.255 3.682 1.00 97.38 367 ASP A C 1
ATOM 2942 O O . ASP A 1 367 ? -9.447 -26.007 4.367 1.00 97.38 367 ASP A O 1
ATOM 2946 N N . TRP A 1 368 ? -8.310 -25.720 2.472 1.00 96.62 368 TRP A N 1
ATOM 2947 C CA . TRP A 1 368 ? -9.281 -24.833 1.848 1.00 96.62 368 TRP A CA 1
ATOM 2948 C C . TRP A 1 368 ? -9.589 -25.191 0.399 1.00 96.62 368 TRP A C 1
ATOM 2950 O O . TRP A 1 368 ? -8.775 -25.725 -0.358 1.00 96.62 368 TRP A O 1
ATOM 2960 N N . ILE A 1 369 ? -10.821 -24.888 -0.005 1.00 91.50 369 ILE A N 1
ATOM 2961 C CA . ILE A 1 369 ? -11.262 -25.057 -1.389 1.00 91.50 369 ILE A CA 1
ATOM 2962 C C . ILE A 1 369 ? -10.474 -24.096 -2.284 1.00 91.50 369 ILE A C 1
ATOM 2964 O O . ILE A 1 369 ? -10.401 -22.900 -2.021 1.00 91.50 369 ILE A O 1
ATOM 2968 N N . GLY A 1 370 ? -9.902 -24.625 -3.366 1.00 88.69 370 GLY A N 1
ATOM 2969 C CA . GLY A 1 370 ? -9.112 -23.834 -4.311 1.00 88.69 370 GLY A CA 1
ATOM 2970 C C . GLY A 1 370 ? -7.645 -23.645 -3.917 1.00 88.69 370 GLY A C 1
ATOM 2971 O O . GLY A 1 370 ? -6.949 -22.914 -4.619 1.00 88.69 370 GLY A O 1
ATOM 2972 N N . ARG A 1 371 ? -7.162 -24.318 -2.856 1.00 91.88 371 ARG A N 1
ATOM 2973 C CA . ARG A 1 371 ? -5.738 -24.339 -2.493 1.00 91.88 371 ARG A CA 1
ATOM 2974 C C . ARG A 1 371 ? -4.861 -24.723 -3.685 1.00 91.88 371 ARG A C 1
ATOM 2976 O O . ARG A 1 371 ? -5.135 -25.706 -4.382 1.00 91.88 371 ARG A O 1
ATOM 2983 N N . ARG A 1 372 ? -3.785 -23.962 -3.907 1.00 86.56 372 ARG A N 1
ATOM 2984 C CA . ARG A 1 372 ? -2.815 -24.248 -4.972 1.00 86.56 372 ARG A CA 1
ATOM 2985 C C . ARG A 1 372 ? -1.938 -25.439 -4.586 1.00 86.56 372 ARG A C 1
ATOM 2987 O O . ARG A 1 372 ? -1.712 -25.724 -3.415 1.00 86.56 372 ARG A O 1
ATOM 2994 N N . THR A 1 373 ? -1.413 -26.162 -5.572 1.00 84.00 373 THR A N 1
ATOM 2995 C CA . THR A 1 373 ? -0.620 -27.379 -5.314 1.00 84.00 373 THR A CA 1
ATOM 2996 C C . THR A 1 373 ? 0.701 -27.120 -4.585 1.00 84.00 373 THR A C 1
ATOM 2998 O O . THR A 1 373 ? 1.269 -28.056 -4.030 1.00 84.00 373 THR A O 1
ATOM 3001 N N . ASP A 1 374 ? 1.199 -25.885 -4.614 1.00 84.88 374 ASP A N 1
ATOM 3002 C CA . ASP A 1 374 ? 2.423 -25.430 -3.950 1.00 84.88 374 ASP A CA 1
ATOM 3003 C C . ASP A 1 374 ? 2.185 -24.841 -2.546 1.00 84.88 374 ASP A C 1
ATOM 3005 O O . ASP A 1 374 ? 3.142 -24.604 -1.814 1.00 84.88 374 ASP A O 1
ATOM 3009 N N . GLU A 1 375 ? 0.930 -24.648 -2.140 1.00 83.19 375 GLU A N 1
ATOM 3010 C CA . GLU A 1 375 ? 0.561 -24.244 -0.780 1.00 83.19 375 GLU A CA 1
ATOM 3011 C C . GLU A 1 375 ? 0.456 -25.471 0.128 1.00 83.19 375 GLU A C 1
ATOM 3013 O O . GLU A 1 375 ? -0.096 -26.502 -0.268 1.00 83.19 375 GLU A O 1
ATOM 3018 N N . GLN A 1 376 ? 0.946 -25.372 1.364 1.00 92.06 376 GLN A N 1
ATOM 3019 C CA . GLN A 1 376 ? 0.796 -26.446 2.345 1.00 92.06 376 GLN A CA 1
ATOM 3020 C C . GLN A 1 376 ? -0.474 -26.242 3.175 1.00 92.06 376 GLN A C 1
ATOM 3022 O O . GLN A 1 376 ? -0.698 -25.140 3.676 1.00 92.06 376 GLN A O 1
ATOM 3027 N N . PRO A 1 377 ? -1.307 -27.282 3.347 1.00 95.38 377 PRO A N 1
ATOM 3028 C CA . PRO A 1 377 ? -2.425 -27.203 4.270 1.00 95.38 377 PRO A CA 1
ATOM 3029 C C . PRO A 1 377 ? -1.928 -27.246 5.724 1.00 95.38 377 PRO A C 1
ATOM 3031 O O . PRO A 1 377 ? -0.792 -27.638 6.001 1.00 95.38 377 PRO A O 1
ATOM 3034 N N . GLY A 1 378 ? -2.800 -26.909 6.670 1.00 96.00 378 GLY A N 1
ATOM 3035 C CA . GLY A 1 378 ? -2.557 -27.095 8.096 1.00 96.00 378 GLY A CA 1
ATOM 3036 C C . GLY A 1 378 ? -2.511 -28.575 8.459 1.00 96.00 378 GLY A C 1
ATOM 3037 O O . GLY A 1 378 ? -3.546 -29.233 8.541 1.00 96.00 378 GLY A O 1
ATOM 3038 N N . LEU A 1 379 ? -1.308 -29.103 8.680 1.00 97.56 379 LEU A N 1
ATOM 3039 C CA . LEU A 1 379 ? -1.098 -30.450 9.204 1.00 97.56 379 LEU A CA 1
ATOM 3040 C C . LEU A 1 379 ? -0.915 -30.375 10.716 1.00 97.56 379 LEU A C 1
ATOM 3042 O O . LEU A 1 379 ? 0.125 -29.950 11.210 1.00 97.56 379 LEU A O 1
ATOM 3046 N N . LEU A 1 380 ? -1.941 -30.796 11.443 1.00 97.69 380 LEU A N 1
ATOM 3047 C CA . LEU A 1 380 ? -2.009 -30.691 12.892 1.00 97.69 380 LEU A CA 1
ATOM 3048 C C . LEU A 1 380 ? -1.737 -32.044 13.535 1.00 97.69 380 LEU A C 1
ATOM 3050 O O . LEU A 1 380 ? -2.179 -33.077 13.033 1.00 97.69 380 LEU A O 1
ATOM 3054 N N . THR A 1 381 ? -1.027 -32.038 14.659 1.00 98.25 381 THR A N 1
ATOM 3055 C CA . THR A 1 381 ? -0.844 -33.212 15.518 1.00 98.25 381 THR A CA 1
ATOM 3056 C C . THR A 1 381 ? -1.232 -32.817 16.930 1.00 98.25 381 THR A C 1
ATOM 3058 O O . THR A 1 381 ? -0.740 -31.804 17.420 1.00 98.25 381 THR A O 1
ATOM 3061 N N . THR A 1 382 ? -2.123 -33.580 17.558 1.00 98.00 382 THR A N 1
ATOM 3062 C CA . THR A 1 382 ? -2.567 -33.283 18.918 1.00 98.00 382 THR A CA 1
ATOM 3063 C C . THR A 1 382 ? -1.470 -33.532 19.947 1.00 98.00 382 THR A C 1
ATOM 3065 O O . THR A 1 382 ? -0.698 -34.490 19.825 1.00 98.00 382 THR A O 1
ATOM 3068 N N . ASP A 1 383 ? -1.413 -32.670 20.956 1.00 97.56 383 ASP A N 1
ATOM 3069 C CA . ASP A 1 383 ? -0.533 -32.796 22.116 1.00 97.56 383 ASP A CA 1
ATOM 3070 C C . ASP A 1 383 ? -1.001 -33.899 23.089 1.00 97.56 383 ASP A C 1
ATOM 3072 O O . ASP A 1 383 ? -1.921 -34.670 22.809 1.00 97.56 383 ASP A O 1
ATOM 3076 N N . ASP A 1 384 ? -0.347 -34.004 24.243 1.00 97.00 384 ASP A N 1
ATOM 3077 C CA . ASP A 1 384 ? -0.684 -34.937 25.322 1.00 97.00 384 ASP A CA 1
ATOM 3078 C C . ASP A 1 384 ? -2.078 -34.710 25.933 1.00 97.00 384 ASP A C 1
ATOM 3080 O O . ASP A 1 384 ? -2.658 -35.642 26.496 1.00 97.00 384 ASP A O 1
ATOM 3084 N N . ARG A 1 385 ? -2.658 -33.520 25.747 1.00 96.12 385 ARG A N 1
ATOM 3085 C CA . ARG A 1 385 ? -4.038 -33.173 26.118 1.00 96.12 385 ARG A CA 1
ATOM 3086 C C . ARG A 1 385 ? -5.029 -33.398 24.979 1.00 96.12 385 ARG A C 1
ATOM 3088 O O . ARG A 1 385 ? -6.205 -33.062 25.113 1.00 96.12 385 ARG A O 1
ATOM 3095 N N . GLY A 1 386 ? -4.595 -34.003 23.873 1.00 97.56 386 GLY A N 1
ATOM 3096 C CA . GLY A 1 386 ? -5.446 -34.267 22.720 1.00 97.56 386 GLY A CA 1
ATOM 3097 C C . GLY A 1 386 ? -5.843 -32.993 21.975 1.00 97.56 386 GLY A C 1
ATOM 3098 O O . GLY A 1 386 ? -6.805 -33.028 21.215 1.00 97.56 386 GLY A O 1
ATOM 3099 N N . MET A 1 387 ? -5.128 -31.883 22.167 1.00 98.38 387 MET A N 1
ATOM 3100 C CA . MET A 1 387 ? -5.454 -30.590 21.575 1.00 98.38 387 MET A CA 1
ATOM 3101 C C . MET A 1 387 ? -4.507 -30.241 20.427 1.00 98.38 387 MET A C 1
ATOM 3103 O O . MET A 1 387 ? -3.315 -30.529 20.458 1.00 98.38 387 MET A O 1
ATOM 3107 N N . ALA A 1 388 ? -5.042 -29.597 19.396 1.00 97.88 388 ALA A N 1
ATOM 3108 C CA . ALA A 1 388 ? -4.281 -28.931 18.348 1.00 97.88 388 ALA A CA 1
ATOM 3109 C C . ALA A 1 388 ? -5.008 -27.652 17.927 1.00 97.88 388 ALA A C 1
ATOM 3111 O O . ALA A 1 388 ? -6.199 -27.486 18.189 1.00 97.88 388 ALA A O 1
ATOM 3112 N N . ASN A 1 389 ? -4.317 -26.736 17.258 1.00 98.00 389 ASN A N 1
ATOM 3113 C CA . ASN A 1 389 ? -4.951 -25.532 16.739 1.00 98.00 389 ASN A CA 1
ATOM 3114 C C . ASN A 1 389 ? -4.339 -25.092 15.410 1.00 98.00 389 ASN A C 1
ATOM 3116 O O . ASN A 1 389 ? -3.216 -25.463 15.076 1.00 98.00 389 ASN A O 1
ATOM 3120 N N . TYR A 1 390 ? -5.106 -24.314 14.655 1.00 97.44 390 TYR A N 1
ATOM 3121 C CA . TYR A 1 390 ? -4.690 -23.714 13.397 1.00 97.44 390 TYR A CA 1
ATOM 3122 C C . TYR A 1 390 ? -5.173 -22.271 13.332 1.00 97.44 390 TYR A C 1
ATOM 3124 O O . TYR A 1 390 ? -6.378 -22.024 13.399 1.00 97.44 390 TYR A O 1
ATOM 3132 N N . ALA A 1 391 ? -4.247 -21.326 13.188 1.00 96.38 391 ALA A N 1
ATOM 3133 C CA . ALA A 1 391 ? -4.588 -19.932 12.944 1.00 96.38 391 ALA A CA 1
ATOM 3134 C C . ALA A 1 391 ? -5.236 -19.788 11.558 1.00 96.38 391 ALA A C 1
ATOM 3136 O O . ALA A 1 391 ? -4.710 -20.255 10.548 1.00 96.38 391 ALA A O 1
ATOM 3137 N N . MET A 1 392 ? -6.408 -19.165 11.513 1.00 95.00 392 MET A N 1
ATOM 3138 C CA . MET A 1 392 ? -7.153 -18.917 10.286 1.00 95.00 392 MET A CA 1
ATOM 3139 C C . MET A 1 392 ? -6.774 -17.568 9.691 1.00 95.00 392 MET A C 1
ATOM 3141 O O . MET A 1 392 ? -6.859 -16.547 10.360 1.00 95.00 392 MET A O 1
ATOM 3145 N N . PHE A 1 393 ? -6.480 -17.547 8.397 1.00 88.81 393 PHE A N 1
ATOM 3146 C CA . PHE A 1 393 ? -6.152 -16.307 7.679 1.00 88.81 393 PHE A CA 1
ATOM 3147 C C . PHE A 1 393 ? -7.079 -16.041 6.491 1.00 88.81 393 PHE A C 1
ATOM 3149 O O . PHE A 1 393 ? -6.889 -15.088 5.740 1.00 88.81 393 PHE A O 1
ATOM 3156 N N . ILE A 1 394 ? -8.074 -16.905 6.292 1.00 89.31 394 ILE A N 1
ATOM 3157 C CA . ILE A 1 394 ? -8.954 -16.864 5.130 1.00 89.31 394 ILE A CA 1
ATOM 3158 C C . ILE A 1 394 ? -10.264 -16.196 5.512 1.00 89.31 394 ILE A C 1
ATOM 3160 O O . ILE A 1 394 ? -10.971 -16.676 6.393 1.00 89.31 394 ILE A O 1
ATOM 3164 N N . ASN A 1 395 ? -10.597 -15.114 4.815 1.00 91.12 395 ASN A N 1
ATOM 3165 C CA . ASN A 1 395 ? -11.849 -14.392 5.002 1.00 91.12 395 ASN A CA 1
ATOM 3166 C C . ASN A 1 395 ? -13.056 -15.139 4.448 1.00 91.12 395 ASN A C 1
ATOM 3168 O O . ASN A 1 395 ? -12.950 -15.904 3.493 1.00 91.12 395 ASN A O 1
ATOM 3172 N N . MET A 1 396 ? -14.208 -14.841 5.037 1.00 94.62 396 MET A N 1
ATOM 3173 C CA . MET A 1 396 ? -15.519 -15.216 4.524 1.00 94.62 396 MET A CA 1
ATOM 3174 C C . MET A 1 396 ? -16.526 -14.083 4.745 1.00 94.62 396 MET A C 1
ATOM 3176 O O . MET A 1 396 ? -16.406 -13.294 5.688 1.00 94.62 396 MET A O 1
ATOM 3180 N N . HIS A 1 397 ? -17.551 -14.047 3.908 1.00 89.12 397 HIS A N 1
ATOM 3181 C CA . HIS A 1 397 ? -18.730 -13.203 4.005 1.00 89.12 397 HIS A CA 1
ATOM 3182 C C . HIS A 1 397 ? -19.892 -14.039 4.569 1.00 89.12 397 HIS A C 1
ATOM 3184 O O . HIS A 1 397 ? -20.440 -14.898 3.873 1.00 89.12 397 HIS A O 1
ATOM 3190 N N . PRO A 1 398 ? -20.329 -13.796 5.820 1.00 89.06 398 PRO A N 1
ATOM 3191 C CA . PRO A 1 398 ? -21.422 -14.556 6.437 1.00 89.06 398 PRO A CA 1
ATOM 3192 C C . PRO A 1 398 ? -22.724 -14.555 5.630 1.00 89.06 398 PRO A C 1
ATOM 3194 O O . PRO A 1 398 ? -23.412 -15.569 5.565 1.00 89.06 398 PRO A O 1
ATOM 3197 N N . GLU A 1 399 ? -23.037 -13.429 4.984 1.00 87.00 399 GLU A N 1
ATOM 3198 C CA . GLU A 1 399 ? -24.218 -13.256 4.124 1.00 87.00 399 GLU A CA 1
ATOM 3199 C C . GLU A 1 399 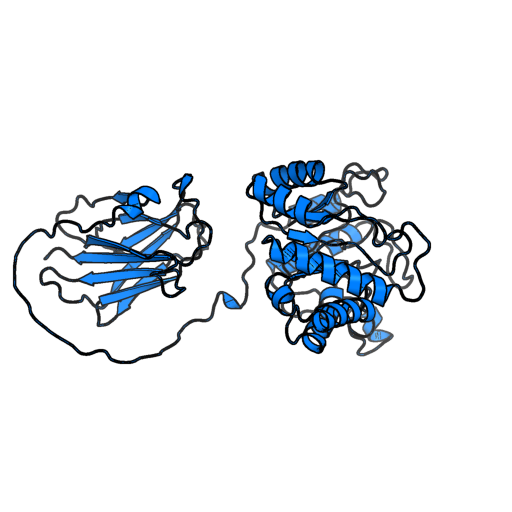? -24.172 -14.176 2.889 1.00 87.00 399 GLU A C 1
ATOM 3201 O O . GLU A 1 399 ? -25.206 -14.669 2.438 1.00 87.00 399 GLU A O 1
ATOM 3206 N N . GLU A 1 400 ? -22.973 -14.441 2.356 1.00 90.88 400 GLU A N 1
ATOM 3207 C CA . GLU A 1 400 ? -22.766 -15.267 1.158 1.00 90.88 400 GLU A CA 1
ATOM 3208 C C . GLU A 1 400 ? -22.498 -16.739 1.488 1.00 90.88 400 GLU A C 1
ATOM 3210 O O . GLU A 1 400 ? -22.619 -17.595 0.609 1.00 90.88 400 GLU A O 1
ATOM 3215 N N . LYS A 1 401 ? -22.189 -17.052 2.757 1.00 92.81 401 LYS A N 1
ATOM 3216 C CA . LYS A 1 401 ? -21.887 -18.414 3.233 1.00 92.81 401 LYS A CA 1
ATOM 3217 C C . LYS A 1 401 ? -20.749 -19.062 2.435 1.00 92.81 401 LYS A C 1
ATOM 3219 O O . LYS A 1 401 ? -20.798 -20.247 2.095 1.00 92.81 401 LYS A O 1
ATOM 3224 N N . ASP A 1 402 ? -19.741 -18.256 2.120 1.00 92.19 402 ASP A N 1
ATOM 3225 C CA . ASP A 1 402 ? -18.654 -18.548 1.181 1.00 92.19 402 ASP A CA 1
ATOM 3226 C C . ASP A 1 402 ? -17.360 -19.028 1.861 1.00 92.19 402 ASP A C 1
ATOM 3228 O O . ASP A 1 402 ? -16.327 -19.120 1.200 1.00 92.19 402 ASP A O 1
ATOM 3232 N N . GLY A 1 403 ? -17.395 -19.363 3.156 1.00 94.19 403 GLY A N 1
ATOM 3233 C CA . GLY A 1 403 ? -16.235 -19.912 3.856 1.00 94.19 403 GLY A CA 1
ATOM 3234 C C . GLY A 1 403 ? -15.666 -21.136 3.134 1.00 94.19 403 GLY A C 1
ATOM 3235 O O . GLY A 1 403 ? -16.396 -22.047 2.733 1.00 94.19 403 GLY A O 1
ATOM 3236 N N . ILE A 1 404 ? -14.349 -21.151 2.938 1.00 96.19 404 ILE A N 1
ATOM 3237 C CA . ILE A 1 404 ? -13.669 -22.189 2.150 1.00 96.19 404 ILE A CA 1
ATOM 3238 C C . ILE A 1 404 ? -12.797 -23.117 2.988 1.00 96.19 404 ILE A C 1
ATOM 3240 O O . ILE A 1 404 ? -12.368 -24.142 2.457 1.00 96.19 404 ILE A O 1
ATOM 3244 N N . LEU A 1 405 ? -12.538 -22.794 4.261 1.00 97.56 405 LEU A N 1
ATOM 3245 C CA . LEU A 1 405 ? -11.778 -23.672 5.148 1.00 97.56 405 LEU A CA 1
ATOM 3246 C C . LEU A 1 405 ? -12.613 -24.889 5.541 1.00 97.56 405 LEU A C 1
ATOM 3248 O O . LEU A 1 405 ? -13.825 -24.805 5.769 1.00 97.56 405 LEU A O 1
ATOM 3252 N N . PHE A 1 406 ? -11.929 -26.019 5.664 1.00 98.31 406 PHE A N 1
ATOM 3253 C CA . PHE A 1 406 ? -12.483 -27.252 6.182 1.00 98.31 406 PHE A CA 1
ATOM 3254 C C . PHE A 1 406 ? -11.484 -27.998 7.067 1.00 98.31 406 PHE A C 1
ATOM 3256 O O . PHE A 1 406 ? -10.275 -27.886 6.877 1.00 98.31 406 PHE A O 1
ATOM 3263 N N . ALA A 1 407 ? -11.996 -28.783 8.016 1.00 98.38 407 ALA A N 1
ATOM 3264 C CA . ALA A 1 407 ? -11.204 -29.605 8.927 1.00 98.38 407 ALA A CA 1
ATOM 3265 C C . ALA A 1 407 ? -11.693 -31.063 8.955 1.00 98.38 407 ALA A C 1
ATOM 3267 O O . ALA A 1 407 ? -12.900 -31.323 8.931 1.00 98.38 407 ALA A O 1
ATOM 3268 N N . LEU A 1 408 ? -10.754 -32.014 9.013 1.00 98.25 408 LEU A N 1
ATOM 3269 C CA . LEU A 1 408 ? -11.009 -33.451 9.190 1.00 98.25 408 LEU A CA 1
ATOM 3270 C C . LEU A 1 408 ? -9.780 -34.182 9.757 1.00 98.25 408 LEU A C 1
ATOM 3272 O O . LEU A 1 408 ? -8.663 -33.675 9.670 1.00 98.25 408 LEU A O 1
ATOM 3276 N N . ALA A 1 409 ? -9.948 -35.398 10.281 1.00 97.62 409 ALA A N 1
ATOM 3277 C CA . ALA A 1 409 ? -8.810 -36.237 10.654 1.00 97.62 409 ALA A CA 1
ATOM 3278 C C . ALA A 1 409 ? -8.035 -36.728 9.415 1.00 97.62 409 ALA A C 1
ATOM 3280 O O . ALA A 1 409 ? -8.609 -37.064 8.376 1.00 97.62 409 ALA A O 1
ATOM 3281 N N . GLN A 1 410 ? -6.708 -36.782 9.523 1.00 95.94 410 GLN A N 1
ATOM 3282 C CA . GLN A 1 410 ? -5.811 -37.188 8.446 1.00 95.94 410 GLN A CA 1
ATOM 3283 C C . GLN A 1 410 ? -5.598 -38.710 8.456 1.00 95.94 410 GLN A C 1
ATOM 3285 O O . GLN A 1 410 ? -5.374 -39.319 9.501 1.00 95.94 410 GLN A O 1
ATOM 3290 N N . ASN A 1 411 ? -5.569 -39.323 7.268 1.00 91.12 411 ASN A N 1
ATOM 3291 C CA . ASN A 1 411 ? -5.245 -40.743 7.051 1.00 91.12 411 ASN A CA 1
ATOM 3292 C C . ASN A 1 411 ? -6.216 -41.756 7.692 1.00 91.12 411 ASN A C 1
ATOM 3294 O O . ASN A 1 411 ? -5.893 -42.940 7.770 1.00 91.12 411 ASN A O 1
ATOM 3298 N N . GLN A 1 412 ? -7.400 -41.322 8.124 1.00 92.50 412 GLN A N 1
ATOM 3299 C CA . GLN A 1 412 ? -8.470 -42.178 8.642 1.00 92.50 412 GLN A CA 1
ATOM 3300 C C . GLN A 1 412 ? -9.826 -41.665 8.136 1.00 92.50 412 GLN A C 1
ATOM 3302 O O . GLN A 1 412 ? -9.940 -40.474 7.835 1.00 92.50 412 GLN A O 1
ATOM 3307 N N . PRO A 1 413 ? -10.865 -42.515 8.030 1.00 96.12 413 PRO A N 1
ATOM 3308 C CA . PRO A 1 413 ? -12.223 -42.030 7.821 1.00 96.12 413 PRO A CA 1
ATOM 3309 C C . PRO A 1 413 ? -12.589 -41.007 8.903 1.00 96.12 413 PRO A C 1
ATOM 3311 O O . PRO A 1 413 ? -12.295 -41.214 10.082 1.00 96.12 413 PRO A O 1
ATOM 3314 N N . SER A 1 414 ? -13.193 -39.896 8.496 1.00 97.25 414 SER A N 1
ATOM 3315 C CA . SER A 1 414 ? -13.514 -38.788 9.390 1.00 97.25 414 SER A CA 1
ATOM 3316 C C . SER A 1 414 ? -14.744 -38.049 8.901 1.00 97.25 414 SER A C 1
ATOM 3318 O O . SER A 1 414 ? -14.924 -37.868 7.693 1.00 97.25 414 SER A O 1
ATOM 3320 N N . ASP A 1 415 ? -15.546 -37.564 9.839 1.00 98.06 415 ASP A N 1
ATOM 3321 C CA . ASP A 1 415 ? -16.425 -36.433 9.587 1.00 98.06 415 ASP A CA 1
ATOM 3322 C C . ASP A 1 415 ? -15.600 -35.232 9.106 1.00 98.06 415 ASP A C 1
ATOM 3324 O O . ASP A 1 415 ? -14.419 -35.090 9.441 1.00 98.06 415 ASP A O 1
ATOM 3328 N N . ARG A 1 416 ? -16.231 -34.370 8.314 1.00 98.00 416 ARG A N 1
ATOM 3329 C CA . ARG A 1 416 ? -15.610 -33.177 7.745 1.00 98.00 416 ARG A CA 1
ATOM 3330 C C . ARG A 1 416 ? -16.472 -31.960 8.051 1.00 98.00 416 ARG A C 1
ATOM 3332 O O . ARG A 1 416 ? -17.672 -31.977 7.779 1.00 98.00 416 ARG A O 1
ATOM 3339 N N . VAL A 1 417 ? -15.852 -30.928 8.612 1.00 98.44 417 VAL A N 1
ATOM 3340 C CA . VAL A 1 417 ? -16.485 -29.629 8.872 1.00 98.44 417 VAL A CA 1
ATOM 3341 C C . VAL A 1 417 ? -16.020 -28.671 7.788 1.00 98.44 417 VAL A C 1
ATOM 3343 O O . VAL A 1 417 ? -14.823 -28.450 7.666 1.00 98.44 417 VAL A O 1
ATOM 3346 N N . ASP A 1 418 ? -16.941 -28.143 6.993 1.00 98.00 418 ASP A N 1
ATOM 3347 C CA . ASP A 1 418 ? -16.699 -27.238 5.865 1.00 98.00 418 ASP A CA 1
ATOM 3348 C C . ASP A 1 418 ? -17.285 -25.854 6.145 1.00 98.00 418 ASP A C 1
ATOM 3350 O O . ASP A 1 418 ? -18.199 -25.731 6.954 1.00 98.00 418 ASP A O 1
ATOM 3354 N N . GLY A 1 419 ? -16.861 -24.829 5.405 1.00 96.38 419 GLY A N 1
ATOM 3355 C CA . GLY A 1 419 ? -17.527 -23.521 5.430 1.00 96.38 419 GLY A CA 1
ATOM 3356 C C . GLY A 1 419 ? -16.952 -22.529 6.436 1.00 96.38 419 GLY A C 1
ATOM 3357 O O . GLY A 1 419 ? -17.594 -21.522 6.712 1.00 96.38 419 GLY A O 1
ATOM 3358 N N . MET A 1 420 ? -15.779 -22.810 7.005 1.00 98.38 420 MET A N 1
ATOM 3359 C CA . MET A 1 420 ? -15.136 -21.936 7.988 1.00 98.38 420 MET A CA 1
ATOM 3360 C C . MET A 1 420 ? -14.323 -20.823 7.305 1.00 98.38 420 MET A C 1
ATOM 3362 O O . MET A 1 420 ? -13.958 -20.913 6.128 1.00 98.38 420 MET A O 1
ATOM 3366 N N . GLY A 1 421 ? -14.020 -19.775 8.065 1.00 96.75 421 GLY A N 1
ATOM 3367 C CA . GLY A 1 421 ? -13.276 -18.591 7.638 1.00 96.75 421 GLY A CA 1
ATOM 3368 C C . GLY A 1 421 ? -13.369 -17.491 8.693 1.00 96.75 421 GLY A C 1
ATOM 3369 O O . GLY A 1 421 ? -13.969 -17.703 9.742 1.00 96.75 421 GLY A O 1
ATOM 3370 N N . LEU A 1 422 ? -12.807 -16.316 8.411 1.00 96.38 422 LEU A N 1
ATOM 3371 C CA . LEU A 1 422 ? -12.934 -15.103 9.220 1.00 96.38 422 LEU A CA 1
ATOM 3372 C C . LEU A 1 422 ? -14.134 -14.273 8.737 1.00 96.38 422 LEU A C 1
ATOM 3374 O O . LEU A 1 422 ? -14.034 -13.638 7.681 1.00 96.38 422 LEU A O 1
ATOM 3378 N N . PRO A 1 423 ? -15.258 -14.238 9.476 1.00 92.56 423 PRO A N 1
ATOM 3379 C CA . PRO A 1 423 ? -16.429 -13.427 9.164 1.00 92.56 423 PRO A CA 1
ATOM 3380 C C . PRO A 1 423 ? -16.044 -11.953 9.071 1.00 92.56 423 PRO A C 1
ATOM 3382 O O . PRO A 1 423 ? -15.791 -11.323 10.092 1.00 92.56 423 PRO A O 1
ATOM 3385 N N . ASN A 1 424 ? -15.987 -11.387 7.866 1.00 88.44 424 ASN A N 1
ATOM 3386 C CA . ASN A 1 424 ? -15.615 -9.984 7.655 1.00 88.44 424 ASN A CA 1
ATOM 3387 C C . ASN A 1 424 ? -14.280 -9.579 8.334 1.00 88.44 424 ASN A C 1
ATOM 3389 O O . ASN A 1 424 ? -14.179 -8.478 8.869 1.00 88.44 424 ASN A O 1
ATOM 3393 N N . ASN A 1 425 ? -13.255 -10.446 8.313 1.00 87.81 425 ASN A N 1
ATOM 3394 C CA . ASN A 1 425 ? -11.956 -10.254 8.999 1.00 87.81 425 ASN A CA 1
ATOM 3395 C C . ASN A 1 425 ? -12.027 -10.163 10.538 1.00 87.81 425 ASN A C 1
ATOM 3397 O O . ASN A 1 425 ? -11.108 -9.654 11.178 1.00 87.81 425 ASN A O 1
ATOM 3401 N N . HIS A 1 426 ? -13.108 -10.614 11.163 1.00 90.75 426 HIS A N 1
ATOM 3402 C CA . HIS A 1 426 ? -13.218 -10.585 12.614 1.00 90.75 426 HIS A CA 1
ATOM 3403 C C . HIS A 1 426 ? -12.425 -11.713 13.295 1.00 90.75 426 HIS A C 1
ATOM 3405 O O . HIS A 1 426 ? -12.340 -12.829 12.782 1.00 90.75 426 HIS A O 1
ATOM 3411 N N . HIS A 1 427 ? -11.890 -11.427 14.489 1.00 94.94 427 HIS A N 1
ATOM 3412 C CA . HIS A 1 427 ? -11.228 -12.410 15.351 1.00 94.94 427 HIS A CA 1
ATOM 3413 C C . HIS A 1 427 ? -12.264 -13.369 15.944 1.00 94.94 427 HIS A C 1
ATOM 3415 O O . HIS A 1 427 ? -12.971 -13.012 16.885 1.00 94.94 427 HIS A O 1
ATOM 3421 N N . VAL A 1 428 ? -12.380 -14.567 15.372 1.00 97.62 428 VAL A N 1
ATOM 3422 C CA . VAL A 1 428 ? -13.365 -15.583 15.767 1.00 97.62 428 VAL A CA 1
ATOM 3423 C C . VAL A 1 428 ? -12.712 -16.953 15.860 1.00 97.62 428 VAL A C 1
ATOM 3425 O O . VAL A 1 428 ? -11.748 -17.222 15.148 1.00 97.62 428 VAL A O 1
ATOM 3428 N N . CYS A 1 429 ? -13.240 -17.852 16.682 1.00 98.44 429 CYS A N 1
ATOM 3429 C CA . CYS A 1 429 ? -12.712 -19.213 16.774 1.00 98.44 429 CYS A CA 1
ATOM 3430 C C . CYS A 1 429 ? -13.775 -20.274 16.478 1.00 98.44 429 CYS A C 1
ATOM 3432 O O . CYS A 1 429 ? -14.963 -20.060 16.711 1.00 98.44 429 CYS A O 1
ATOM 3434 N N . PHE A 1 430 ? -13.328 -21.425 15.979 1.00 98.56 430 PHE A N 1
ATOM 3435 C CA . PHE A 1 430 ? -14.137 -22.633 15.834 1.00 98.56 430 PHE A CA 1
ATOM 3436 C C . PHE A 1 430 ? -13.524 -23.717 16.711 1.00 98.56 430 PHE A C 1
ATOM 3438 O O . PHE A 1 430 ? -12.406 -24.154 16.450 1.00 98.56 430 PHE A O 1
ATOM 3445 N N . ASP A 1 431 ? -14.236 -24.145 17.744 1.00 98.56 431 ASP A N 1
ATOM 3446 C CA . ASP A 1 431 ? -13.781 -25.192 18.651 1.00 98.56 431 ASP A CA 1
ATOM 3447 C C . ASP A 1 431 ? -14.445 -26.515 18.233 1.00 98.56 431 ASP A C 1
ATOM 3449 O O . ASP A 1 431 ? -15.661 -26.676 18.344 1.00 98.56 431 ASP A O 1
ATOM 3453 N N . LEU A 1 432 ? -13.661 -27.448 17.687 1.00 98.62 432 LEU A N 1
ATOM 3454 C CA . LEU A 1 432 ? -14.128 -28.711 17.112 1.00 98.62 432 LEU A CA 1
ATOM 3455 C C . LEU A 1 432 ? -13.653 -29.893 17.959 1.00 98.62 432 LEU A C 1
ATOM 3457 O O . LEU A 1 432 ? -12.455 -30.107 18.116 1.00 98.62 432 LEU A O 1
ATOM 3461 N N . THR A 1 433 ? -14.576 -30.721 18.444 1.00 98.50 433 THR A N 1
ATOM 3462 C CA . THR A 1 433 ? -14.234 -31.956 19.163 1.00 98.50 433 THR A CA 1
ATOM 3463 C C . THR A 1 433 ? -14.549 -33.177 18.313 1.00 98.50 433 THR A C 1
ATOM 3465 O O . THR A 1 433 ? -15.704 -33.427 17.954 1.00 98.50 433 THR A O 1
ATOM 3468 N N . PHE A 1 434 ? -13.516 -33.962 18.020 1.00 98.00 434 PHE A N 1
ATOM 3469 C CA . PHE A 1 434 ? -13.610 -35.228 17.310 1.00 98.00 434 PHE A CA 1
ATOM 3470 C C . PHE A 1 434 ? -13.404 -36.399 18.271 1.00 98.00 434 PHE A C 1
ATOM 3472 O O . PHE A 1 434 ? -12.428 -36.454 19.016 1.00 98.00 434 PHE A O 1
ATOM 3479 N N . GLN A 1 435 ? -14.302 -37.376 18.204 1.00 97.44 435 GLN A N 1
ATOM 3480 C CA . GLN A 1 435 ? -14.216 -38.631 18.936 1.00 97.44 435 GLN A CA 1
ATOM 3481 C C . GLN A 1 435 ? -13.873 -39.775 17.982 1.00 97.44 435 GLN A C 1
ATOM 3483 O O . GLN A 1 435 ? -14.553 -39.966 16.969 1.00 97.44 435 GLN A O 1
ATOM 3488 N N . VAL A 1 436 ? -12.849 -40.565 18.299 1.00 95.25 436 VAL A N 1
ATOM 3489 C CA . VAL A 1 436 ? -12.560 -41.791 17.546 1.00 95.25 436 VAL A CA 1
ATOM 3490 C C . VAL A 1 436 ? -13.492 -42.911 18.001 1.00 95.25 436 VAL A C 1
ATOM 3492 O O . VAL A 1 436 ? -13.608 -43.203 19.193 1.00 95.25 436 VAL A O 1
ATOM 3495 N N . ALA A 1 437 ? -14.181 -43.544 17.050 1.00 82.50 437 ALA A N 1
ATOM 3496 C CA . ALA A 1 437 ? -14.975 -44.729 17.345 1.00 82.50 437 ALA A CA 1
ATOM 3497 C C . ALA A 1 437 ? -14.048 -45.866 17.821 1.00 82.50 437 ALA A C 1
ATOM 3499 O O . ALA A 1 437 ? -12.995 -46.071 17.209 1.00 82.50 437 ALA A O 1
ATOM 3500 N N . PRO A 1 438 ? -14.413 -46.615 18.876 1.00 70.75 438 PRO A N 1
ATOM 3501 C CA . PRO A 1 438 ? -13.626 -47.763 19.308 1.00 70.75 438 PRO A CA 1
ATOM 3502 C C . PRO A 1 438 ? -13.465 -48.764 18.154 1.00 70.75 438 PRO A C 1
ATOM 3504 O O . PRO A 1 438 ? -14.417 -49.031 17.411 1.00 70.75 438 PRO A O 1
ATOM 3507 N N . ALA A 1 439 ? -12.233 -49.249 17.985 1.00 59.56 439 ALA A N 1
ATOM 3508 C CA . ALA A 1 439 ? -11.854 -50.217 16.957 1.00 59.56 439 ALA A CA 1
ATOM 3509 C C . ALA A 1 439 ? -12.496 -51.594 17.170 1.00 59.56 439 ALA A C 1
ATOM 3511 O O . ALA A 1 439 ? -12.735 -51.971 18.340 1.00 59.56 439 ALA A O 1
#

Radius of gyration: 27.02 Å; chains: 1; bounding box: 59×81×68 Å

pLDDT: mean 92.13, std 14.04, range [31.17, 98.81]